Protein AF-A0A4U0X2Y1-F1 (afdb_monomer_lite)

pLDDT: mean 73.63, std 21.77, range [25.2, 95.75]

Organism: NCBI:txid331657

Structure (mmCIF, N/CA/C/O backbone):
data_AF-A0A4U0X2Y1-F1
#
_entry.id   AF-A0A4U0X2Y1-F1
#
loop_
_atom_site.group_PDB
_atom_site.id
_atom_site.type_symbol
_atom_site.label_atom_id
_atom_site.label_alt_id
_atom_site.label_comp_id
_atom_site.label_asym_id
_atom_site.label_entity_id
_atom_site.label_seq_id
_atom_site.pdbx_PDB_ins_code
_atom_site.Cartn_x
_atom_site.Cartn_y
_atom_site.Cartn_z
_atom_site.occupancy
_atom_site.B_iso_or_equiv
_atom_site.auth_seq_id
_atom_site.auth_comp_id
_atom_site.auth_asym_id
_atom_site.auth_atom_id
_atom_site.pdbx_PDB_model_num
ATOM 1 N N . MET A 1 1 ? -45.285 9.809 38.001 1.00 65.12 1 MET A N 1
ATOM 2 C CA . MET A 1 1 ? -43.962 9.699 37.342 1.00 65.12 1 MET A CA 1
ATOM 3 C C . MET A 1 1 ? -42.879 10.464 38.097 1.00 65.12 1 MET A C 1
ATOM 5 O O . MET A 1 1 ? -41.982 9.821 38.620 1.00 65.12 1 MET A O 1
ATOM 9 N N . THR A 1 2 ? -42.995 11.785 38.272 1.00 71.12 2 THR A N 1
ATOM 10 C CA . THR A 1 2 ? -41.960 12.635 38.903 1.00 71.12 2 THR A CA 1
ATOM 11 C C . THR A 1 2 ? -41.459 12.136 40.266 1.00 71.12 2 THR A C 1
ATOM 13 O O . THR A 1 2 ? -40.257 12.069 40.486 1.00 71.12 2 THR A O 1
ATOM 16 N N . ARG A 1 3 ? -42.357 11.706 41.167 1.00 73.62 3 ARG A N 1
ATOM 17 C CA . ARG A 1 3 ? -41.964 11.170 42.486 1.00 73.62 3 ARG A CA 1
ATOM 18 C C . ARG A 1 3 ? -41.197 9.842 42.403 1.00 73.62 3 ARG A C 1
ATOM 20 O O . ARG A 1 3 ? -40.328 9.613 43.228 1.00 73.62 3 ARG A O 1
ATOM 27 N N . LYS A 1 4 ? -41.512 8.984 41.420 1.00 73.12 4 LYS A N 1
ATOM 28 C CA . LYS A 1 4 ? -40.830 7.690 41.215 1.00 73.12 4 LYS A CA 1
ATOM 29 C C . LYS A 1 4 ? -39.418 7.893 40.645 1.00 73.12 4 LYS A C 1
ATOM 31 O O . LYS A 1 4 ? -38.489 7.258 41.117 1.00 73.12 4 LYS A O 1
ATOM 36 N N . LEU A 1 5 ? -39.253 8.815 39.689 1.00 76.69 5 LEU A N 1
ATOM 37 C CA . LEU A 1 5 ? -37.954 9.110 39.059 1.00 76.69 5 LEU A CA 1
ATOM 38 C C . LEU A 1 5 ? -36.972 9.843 39.990 1.00 76.69 5 LEU A C 1
ATOM 40 O O . LEU A 1 5 ? -35.767 9.733 39.809 1.00 76.69 5 LEU A O 1
ATOM 44 N N . ASN A 1 6 ? -37.477 10.566 40.993 1.00 74.62 6 ASN A N 1
ATOM 45 C CA . ASN A 1 6 ? -36.653 11.304 41.957 1.00 74.62 6 ASN A CA 1
ATOM 46 C C . ASN A 1 6 ? -36.368 10.519 43.255 1.00 74.62 6 ASN A C 1
ATOM 48 O O . ASN A 1 6 ? -35.779 11.074 44.180 1.00 74.62 6 ASN A O 1
ATOM 52 N N . ALA A 1 7 ? -36.829 9.270 43.377 1.00 75.69 7 ALA A N 1
ATOM 53 C CA . ALA A 1 7 ? -36.662 8.491 44.601 1.00 75.69 7 ALA A CA 1
ATOM 54 C C . ALA A 1 7 ? -35.221 7.949 44.745 1.00 75.69 7 ALA A C 1
ATOM 56 O O . ALA A 1 7 ? -34.636 7.505 43.751 1.00 75.69 7 ALA A O 1
ATOM 57 N N . PRO A 1 8 ? -34.647 7.910 45.965 1.00 59.06 8 PRO A N 1
ATOM 58 C CA . PRO A 1 8 ? -33.391 7.202 46.204 1.00 59.06 8 PRO A CA 1
ATOM 59 C C . PRO A 1 8 ? -33.586 5.712 45.882 1.00 59.06 8 PRO A C 1
ATOM 61 O O . PRO A 1 8 ? -34.498 5.075 46.401 1.00 59.06 8 PRO A O 1
ATOM 64 N N . GLY A 1 9 ? -32.769 5.170 44.973 1.00 66.88 9 GLY A N 1
ATOM 65 C CA . GLY A 1 9 ? -32.912 3.797 44.466 1.00 66.88 9 GLY A CA 1
ATOM 66 C C . GLY A 1 9 ? -33.700 3.652 43.156 1.00 66.88 9 GLY A C 1
ATOM 67 O O . GLY A 1 9 ? -33.909 2.527 42.705 1.00 66.88 9 GLY A O 1
ATOM 68 N N . ALA A 1 10 ? -34.082 4.752 42.493 1.00 68.25 10 ALA A N 1
ATOM 69 C CA . ALA A 1 10 ? -34.769 4.719 41.193 1.00 68.25 10 ALA A CA 1
ATOM 70 C C . ALA A 1 10 ? -34.008 3.949 40.089 1.00 68.25 10 ALA A C 1
ATOM 72 O O . ALA A 1 10 ? -34.628 3.480 39.139 1.00 68.25 10 ALA A O 1
ATOM 73 N N . GLY A 1 11 ? -32.692 3.748 40.228 1.00 65.62 11 GLY A N 1
ATOM 74 C CA . GLY A 1 11 ? -31.898 2.910 39.320 1.00 65.62 11 GLY A CA 1
ATOM 75 C C . GLY A 1 11 ? -32.306 1.429 39.312 1.00 65.62 11 GLY A C 1
ATOM 76 O O . GLY A 1 11 ? -32.225 0.786 38.274 1.00 65.62 11 GLY A O 1
ATOM 77 N N . ASN A 1 12 ? -32.827 0.888 40.421 1.00 71.44 12 ASN A N 1
ATOM 78 C CA . ASN A 1 12 ? -33.281 -0.511 40.479 1.00 71.44 12 ASN A CA 1
ATOM 79 C C . ASN A 1 12 ? -34.608 -0.727 39.739 1.00 71.44 12 ASN A C 1
ATOM 81 O O . ASN A 1 12 ? -34.919 -1.838 39.316 1.00 71.44 12 ASN A O 1
ATOM 85 N N . PHE A 1 13 ? -35.384 0.343 39.564 1.00 78.62 13 PHE A N 1
ATOM 86 C CA . PHE A 1 13 ? -36.662 0.320 38.858 1.00 78.62 13 PHE A CA 1
ATOM 87 C C . PHE A 1 13 ? -36.484 0.185 37.335 1.00 78.62 13 PHE A C 1
ATOM 89 O O . PHE A 1 13 ? -37.399 -0.273 36.658 1.00 78.62 13 PHE A O 1
ATOM 96 N N . VAL A 1 14 ? -35.293 0.498 36.808 1.00 81.69 14 VAL A N 1
ATOM 97 C CA . VAL A 1 14 ? -34.960 0.473 35.371 1.00 81.69 14 VAL A CA 1
ATOM 98 C C . VAL A 1 14 ? -35.143 -0.913 34.737 1.00 81.69 14 VAL A C 1
ATOM 100 O O . VAL A 1 14 ? -35.496 -1.004 33.566 1.00 81.69 14 VAL A O 1
ATOM 103 N N . ARG A 1 15 ? -34.958 -1.997 35.504 1.00 78.00 15 ARG A N 1
ATOM 104 C CA . ARG A 1 15 ? -35.090 -3.382 35.007 1.00 78.00 15 ARG A CA 1
ATOM 105 C C . ARG A 1 15 ? -36.541 -3.842 34.817 1.00 78.00 15 ARG A C 1
ATOM 107 O O . ARG A 1 15 ? -36.784 -4.864 34.183 1.00 78.00 15 ARG A O 1
ATOM 114 N N . GLY A 1 16 ? -37.510 -3.149 35.415 1.00 80.88 16 GLY A N 1
ATOM 115 C CA . GLY A 1 16 ? -38.905 -3.585 35.425 1.00 80.88 16 GLY A CA 1
ATOM 116 C C . GLY A 1 16 ? -39.646 -3.257 34.128 1.00 80.88 16 GLY A C 1
ATOM 117 O O . GLY A 1 16 ? -39.463 -2.182 33.558 1.00 80.88 16 GLY A O 1
ATOM 118 N N . LYS A 1 17 ? -40.582 -4.125 33.715 1.00 82.88 17 LYS A N 1
ATOM 119 C CA . LYS A 1 17 ? -41.515 -3.835 32.603 1.00 82.88 17 LYS A CA 1
ATOM 120 C C . LYS A 1 17 ? -42.287 -2.528 32.818 1.00 82.88 17 LYS A C 1
ATOM 122 O O . LYS A 1 17 ? -42.458 -1.763 31.876 1.00 82.88 17 LYS A O 1
ATOM 127 N N . GLU A 1 18 ? -42.638 -2.221 34.070 1.00 85.06 18 GLU A N 1
ATOM 128 C CA . GLU A 1 18 ? -43.286 -0.959 34.453 1.00 85.06 18 GLU A CA 1
ATOM 129 C C . GLU A 1 18 ? -42.496 0.290 34.024 1.00 85.06 18 GLU A C 1
ATOM 131 O O . GLU A 1 18 ? -43.086 1.343 33.780 1.00 85.06 18 GLU A O 1
ATOM 136 N N . PHE A 1 19 ? -41.163 0.209 33.961 1.00 88.19 19 PHE A N 1
ATOM 137 C CA . PHE A 1 19 ? -40.324 1.327 33.543 1.00 88.19 19 PHE A CA 1
ATOM 138 C C . PHE A 1 19 ? -40.355 1.517 32.023 1.00 88.19 19 PHE A C 1
ATOM 140 O O . PHE A 1 19 ? -40.544 2.642 31.566 1.00 88.19 19 PHE A O 1
ATOM 147 N N . SER A 1 20 ? -40.273 0.437 31.238 1.00 87.06 20 SER A N 1
ATOM 148 C CA . SER A 1 20 ? -40.445 0.501 29.774 1.00 87.06 20 SER A CA 1
ATOM 149 C C . SER A 1 20 ? -41.854 0.988 29.394 1.00 87.06 20 SER A C 1
ATOM 151 O O . SER A 1 20 ? -42.001 1.890 28.568 1.00 87.06 20 SER A O 1
ATOM 153 N N . GLU A 1 21 ? -42.897 0.510 30.082 1.00 89.00 21 GLU A N 1
ATOM 154 C CA . GLU A 1 21 ? -44.269 1.015 29.919 1.00 89.00 21 GLU A CA 1
ATOM 155 C C . GLU A 1 21 ? -44.383 2.506 30.273 1.00 89.00 21 GLU A C 1
ATOM 157 O O . GLU A 1 21 ? -45.081 3.265 29.598 1.00 89.00 21 GLU A O 1
ATOM 162 N N . MET A 1 22 ? -43.677 2.960 31.315 1.00 89.94 22 MET A N 1
ATOM 163 C CA . MET A 1 22 ? -43.614 4.377 31.675 1.00 89.94 22 MET A CA 1
ATOM 164 C C . MET A 1 22 ? -42.975 5.220 30.567 1.00 89.94 22 MET A C 1
ATOM 166 O O . MET A 1 22 ? -43.495 6.298 30.276 1.00 89.94 22 MET A O 1
ATOM 170 N N . LEU A 1 23 ? -41.889 4.744 29.952 1.00 90.88 23 LEU A N 1
ATOM 171 C CA . LEU A 1 23 ? -41.236 5.422 28.831 1.00 90.88 23 LEU A CA 1
ATOM 172 C C . LEU A 1 23 ? -42.152 5.480 27.601 1.00 90.88 23 LEU A C 1
ATOM 174 O O . LEU A 1 23 ? -42.355 6.559 27.055 1.00 90.88 23 LEU A O 1
ATOM 178 N N . SER A 1 24 ? -42.799 4.369 27.234 1.00 89.69 24 SER A N 1
ATOM 179 C CA . SER A 1 24 ? -43.763 4.340 26.121 1.00 89.69 24 SER A CA 1
ATOM 180 C C . SER A 1 24 ? -44.944 5.291 26.350 1.00 89.69 24 SER A C 1
ATOM 182 O O . SER A 1 24 ? -45.388 5.987 25.436 1.00 89.69 24 SER A O 1
ATOM 184 N N . ASN A 1 25 ? -45.430 5.389 27.589 1.00 91.81 25 ASN A N 1
ATOM 185 C CA . ASN A 1 25 ? -46.463 6.360 27.939 1.00 91.81 25 ASN A CA 1
ATOM 186 C C . ASN A 1 25 ? -45.966 7.811 27.825 1.00 91.81 25 ASN A C 1
ATOM 188 O O . ASN A 1 25 ? -46.739 8.677 27.413 1.00 91.81 25 ASN A O 1
ATOM 192 N N . LEU A 1 26 ? -44.701 8.096 28.162 1.00 89.88 26 LEU A N 1
ATOM 193 C CA . LEU A 1 26 ? -44.111 9.425 27.964 1.00 89.88 26 LEU A CA 1
ATOM 194 C C . LEU A 1 26 ? -43.997 9.771 26.475 1.00 89.88 26 LEU A C 1
ATOM 196 O O . LEU A 1 26 ? -44.318 10.902 26.113 1.00 89.88 26 LEU A O 1
ATOM 200 N N . ASP A 1 27 ? -43.630 8.811 25.624 1.00 89.06 27 ASP A N 1
ATOM 201 C CA . ASP A 1 27 ? -43.574 9.016 24.172 1.00 89.06 27 ASP A CA 1
ATOM 202 C C . ASP A 1 27 ? -44.956 9.359 23.607 1.00 89.06 27 ASP A C 1
ATOM 204 O O . ASP A 1 27 ? -45.106 10.372 22.929 1.00 89.06 27 ASP A O 1
ATOM 208 N N . ARG A 1 28 ? -45.995 8.596 23.978 1.00 89.75 28 ARG A N 1
ATOM 209 C CA . ARG A 1 28 ? -47.388 8.879 23.579 1.00 89.75 28 ARG A CA 1
ATOM 210 C C . ARG A 1 28 ? -47.852 10.261 24.042 1.00 89.75 28 ARG A C 1
ATOM 212 O O . ARG A 1 28 ? -48.526 10.971 23.301 1.00 89.75 28 ARG A O 1
ATOM 219 N N . CYS A 1 29 ? -47.485 10.666 25.263 1.00 89.31 29 CYS A N 1
ATOM 220 C CA . CYS A 1 29 ? -47.782 12.012 25.762 1.00 89.31 29 CYS A CA 1
ATOM 221 C C . CYS A 1 29 ? -47.075 13.092 24.930 1.00 89.31 29 CYS A C 1
ATOM 223 O O . CYS A 1 29 ? -47.663 14.135 24.650 1.00 89.31 29 CYS A O 1
ATOM 225 N N . LEU A 1 30 ? -45.816 12.867 24.547 1.00 87.12 30 LEU A N 1
ATOM 226 C CA . LEU A 1 30 ? -45.044 13.800 23.728 1.00 87.12 30 LEU A CA 1
ATOM 227 C C . LEU A 1 30 ? -45.600 13.915 22.308 1.00 87.12 30 LEU A C 1
ATOM 229 O O . LEU A 1 30 ? -45.736 15.034 21.813 1.00 87.12 30 LEU A O 1
ATOM 233 N N . GLU A 1 31 ? -45.957 12.793 21.692 1.00 87.06 31 GLU A N 1
ATOM 234 C CA . GLU A 1 31 ? -46.575 12.728 20.366 1.00 87.06 31 GLU A CA 1
ATOM 235 C C . GLU A 1 31 ? -47.928 13.450 20.351 1.00 87.06 31 GLU A C 1
ATOM 237 O O . GLU A 1 31 ? -48.160 14.320 19.511 1.00 87.06 31 GLU A O 1
ATOM 242 N N . TYR A 1 32 ? -48.778 13.204 21.354 1.00 88.44 32 TYR A N 1
ATOM 243 C CA . TYR A 1 32 ? -50.056 13.904 21.494 1.00 88.44 32 TYR A CA 1
ATOM 244 C C . TYR A 1 32 ? -49.872 15.429 21.566 1.00 88.44 32 TYR A C 1
ATOM 246 O O . TYR A 1 32 ? -50.586 16.173 20.890 1.00 88.44 32 TYR A O 1
ATOM 254 N N . MET A 1 33 ? -48.896 15.908 22.349 1.00 87.38 33 MET A N 1
ATOM 255 C CA . MET A 1 33 ? -48.603 17.344 22.468 1.00 87.38 33 MET A CA 1
ATOM 256 C C . MET A 1 33 ? -47.992 17.939 21.191 1.00 87.38 33 MET A C 1
ATOM 258 O O . MET A 1 33 ? -48.140 19.137 20.956 1.00 87.38 33 MET A O 1
ATOM 262 N N . GLN A 1 34 ? -47.302 17.137 20.371 1.00 84.06 34 GLN A N 1
ATOM 263 C CA . GLN A 1 34 ? -46.801 17.563 19.059 1.00 84.06 34 GLN A CA 1
ATOM 264 C C . GLN A 1 34 ? -47.917 17.665 18.017 1.00 84.06 34 GLN A C 1
ATOM 266 O O . GLN A 1 34 ? -47.912 18.611 17.236 1.00 84.06 34 GLN A O 1
ATOM 271 N N . ALA A 1 35 ? -48.882 16.745 18.030 1.00 86.88 35 ALA A N 1
ATOM 272 C CA . ALA A 1 35 ? -50.016 16.767 17.108 1.00 86.88 35 ALA A CA 1
ATOM 273 C C . ALA A 1 35 ? -51.014 17.904 17.406 1.00 86.88 35 ALA A C 1
ATOM 275 O O . ALA A 1 35 ? -51.684 18.393 16.501 1.00 86.88 35 ALA A O 1
ATOM 276 N N . HIS A 1 36 ? -51.094 18.362 18.661 1.00 88.19 36 HIS A N 1
ATOM 277 C CA . HIS A 1 36 ? -52.078 19.354 19.101 1.00 88.19 36 HIS A CA 1
ATOM 278 C C . HIS A 1 36 ? -51.437 20.667 19.583 1.00 88.19 36 HIS A C 1
ATOM 280 O O . HIS A 1 36 ? -51.646 21.116 20.714 1.00 88.19 36 HIS A O 1
ATOM 286 N N . THR A 1 37 ? -50.667 21.319 18.708 1.00 85.12 37 THR A N 1
ATOM 287 C CA . THR A 1 37 ? -49.986 22.597 19.004 1.00 85.12 37 THR A CA 1
ATOM 288 C C . THR A 1 37 ? -50.935 23.772 19.263 1.00 85.12 37 THR A C 1
ATOM 290 O O . THR A 1 37 ? -50.514 24.781 19.824 1.00 85.12 37 THR A O 1
ATOM 293 N N . SER A 1 38 ? -52.215 23.644 18.902 1.00 85.88 38 SER A N 1
ATOM 294 C CA . SER A 1 38 ? -53.256 24.654 19.124 1.00 85.88 38 SER A CA 1
ATOM 295 C C . SER A 1 38 ? -53.718 24.767 20.584 1.00 85.88 38 SER A C 1
ATOM 297 O O . SER A 1 38 ? -54.341 25.765 20.952 1.00 85.88 38 SER A O 1
ATOM 299 N N . HIS A 1 39 ? -53.421 23.787 21.446 1.00 90.00 39 HIS A N 1
ATOM 300 C CA . HIS A 1 39 ? -53.772 23.870 22.864 1.00 90.00 39 HIS A CA 1
ATOM 301 C C . HIS A 1 39 ? -52.866 24.850 23.622 1.00 90.00 39 HIS A C 1
ATOM 303 O O . HIS A 1 39 ? -51.640 24.777 23.552 1.00 90.00 39 HIS A O 1
ATOM 309 N N . ARG A 1 40 ? -53.478 25.704 24.455 1.00 88.00 40 ARG A N 1
ATOM 310 C CA . ARG A 1 40 ? -52.798 26.774 25.210 1.00 88.00 40 ARG A CA 1
ATOM 311 C C . ARG A 1 40 ? -51.599 26.298 26.042 1.00 88.00 40 ARG A C 1
ATOM 313 O O . ARG A 1 40 ? -50.602 27.006 26.124 1.00 88.00 40 ARG A O 1
ATOM 320 N N . GLU A 1 41 ? -51.694 25.126 26.668 1.00 90.00 41 GLU A N 1
ATOM 321 C CA . GLU A 1 41 ? -50.663 24.603 27.582 1.00 90.00 41 GLU A CA 1
ATOM 322 C C . GLU A 1 41 ? -49.781 23.505 26.959 1.00 90.00 41 GLU A C 1
ATOM 324 O O . GLU A 1 41 ? -48.856 23.013 27.614 1.00 90.00 41 GLU A O 1
ATOM 329 N N . ALA A 1 42 ? -50.007 23.146 25.686 1.00 84.44 42 ALA A N 1
ATOM 330 C CA . ALA A 1 42 ? -49.208 22.151 24.967 1.00 84.44 42 ALA A CA 1
ATOM 331 C C . ALA A 1 42 ? -47.685 22.389 25.045 1.00 84.44 42 ALA A C 1
ATOM 333 O O . ALA A 1 42 ? -46.966 21.438 25.375 1.00 84.44 42 ALA A O 1
ATOM 334 N N . PRO A 1 43 ? -47.142 23.611 24.827 1.00 85.50 43 PRO A N 1
ATOM 335 C CA . PRO A 1 43 ? -45.693 23.820 24.900 1.00 85.50 43 PRO A CA 1
ATOM 336 C C . PRO A 1 43 ? -45.130 23.585 26.312 1.00 85.50 43 PRO A C 1
ATOM 338 O O . PRO A 1 43 ? -44.037 23.031 26.464 1.00 85.50 43 PRO A O 1
ATOM 341 N N . THR A 1 44 ? -45.882 23.942 27.357 1.00 89.38 44 THR A N 1
ATOM 342 C CA . THR A 1 44 ? -45.467 23.756 28.755 1.00 89.38 44 THR A CA 1
ATOM 343 C C . THR A 1 44 ? -45.417 22.278 29.133 1.00 89.38 44 THR A C 1
ATOM 345 O O . THR A 1 44 ? -44.421 21.823 29.704 1.00 89.38 44 THR A O 1
ATOM 348 N N . TYR A 1 45 ? -46.457 21.507 28.804 1.00 88.44 45 TYR A N 1
ATOM 349 C CA . TYR A 1 45 ? -46.479 20.070 29.087 1.00 88.44 45 TYR A CA 1
ATOM 350 C C . TYR A 1 45 ? -45.450 19.304 28.258 1.00 88.44 45 TYR A C 1
ATOM 352 O O . TYR A 1 45 ? -44.759 18.450 28.811 1.00 88.44 45 TYR A O 1
ATOM 360 N N . ARG A 1 46 ? -45.249 19.670 26.985 1.00 85.69 46 ARG A N 1
ATOM 361 C CA . ARG A 1 46 ? -44.203 19.085 26.132 1.00 85.69 46 ARG A CA 1
ATOM 362 C C . ARG A 1 46 ? -42.813 19.220 26.753 1.00 85.69 46 ARG A C 1
ATOM 364 O O . ARG A 1 46 ? -42.086 18.234 26.839 1.00 85.69 46 ARG A O 1
ATOM 371 N N . SER A 1 47 ? -42.456 20.414 27.229 1.00 86.25 47 SER A N 1
ATOM 372 C CA . SER A 1 47 ? -41.172 20.647 27.906 1.00 86.25 47 SER A CA 1
ATOM 373 C C . SER A 1 47 ? -41.027 19.795 29.177 1.00 86.25 47 SER A C 1
ATOM 375 O O . SER A 1 47 ? -40.001 19.150 29.394 1.00 86.25 47 SER A O 1
ATOM 377 N N . ARG A 1 48 ? -42.089 19.702 29.991 1.00 88.81 48 ARG A N 1
ATOM 378 C CA . ARG A 1 48 ? -42.093 18.875 31.211 1.00 88.81 48 ARG A CA 1
ATOM 379 C C . ARG A 1 48 ? -41.957 17.380 30.914 1.00 88.81 48 ARG A C 1
ATOM 381 O O . ARG A 1 48 ? -41.211 16.703 31.618 1.00 88.81 48 ARG A O 1
ATOM 388 N N . TYR A 1 49 ? -42.650 16.862 29.900 1.00 89.69 49 TYR A N 1
ATOM 389 C CA . TYR A 1 49 ? -42.543 15.456 29.504 1.00 89.69 49 TYR A CA 1
ATOM 390 C C . TYR A 1 49 ? -41.161 15.129 28.937 1.00 89.69 49 TYR A C 1
ATOM 392 O O . TYR A 1 49 ? -40.591 14.117 29.336 1.00 89.69 49 TYR A O 1
ATOM 400 N N . ARG A 1 50 ? -40.569 16.020 28.127 1.00 88.31 50 ARG A N 1
ATOM 401 C CA . ARG A 1 50 ? -39.174 15.887 27.673 1.00 88.31 50 ARG A CA 1
ATOM 402 C C . ARG A 1 50 ? -38.205 15.807 28.845 1.00 88.31 50 ARG A C 1
ATOM 404 O O . ARG A 1 50 ? -37.393 14.894 28.899 1.00 88.31 50 ARG A O 1
ATOM 411 N N . LEU A 1 51 ? -38.338 16.695 29.833 1.00 88.44 51 LEU A N 1
ATOM 412 C CA . LEU A 1 51 ? -37.490 16.672 31.028 1.00 88.44 51 LEU A CA 1
ATOM 413 C C . LEU A 1 51 ? -37.615 15.354 31.813 1.00 88.44 51 LEU A C 1
ATOM 415 O O . LEU A 1 51 ? -36.619 14.843 32.326 1.00 88.44 51 LEU A O 1
ATOM 419 N N . LEU A 1 52 ? -38.829 14.806 31.932 1.00 89.62 52 LEU A N 1
ATOM 420 C CA . LEU A 1 52 ? -39.048 13.508 32.577 1.00 89.62 52 LEU A CA 1
ATOM 421 C C . LEU A 1 52 ? -38.419 12.365 31.775 1.00 89.62 52 LEU A C 1
ATOM 423 O O . LEU A 1 52 ? -37.810 11.486 32.383 1.00 89.62 52 LEU A O 1
ATOM 427 N N . LEU A 1 53 ? -38.531 12.405 30.445 1.00 89.56 53 LEU A N 1
ATOM 428 C CA . LEU A 1 53 ? -37.929 11.422 29.552 1.00 89.56 53 LEU A CA 1
ATOM 429 C C . LEU A 1 53 ? -36.401 11.456 29.651 1.00 89.56 53 LEU A C 1
ATOM 431 O O . LEU A 1 53 ? -35.806 10.435 29.980 1.00 89.56 53 LEU A O 1
ATOM 435 N N . THR A 1 54 ? -35.769 12.626 29.508 1.00 90.00 54 THR A N 1
ATOM 436 C CA . THR A 1 54 ? -34.313 12.782 29.661 1.00 90.00 54 THR A CA 1
ATOM 437 C C . THR A 1 54 ? -33.834 12.225 30.999 1.00 90.00 54 THR A C 1
ATOM 439 O O . THR A 1 54 ? -32.891 11.442 31.032 1.00 90.00 54 THR A O 1
ATOM 442 N N . ARG A 1 55 ? -34.518 12.547 32.108 1.00 89.62 55 ARG A N 1
ATOM 443 C CA . ARG A 1 55 ? -34.174 12.006 33.436 1.00 89.62 55 ARG A CA 1
ATOM 444 C C . ARG A 1 55 ? -34.276 10.484 33.494 1.00 89.62 55 ARG A C 1
ATOM 446 O O . ARG A 1 55 ? -33.408 9.848 34.085 1.00 89.62 55 ARG A O 1
ATOM 453 N N . ALA A 1 56 ? -35.317 9.903 32.903 1.00 90.25 56 ALA A N 1
ATOM 454 C CA . ALA A 1 56 ? -35.483 8.456 32.860 1.00 90.25 56 ALA A CA 1
ATOM 455 C C . ALA A 1 56 ? -34.367 7.783 32.037 1.00 90.25 56 ALA A C 1
ATOM 457 O O . ALA A 1 56 ? -33.768 6.817 32.505 1.00 90.25 56 ALA A O 1
ATOM 458 N N . LEU A 1 57 ? -34.001 8.338 30.878 1.00 91.38 57 LEU A N 1
ATOM 459 C CA . LEU A 1 57 ? -32.882 7.835 30.071 1.00 91.38 57 LEU A CA 1
ATOM 460 C C . LEU A 1 57 ? -31.526 8.014 30.785 1.00 91.38 57 LEU A C 1
ATOM 462 O O . LEU A 1 57 ? -30.667 7.138 30.725 1.00 91.38 57 LEU A O 1
ATOM 466 N N . THR A 1 58 ? -31.332 9.089 31.556 1.00 91.12 58 THR A N 1
ATOM 467 C CA . THR A 1 58 ? -30.129 9.240 32.395 1.00 91.12 58 THR A CA 1
ATOM 468 C C . THR A 1 58 ? -30.056 8.180 33.500 1.00 91.12 58 THR A C 1
ATOM 470 O O . THR A 1 58 ? -28.964 7.700 33.807 1.00 91.12 58 THR A O 1
ATOM 473 N N . LEU A 1 59 ? -31.188 7.774 34.091 1.00 91.44 59 LEU A N 1
ATOM 474 C CA . LEU A 1 59 ? -31.216 6.668 35.060 1.00 91.44 59 LEU A CA 1
ATOM 475 C C . LEU A 1 59 ? -30.809 5.340 34.415 1.00 91.44 59 LEU A C 1
ATOM 477 O O . LEU A 1 59 ? -30.050 4.594 35.035 1.00 91.44 59 LEU A O 1
ATOM 481 N N . ILE A 1 60 ? -31.254 5.083 33.178 1.00 92.19 60 ILE A N 1
ATOM 482 C CA . ILE A 1 60 ? -30.783 3.943 32.378 1.00 92.19 60 ILE A CA 1
ATOM 483 C C . ILE A 1 60 ? -29.262 3.980 32.253 1.00 92.19 60 ILE A C 1
ATOM 485 O O . ILE A 1 60 ? -28.593 3.015 32.619 1.00 92.19 60 ILE A O 1
ATOM 489 N N . ARG A 1 61 ? -28.708 5.111 31.806 1.00 92.94 61 ARG A N 1
ATOM 490 C CA . ARG A 1 61 ? -27.262 5.268 31.640 1.00 92.94 61 ARG A CA 1
ATOM 491 C C . ARG A 1 61 ? -26.496 4.980 32.932 1.00 92.94 61 ARG A C 1
ATOM 493 O O . ARG A 1 61 ? -25.542 4.213 32.930 1.00 92.94 61 ARG A O 1
ATOM 500 N N . VAL A 1 62 ? -26.925 5.566 34.051 1.00 92.50 62 VAL A N 1
ATOM 501 C CA . VAL A 1 62 ? -26.276 5.357 35.357 1.00 92.50 62 VAL A CA 1
ATOM 502 C C . VAL A 1 62 ? -26.330 3.886 35.780 1.00 92.50 62 VAL A C 1
ATOM 504 O O . VAL A 1 62 ? -25.329 3.353 36.259 1.00 92.50 62 VAL A O 1
ATOM 507 N N . HIS A 1 63 ? -27.473 3.220 35.596 1.00 91.50 63 HIS A N 1
ATOM 508 C CA . HIS A 1 63 ? -27.625 1.794 35.896 1.00 91.50 63 HIS A CA 1
ATOM 509 C C . HIS A 1 63 ? -26.703 0.921 35.031 1.00 91.50 63 HIS A C 1
ATOM 511 O O . HIS A 1 63 ? -26.019 0.043 35.566 1.00 91.50 63 HIS A O 1
ATOM 517 N N . PHE A 1 64 ? -26.617 1.213 33.733 1.00 93.25 64 PHE A N 1
ATOM 518 C CA . PHE A 1 64 ? -25.747 0.516 32.788 1.00 93.25 64 PHE A CA 1
ATOM 519 C C . PHE A 1 64 ? -24.264 0.657 33.164 1.00 93.25 64 PHE A C 1
ATOM 521 O O . PHE A 1 64 ? -23.573 -0.345 33.351 1.00 93.25 64 PHE A O 1
ATOM 528 N N . THR A 1 65 ? -23.782 1.888 33.376 1.00 92.81 65 THR A N 1
ATOM 529 C CA . THR A 1 65 ? -22.382 2.152 33.750 1.00 92.81 65 THR A CA 1
ATOM 530 C C . THR A 1 65 ? -22.008 1.517 35.095 1.00 92.81 65 THR A C 1
ATOM 532 O O . THR A 1 65 ? -20.897 1.004 35.246 1.00 92.81 65 THR A O 1
ATOM 535 N N . ASN A 1 66 ? -22.912 1.524 36.082 1.00 92.38 66 ASN A N 1
ATOM 536 C CA . ASN A 1 66 ? -22.660 0.876 37.374 1.00 92.38 66 ASN A CA 1
ATOM 537 C C . ASN A 1 66 ? -22.590 -0.649 37.238 1.00 92.38 66 ASN A C 1
ATOM 539 O O . ASN A 1 66 ? -21.656 -1.251 37.762 1.00 92.38 66 ASN A O 1
ATOM 543 N N . SER A 1 67 ? -23.506 -1.253 36.476 1.00 92.25 67 SER A N 1
ATOM 544 C CA . SER A 1 67 ? -23.506 -2.701 36.227 1.00 92.25 67 SER A CA 1
ATOM 545 C C . SER A 1 67 ? -22.218 -3.144 35.519 1.00 92.25 67 SER A C 1
ATOM 547 O O . SER A 1 67 ? -21.592 -4.119 35.926 1.00 92.25 67 SER A O 1
ATOM 549 N N . LEU A 1 68 ? -21.752 -2.380 34.523 1.00 93.56 68 LEU A N 1
ATOM 550 C CA . LEU A 1 68 ? -20.458 -2.616 33.871 1.00 93.56 68 LEU A CA 1
ATOM 551 C C . LEU A 1 68 ? -19.282 -2.554 34.850 1.00 93.56 68 LEU A C 1
ATOM 553 O O . LEU A 1 68 ? -18.392 -3.406 34.820 1.00 93.56 68 LEU A O 1
ATOM 557 N N . ARG A 1 69 ? -19.274 -1.552 35.733 1.00 92.94 69 ARG A N 1
ATOM 558 C CA . ARG A 1 69 ? -18.219 -1.388 36.739 1.00 92.94 69 ARG A CA 1
ATOM 559 C C . ARG A 1 69 ? -18.20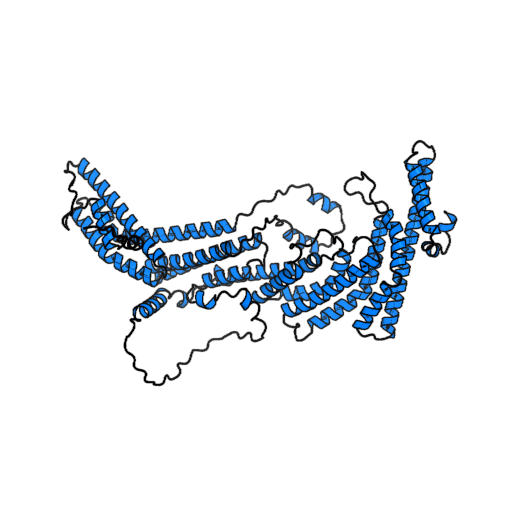3 -2.546 37.737 1.00 92.94 69 ARG A C 1
ATOM 561 O O . ARG A 1 69 ? -17.122 -2.992 38.111 1.00 92.94 69 ARG A O 1
ATOM 568 N N . GLU A 1 70 ? -19.370 -3.036 38.146 1.00 93.38 70 GLU A N 1
ATOM 569 C CA . GLU A 1 70 ? -19.506 -4.205 39.022 1.00 93.38 70 GLU A CA 1
ATOM 570 C C . GLU A 1 70 ? -18.979 -5.480 38.352 1.00 93.38 70 GLU A C 1
ATOM 572 O O . GLU A 1 70 ? -18.194 -6.205 38.966 1.00 93.38 70 GLU A O 1
ATOM 577 N N . ILE A 1 71 ? -19.330 -5.716 37.080 1.00 93.50 71 ILE A N 1
ATOM 578 C CA . ILE A 1 71 ? -18.809 -6.848 36.296 1.00 93.50 71 ILE A CA 1
ATOM 579 C C . ILE A 1 71 ? -17.279 -6.771 36.208 1.00 93.50 71 ILE A C 1
ATOM 581 O O . ILE A 1 71 ? -16.586 -7.742 36.519 1.00 93.50 71 ILE A O 1
ATOM 585 N N . ALA A 1 72 ? -16.733 -5.608 35.844 1.00 92.12 72 ALA A N 1
ATOM 586 C CA . ALA A 1 72 ? -15.290 -5.410 35.738 1.00 92.12 72 ALA A CA 1
ATOM 587 C C . ALA A 1 72 ? -14.558 -5.580 37.077 1.00 92.12 72 ALA A C 1
ATOM 589 O O . ALA A 1 72 ? -13.458 -6.134 37.105 1.00 92.12 72 ALA A O 1
ATOM 590 N N . ALA A 1 73 ? -15.158 -5.141 38.187 1.00 92.62 73 ALA A N 1
ATOM 591 C CA . ALA A 1 73 ? -14.615 -5.348 39.525 1.00 92.62 73 ALA A CA 1
ATOM 592 C C . ALA A 1 73 ? -14.621 -6.834 39.937 1.00 92.62 73 ALA A C 1
ATOM 594 O O . ALA A 1 73 ? -13.612 -7.307 40.463 1.00 92.62 73 ALA A O 1
ATOM 595 N N . ASP A 1 74 ? -15.697 -7.591 39.664 1.00 90.81 74 ASP A N 1
ATOM 596 C CA . ASP A 1 74 ? -15.755 -9.045 39.926 1.00 90.81 74 ASP A CA 1
ATOM 597 C C . ASP A 1 74 ? -14.691 -9.794 39.113 1.00 90.81 74 ASP A C 1
ATOM 599 O O . ASP A 1 74 ? -13.956 -10.622 39.653 1.00 90.81 74 ASP A O 1
ATOM 603 N N . VAL A 1 75 ? -14.551 -9.464 37.825 1.00 90.38 75 VAL A N 1
ATOM 604 C CA . VAL A 1 75 ? -13.528 -10.059 36.951 1.00 90.38 75 VAL A CA 1
ATOM 605 C C . VAL A 1 75 ? -12.122 -9.729 37.453 1.00 90.38 75 VAL A C 1
ATOM 607 O O . VAL A 1 75 ? -11.319 -10.641 37.648 1.00 90.38 75 VAL A O 1
ATOM 610 N N . SER A 1 76 ? -11.838 -8.455 37.736 1.00 88.69 76 SER A N 1
ATOM 611 C CA . SER A 1 76 ? -10.513 -8.014 38.199 1.00 88.69 76 SER A CA 1
ATOM 612 C C . SER A 1 76 ? -10.114 -8.688 39.513 1.00 88.69 76 SER A C 1
ATOM 614 O O . SER A 1 76 ? -8.984 -9.153 39.655 1.00 88.69 76 SER A O 1
ATOM 616 N N . LYS A 1 77 ? -11.058 -8.807 40.457 1.00 89.44 77 LYS A N 1
ATOM 617 C CA . LYS A 1 77 ? -10.841 -9.495 41.734 1.00 89.44 77 LYS A CA 1
ATOM 618 C C . LYS A 1 77 ? -10.515 -10.977 41.531 1.00 89.44 77 LYS A C 1
ATOM 620 O O . LYS A 1 77 ? -9.535 -11.472 42.075 1.00 89.44 77 LYS A O 1
ATOM 625 N N . ARG A 1 78 ? -11.286 -11.683 40.697 1.00 86.19 78 ARG A N 1
ATOM 626 C CA . ARG A 1 78 ? -11.050 -13.112 40.412 1.00 86.19 78 ARG A CA 1
ATOM 627 C C . ARG A 1 78 ? -9.714 -13.369 39.725 1.00 86.19 78 ARG A C 1
ATOM 629 O O . ARG A 1 78 ? -9.111 -14.411 39.973 1.00 86.19 78 ARG A O 1
ATOM 636 N N . ILE A 1 79 ? -9.278 -12.453 38.861 1.00 84.12 79 ILE A N 1
ATOM 637 C CA . ILE A 1 79 ? -7.973 -12.529 38.199 1.00 84.12 79 ILE A CA 1
ATOM 638 C C . ILE A 1 79 ? -6.848 -12.374 39.228 1.00 84.12 79 ILE A C 1
ATOM 640 O O . ILE A 1 79 ? -5.932 -13.197 39.243 1.00 84.12 79 ILE A O 1
ATOM 644 N N . ALA A 1 80 ? -6.949 -11.379 40.114 1.00 83.00 80 ALA A N 1
ATOM 645 C CA . ALA A 1 80 ? -5.960 -11.139 41.164 1.00 83.00 80 ALA A CA 1
ATOM 646 C C . ALA A 1 80 ? -5.850 -12.316 42.151 1.00 83.00 80 ALA A C 1
ATOM 648 O O . ALA A 1 80 ? -4.743 -12.730 42.493 1.00 83.00 80 ALA A O 1
ATOM 649 N N . ASP A 1 81 ? -6.985 -12.892 42.554 1.00 81.06 81 ASP A N 1
ATOM 650 C CA . ASP A 1 81 ? -7.039 -13.933 43.587 1.00 81.06 81 ASP A CA 1
ATOM 651 C C . ASP A 1 81 ? -6.507 -15.300 43.115 1.00 81.06 81 ASP A C 1
ATOM 653 O O . ASP A 1 81 ? -6.067 -16.106 43.935 1.00 81.06 81 ASP A O 1
ATOM 657 N N . ARG A 1 82 ? -6.589 -15.614 41.813 1.00 75.00 82 ARG A N 1
ATOM 658 C CA . ARG A 1 82 ? -6.425 -16.996 41.315 1.00 75.00 82 ARG A CA 1
ATOM 659 C C . ARG A 1 82 ? -5.193 -17.259 40.451 1.00 75.00 82 ARG A C 1
ATOM 661 O O . ARG A 1 82 ? -5.030 -18.407 40.050 1.00 75.00 82 ARG A O 1
ATOM 668 N N . GLN A 1 83 ? -4.360 -16.253 40.154 1.00 70.31 83 GLN A N 1
ATOM 669 C CA . GLN A 1 83 ? -3.168 -16.396 39.288 1.00 70.31 83 GLN A CA 1
ATOM 670 C C . GLN A 1 83 ? -3.458 -17.269 38.047 1.00 70.31 83 GLN A C 1
ATOM 672 O O . GLN A 1 83 ? -2.779 -18.256 37.766 1.00 70.31 83 GLN A O 1
ATOM 677 N N . LEU A 1 84 ? -4.557 -16.952 37.355 1.00 76.12 84 LEU A N 1
ATOM 678 C CA . LEU A 1 84 ? -5.070 -17.764 36.252 1.00 76.12 84 LEU A CA 1
ATOM 679 C C . LEU A 1 84 ? -4.117 -17.720 35.053 1.00 76.12 84 LEU A C 1
ATOM 681 O O . LEU A 1 84 ? -3.526 -16.681 34.758 1.00 76.12 84 LEU A O 1
ATOM 685 N N . ASN A 1 85 ? -4.026 -18.833 34.320 1.00 80.38 85 ASN A N 1
ATOM 686 C CA . ASN A 1 85 ? -3.350 -18.842 33.024 1.00 80.38 85 ASN A CA 1
ATOM 687 C C . ASN A 1 85 ? -4.113 -17.974 31.997 1.00 80.38 85 ASN A C 1
ATOM 689 O O . ASN A 1 85 ? -5.314 -17.727 32.140 1.00 80.38 85 ASN A O 1
ATOM 693 N N . ASP A 1 86 ? -3.419 -17.520 30.948 1.00 77.06 86 ASP A N 1
ATOM 694 C CA . ASP A 1 86 ? -3.965 -16.545 29.990 1.00 77.06 86 ASP A CA 1
ATOM 695 C C . ASP A 1 86 ? -5.245 -17.058 29.278 1.00 77.06 86 ASP A C 1
ATOM 697 O O . ASP A 1 86 ? -6.184 -16.294 29.045 1.00 77.06 86 ASP A O 1
ATOM 701 N N . THR A 1 87 ? -5.336 -18.363 28.989 1.00 81.12 87 THR A N 1
ATOM 702 C CA . THR A 1 87 ? -6.516 -18.984 28.354 1.00 81.12 87 THR A CA 1
ATOM 703 C C . THR A 1 87 ? -7.731 -18.999 29.284 1.00 81.12 87 THR A C 1
ATOM 705 O O . THR A 1 87 ? -8.827 -18.620 28.878 1.00 81.12 87 THR A O 1
ATOM 708 N N . THR A 1 88 ? -7.550 -19.384 30.552 1.00 84.69 88 THR A N 1
ATOM 709 C CA . THR A 1 88 ? -8.643 -19.399 31.541 1.00 84.69 88 THR A CA 1
ATOM 710 C C . THR A 1 88 ? -9.072 -17.981 31.896 1.00 84.69 88 THR A C 1
ATOM 712 O O . THR A 1 88 ? -10.258 -17.734 32.103 1.00 84.69 88 THR A O 1
ATOM 715 N N . MET A 1 89 ? -8.125 -17.039 31.936 1.00 84.31 89 MET A N 1
ATOM 716 C CA . MET A 1 89 ? -8.414 -15.620 32.125 1.00 84.31 89 MET A CA 1
ATOM 717 C C . MET A 1 89 ? -9.312 -15.085 31.005 1.00 84.31 89 MET A C 1
ATOM 719 O O . MET A 1 89 ? -10.341 -14.480 31.298 1.00 84.31 89 MET A O 1
ATOM 723 N N . SER A 1 90 ? -8.968 -15.371 29.747 1.00 84.62 90 SER A N 1
ATOM 724 C CA . SER A 1 90 ? -9.751 -14.949 28.578 1.00 84.62 90 SER A CA 1
ATOM 725 C C . SER A 1 90 ? -11.150 -15.574 28.588 1.00 84.62 90 SER A C 1
ATOM 727 O O . SER A 1 90 ? -12.147 -14.861 28.498 1.00 84.62 90 SER A O 1
ATOM 729 N N . ALA A 1 91 ? -11.253 -16.888 28.815 1.00 87.94 91 ALA A N 1
ATOM 730 C CA . ALA A 1 91 ? -12.540 -17.582 28.892 1.00 87.94 91 ALA A CA 1
ATOM 731 C C . ALA A 1 91 ? -13.443 -17.038 30.016 1.00 87.94 91 ALA A C 1
ATOM 733 O O . ALA A 1 91 ? -14.637 -16.818 29.806 1.00 87.94 91 ALA A O 1
ATOM 734 N N . LEU A 1 92 ? -12.876 -16.770 31.200 1.00 89.56 92 LEU A N 1
ATOM 735 C CA . LEU A 1 92 ? -13.600 -16.159 32.317 1.00 89.56 92 LEU A CA 1
ATOM 736 C C . LEU A 1 92 ? -14.108 -14.760 31.952 1.00 89.56 92 LEU A C 1
ATOM 738 O O . LEU A 1 92 ? -15.255 -14.429 32.247 1.00 89.56 92 LEU A O 1
ATOM 742 N N . LEU A 1 93 ? -13.250 -13.948 31.335 1.00 90.19 93 LEU A N 1
ATOM 743 C CA . LEU A 1 93 ? -13.531 -12.567 30.963 1.00 90.19 93 LEU A CA 1
ATOM 744 C C . LEU A 1 93 ? -14.651 -12.478 29.915 1.00 90.19 93 LEU A C 1
ATOM 746 O O . LEU A 1 93 ? -15.546 -11.645 30.061 1.00 90.19 93 LEU A O 1
ATOM 750 N N . TYR A 1 94 ? -14.668 -13.362 28.917 1.00 93.38 94 TYR A N 1
ATOM 751 C CA . TYR A 1 94 ? -15.789 -13.458 27.982 1.00 93.38 94 TYR A CA 1
ATOM 752 C C . TYR A 1 94 ? -17.058 -13.978 28.661 1.00 93.38 94 TYR A C 1
ATOM 754 O O . TYR A 1 94 ? -18.082 -13.304 28.623 1.00 93.38 94 TYR A O 1
ATOM 762 N N . ALA A 1 95 ? -17.004 -15.113 29.366 1.00 92.38 95 ALA A N 1
ATOM 763 C CA . ALA A 1 95 ? -18.185 -15.690 30.016 1.00 92.38 95 ALA A CA 1
ATOM 764 C C . ALA A 1 95 ? -18.875 -14.707 30.981 1.00 92.38 95 ALA A C 1
ATOM 766 O O . ALA A 1 95 ? -20.102 -14.646 31.050 1.00 92.38 95 ALA A O 1
ATOM 767 N N . LYS A 1 96 ? -18.089 -13.903 31.707 1.00 92.44 96 LYS A N 1
ATOM 768 C CA . LYS A 1 96 ? -18.603 -12.896 32.640 1.00 92.44 96 LYS A CA 1
ATOM 769 C C . LYS A 1 96 ? -19.235 -11.691 31.961 1.00 92.44 96 LYS A C 1
ATOM 771 O O . LYS A 1 96 ? -20.243 -11.200 32.457 1.00 92.44 96 LYS A O 1
ATOM 776 N N . PHE A 1 97 ? -18.679 -11.226 30.849 1.00 94.56 97 PHE A N 1
ATOM 777 C CA . PHE A 1 97 ? -19.285 -10.124 30.103 1.00 94.56 97 PHE A CA 1
ATOM 778 C C . PHE A 1 97 ? -20.514 -10.562 29.309 1.00 94.56 97 PHE A C 1
ATOM 780 O O . PHE A 1 97 ? -21.412 -9.751 29.130 1.00 94.56 97 PHE A O 1
ATOM 787 N N . ARG A 1 98 ? -20.607 -11.833 28.903 1.00 94.81 98 ARG A N 1
ATOM 788 C CA . ARG A 1 98 ? -21.841 -12.402 28.337 1.00 94.81 98 ARG A CA 1
ATOM 789 C C . ARG A 1 98 ? -22.936 -12.549 29.396 1.00 94.81 98 ARG A C 1
ATOM 791 O O . ARG A 1 98 ? -24.121 -12.341 29.134 1.00 94.81 98 ARG A O 1
ATOM 798 N N . SER A 1 99 ? -22.553 -12.862 30.639 1.00 90.06 99 SER A N 1
ATOM 799 C CA . SER A 1 99 ? -23.511 -12.976 31.741 1.00 90.06 99 SER A CA 1
ATOM 800 C C . SER A 1 99 ? -24.146 -11.620 32.071 1.00 90.06 99 SER A C 1
ATOM 802 O O . SER A 1 99 ? -23.482 -10.713 32.564 1.00 90.06 99 SER A O 1
ATOM 804 N N . GLY A 1 100 ? -25.445 -11.484 31.799 1.00 84.06 100 GLY A N 1
ATOM 805 C CA . GLY A 1 100 ? -26.196 -10.242 32.018 1.00 84.06 100 GLY A CA 1
ATOM 806 C C . GLY A 1 100 ? -26.170 -9.249 30.847 1.00 84.06 100 GLY A C 1
ATOM 807 O O . GLY A 1 100 ? -26.865 -8.236 30.927 1.00 84.06 100 GLY A O 1
ATOM 808 N N . ALA A 1 101 ? -25.457 -9.549 29.751 1.00 92.50 101 ALA A N 1
ATOM 809 C CA . ALA A 1 101 ? -25.429 -8.708 28.549 1.00 92.50 101 ALA A CA 1
ATOM 810 C C . ALA A 1 101 ? -26.834 -8.503 27.970 1.00 92.50 101 ALA A C 1
ATOM 812 O O . ALA A 1 101 ? -27.246 -7.372 27.737 1.00 92.50 101 ALA A O 1
ATOM 813 N N . ALA A 1 102 ? -27.618 -9.581 27.846 1.00 92.00 102 ALA A N 1
ATOM 814 C CA . ALA A 1 102 ? -28.975 -9.523 27.304 1.00 92.00 102 ALA A CA 1
ATOM 815 C C . ALA A 1 102 ? -29.893 -8.560 28.081 1.00 92.00 102 ALA A C 1
ATOM 817 O O . ALA A 1 102 ? -30.632 -7.790 27.470 1.00 92.00 102 ALA A O 1
ATOM 818 N N . GLU A 1 103 ? -29.832 -8.558 29.418 1.00 90.25 103 GLU A N 1
ATOM 819 C CA . GLU A 1 103 ? -30.635 -7.643 30.243 1.00 90.25 103 GLU A CA 1
ATOM 820 C C . GLU A 1 103 ? -30.217 -6.183 30.033 1.00 90.25 103 GLU A C 1
ATOM 822 O O . GLU A 1 103 ? -31.066 -5.305 29.864 1.00 90.25 103 GLU A O 1
ATOM 827 N N . LEU A 1 104 ? -28.909 -5.918 30.011 1.00 91.31 104 LEU A N 1
ATOM 828 C CA . LEU A 1 104 ? -28.366 -4.573 29.817 1.00 91.31 104 LEU A CA 1
ATOM 829 C C . LEU A 1 104 ? -28.582 -4.064 28.389 1.00 91.31 104 LEU A C 1
ATOM 831 O O . LEU A 1 104 ? -28.884 -2.883 28.216 1.00 91.31 104 LEU A O 1
ATOM 835 N N . LYS A 1 105 ? -28.540 -4.951 27.389 1.00 93.50 105 LYS A N 1
ATOM 836 C CA . LYS A 1 105 ? -28.905 -4.658 26.000 1.00 93.50 105 LYS A CA 1
ATOM 837 C C . LYS A 1 105 ? -30.357 -4.207 25.901 1.00 93.50 105 LYS A C 1
ATOM 839 O O . LYS A 1 105 ? -30.622 -3.172 25.302 1.00 93.50 105 LYS A O 1
ATOM 844 N N . GLN A 1 106 ? -31.300 -4.906 26.540 1.00 91.19 106 GLN A N 1
ATOM 845 C CA . GLN A 1 106 ? -32.714 -4.488 26.545 1.00 91.19 106 GLN A CA 1
ATOM 846 C C . GLN A 1 106 ? -32.917 -3.100 27.158 1.00 91.19 106 GLN A C 1
ATOM 848 O O . GLN A 1 106 ? -33.694 -2.293 26.650 1.00 91.19 106 GLN A O 1
ATOM 853 N N . VAL A 1 107 ? -32.189 -2.804 28.232 1.00 89.31 107 VAL A N 1
ATOM 854 C CA . VAL A 1 107 ? -32.210 -1.492 28.878 1.00 89.31 107 VAL A CA 1
ATOM 855 C C . VAL A 1 107 ? -31.600 -0.413 27.964 1.00 89.31 107 VAL A C 1
ATOM 857 O O . VAL A 1 107 ? -32.179 0.664 27.823 1.00 89.31 107 VAL A O 1
ATOM 860 N N . GLY A 1 108 ? -30.489 -0.707 27.282 1.00 90.94 108 GLY A N 1
ATOM 861 C CA . GLY A 1 108 ? -29.862 0.184 26.297 1.00 90.94 108 GLY A CA 1
ATOM 862 C C . GLY A 1 108 ? -30.733 0.448 25.063 1.00 90.94 108 GLY A C 1
ATOM 863 O O . GLY A 1 108 ? -30.781 1.581 24.580 1.00 90.94 108 GLY A O 1
ATOM 864 N N . LEU A 1 109 ? -31.507 -0.547 24.611 1.00 92.00 109 LEU A N 1
ATOM 865 C CA . LEU A 1 109 ? -32.453 -0.402 23.498 1.00 92.00 109 LEU A CA 1
ATOM 866 C C . LEU A 1 109 ? -33.499 0.689 23.757 1.00 92.00 109 LEU A C 1
ATOM 868 O O . LEU A 1 109 ? -33.963 1.322 22.813 1.00 92.00 109 LEU A O 1
ATOM 872 N N . GLU A 1 110 ? -33.870 0.957 25.012 1.00 90.69 110 GLU A N 1
ATOM 873 C CA . GLU A 1 110 ? -34.780 2.063 25.329 1.00 90.69 110 GLU A CA 1
ATOM 874 C C . GLU A 1 110 ? -34.157 3.444 25.048 1.00 90.69 110 GLU A C 1
ATOM 876 O O . GLU A 1 110 ? -34.878 4.369 24.670 1.00 90.69 110 GLU A O 1
ATOM 881 N N . ILE A 1 111 ? -32.835 3.601 25.164 1.00 91.06 111 ILE A N 1
ATOM 882 C CA . ILE A 1 111 ? -32.151 4.818 24.699 1.00 91.06 111 ILE A CA 1
ATOM 883 C C . ILE A 1 111 ? -32.080 4.811 23.170 1.00 91.06 111 ILE A C 1
ATOM 885 O O . ILE A 1 111 ? -32.475 5.790 22.539 1.00 91.06 111 ILE A O 1
ATOM 889 N N . GLN A 1 112 ? -31.666 3.692 22.570 1.00 89.19 112 GLN A N 1
ATOM 890 C CA . GLN A 1 112 ? -31.472 3.580 21.122 1.00 89.19 112 GLN A CA 1
ATOM 891 C C . GLN A 1 112 ? -32.749 3.865 20.318 1.00 89.19 112 GLN A C 1
ATOM 893 O O . GLN A 1 112 ? -32.700 4.627 19.358 1.00 89.19 112 GLN A O 1
ATOM 898 N N . LYS A 1 113 ? -33.912 3.346 20.745 1.00 88.31 113 LYS A N 1
ATOM 899 C CA . LYS A 1 113 ? -35.225 3.620 20.119 1.00 88.31 113 LYS A CA 1
ATOM 900 C C . LYS A 1 113 ? -35.534 5.116 19.990 1.00 88.31 113 LYS A C 1
ATOM 902 O O . LYS A 1 113 ? -36.335 5.505 19.147 1.00 88.31 113 LYS A O 1
ATOM 907 N N . ARG A 1 114 ? -34.952 5.941 20.865 1.00 87.00 114 ARG A N 1
ATOM 908 C CA . ARG A 1 114 ? -35.209 7.383 20.972 1.00 87.00 114 ARG A CA 1
ATOM 909 C C . ARG A 1 114 ? -34.030 8.219 20.465 1.00 87.00 114 ARG A C 1
ATOM 911 O O . ARG A 1 114 ? -34.190 9.413 20.238 1.00 87.00 114 ARG A O 1
ATOM 918 N N . ALA A 1 115 ? -32.876 7.603 20.225 1.00 84.12 115 ALA A N 1
ATOM 919 C CA . ALA A 1 115 ? -31.703 8.202 19.597 1.00 84.12 115 ALA A CA 1
ATOM 920 C C . ALA A 1 115 ? -31.786 8.132 18.057 1.00 84.12 115 ALA A C 1
ATOM 922 O O . ALA A 1 115 ? -30.821 7.787 17.388 1.00 84.12 115 ALA A O 1
ATOM 923 N N . VAL A 1 116 ? -32.957 8.440 17.487 1.00 77.50 116 VAL A N 1
ATOM 924 C CA . VAL A 1 116 ? -33.201 8.425 16.035 1.00 77.50 116 VAL A CA 1
ATOM 925 C C . VAL A 1 116 ? -33.524 9.838 15.561 1.00 77.50 116 VAL A C 1
ATOM 927 O O . VAL A 1 116 ? -34.216 10.593 16.249 1.00 77.50 116 VAL A O 1
ATOM 930 N N . LEU A 1 117 ? -33.013 10.209 14.387 1.00 73.56 117 LEU A N 1
ATOM 931 C CA . LEU A 1 117 ? -33.301 11.505 13.782 1.00 73.56 117 LEU A CA 1
ATOM 932 C C . LEU A 1 117 ? -34.774 11.605 13.347 1.00 73.56 117 LEU A C 1
ATOM 934 O O . LEU A 1 117 ? -35.295 10.665 12.744 1.00 73.56 117 LEU A O 1
ATOM 938 N N . PRO A 1 118 ? -35.460 12.734 13.608 1.00 69.44 118 PRO A N 1
ATOM 939 C CA . PRO A 1 118 ? -36.799 12.971 13.078 1.00 69.44 118 PRO A CA 1
ATOM 940 C C . PRO A 1 118 ? -36.815 12.978 11.542 1.00 69.44 118 PRO A C 1
ATOM 942 O O . PRO A 1 118 ? -35.881 13.468 10.906 1.00 69.44 118 PRO A O 1
ATOM 945 N N . ALA A 1 119 ? -37.906 12.497 10.938 1.00 61.31 119 ALA A N 1
ATOM 946 C CA . ALA A 1 119 ? -38.093 12.564 9.489 1.00 61.31 119 ALA A CA 1
ATOM 947 C C . ALA A 1 119 ? -38.077 14.031 9.011 1.00 61.31 119 ALA A C 1
ATOM 949 O O . ALA A 1 119 ? -38.875 14.844 9.476 1.00 61.31 119 ALA A O 1
ATOM 950 N N . GLY A 1 120 ? -37.159 14.364 8.095 1.00 58.84 120 GLY A N 1
ATOM 951 C CA . GLY A 1 120 ? -36.967 15.727 7.584 1.00 58.84 120 GLY A CA 1
ATOM 952 C C . GLY A 1 120 ? -36.011 16.608 8.399 1.00 58.84 120 GLY A C 1
ATOM 953 O O . GLY A 1 120 ? -36.024 17.823 8.221 1.00 58.84 120 GLY A O 1
ATOM 954 N N . ALA A 1 121 ? -35.205 16.030 9.298 1.00 62.75 121 ALA A N 1
ATOM 955 C CA . ALA A 1 121 ? -34.141 16.760 9.985 1.00 62.75 121 ALA A CA 1
ATOM 956 C C . ALA A 1 121 ? -33.106 17.323 8.992 1.00 62.75 121 ALA A C 1
ATOM 958 O O . ALA A 1 121 ? -32.801 16.690 7.979 1.00 62.75 121 ALA A O 1
ATOM 959 N N . GLU A 1 122 ? -32.570 18.513 9.284 1.00 61.88 122 GLU A N 1
ATOM 960 C CA . GLU A 1 122 ? -31.532 19.121 8.447 1.00 61.88 122 GLU A CA 1
ATOM 961 C C . GLU A 1 122 ? -30.283 18.219 8.362 1.00 61.88 122 GLU A C 1
ATOM 963 O O . GLU A 1 122 ? -29.949 17.542 9.344 1.00 61.88 122 GLU A O 1
ATOM 968 N N . PRO A 1 123 ? -29.569 18.204 7.218 1.00 48.94 123 PRO A N 1
ATOM 969 C CA . PRO A 1 123 ? -28.315 17.468 7.083 1.00 48.94 123 PRO A CA 1
ATOM 970 C C . PRO A 1 123 ? -27.318 17.892 8.172 1.00 48.94 123 PRO A C 1
ATOM 972 O O . PRO A 1 123 ? -26.960 19.064 8.265 1.00 48.94 123 PRO A O 1
ATOM 975 N N . GLY A 1 124 ? -26.878 16.943 9.005 1.00 56.94 124 GLY A N 1
ATOM 976 C CA . GLY A 1 124 ? -25.963 17.200 10.126 1.00 56.94 124 GLY A CA 1
ATOM 977 C C . GLY A 1 124 ? -26.634 17.455 11.482 1.00 56.94 124 GLY A C 1
ATOM 978 O O . GLY A 1 124 ? -25.937 17.740 12.454 1.00 56.94 124 GLY A O 1
ATOM 979 N N . ALA A 1 125 ? -27.961 17.341 11.586 1.00 61.47 125 ALA A N 1
ATOM 980 C CA . ALA A 1 125 ? -28.626 17.296 12.884 1.00 61.47 125 ALA A CA 1
ATOM 981 C C . ALA A 1 125 ? -28.235 16.018 13.651 1.00 61.47 125 ALA A C 1
ATOM 983 O O . ALA A 1 125 ? -28.149 14.938 13.071 1.00 61.47 125 ALA A O 1
ATOM 984 N N . GLU A 1 126 ? -28.040 16.131 14.965 1.00 63.44 126 GLU A N 1
ATOM 985 C CA . GLU A 1 126 ? -27.890 14.983 15.864 1.00 63.44 126 GLU A CA 1
ATOM 986 C C . GLU A 1 126 ? -29.230 14.650 16.527 1.00 63.44 126 GLU A C 1
ATOM 988 O O . GLU A 1 126 ? -30.023 15.539 16.856 1.00 63.44 126 GLU A O 1
ATOM 993 N N . ALA A 1 127 ? -29.499 13.360 16.742 1.00 77.38 127 ALA A N 1
ATOM 994 C CA . ALA A 1 127 ? -30.698 12.952 17.464 1.00 77.38 127 ALA A CA 1
ATOM 995 C C . ALA A 1 127 ? -30.632 13.425 18.928 1.00 77.38 127 ALA A C 1
ATOM 997 O O . ALA A 1 127 ? -29.580 13.359 19.563 1.00 77.38 127 ALA A O 1
ATOM 998 N N . GLU A 1 128 ? -31.779 13.836 19.489 1.00 78.06 128 GLU A N 1
ATOM 999 C CA . GLU A 1 128 ? -31.904 14.454 20.829 1.00 78.06 128 GLU A CA 1
ATOM 1000 C C . GLU A 1 128 ? -31.243 13.616 21.948 1.00 78.06 128 GLU A C 1
ATOM 1002 O O . GLU A 1 128 ? -30.792 14.167 22.953 1.00 78.06 128 GLU A O 1
ATOM 1007 N N . TYR A 1 129 ? -31.142 12.293 21.760 1.00 87.50 129 TYR A N 1
ATOM 1008 C CA . TYR A 1 129 ? -30.573 11.348 22.725 1.00 87.50 129 TYR A CA 1
ATOM 1009 C C . TYR A 1 129 ? -29.341 10.571 22.221 1.00 87.50 129 TYR A C 1
ATOM 1011 O O . TYR A 1 129 ? -28.906 9.637 22.895 1.00 87.50 129 TYR A O 1
ATOM 1019 N N . GLN A 1 130 ? -28.741 10.956 21.085 1.00 88.62 130 GLN A N 1
ATOM 1020 C CA . GLN A 1 130 ? -27.550 10.280 20.542 1.00 88.62 130 GLN A CA 1
ATOM 1021 C C . GLN A 1 130 ? -26.346 10.365 21.488 1.00 88.62 130 GLN A C 1
ATOM 1023 O O . GLN A 1 130 ? -25.622 9.387 21.658 1.00 88.62 130 GLN A O 1
ATOM 1028 N N . SER A 1 131 ? -26.162 11.500 22.166 1.00 89.88 131 SER A N 1
ATOM 1029 C CA . SER A 1 131 ? -25.082 11.689 23.143 1.00 89.88 131 SER A CA 1
ATOM 1030 C C . SER A 1 131 ? -25.144 10.680 24.293 1.00 89.88 131 SER A C 1
ATOM 1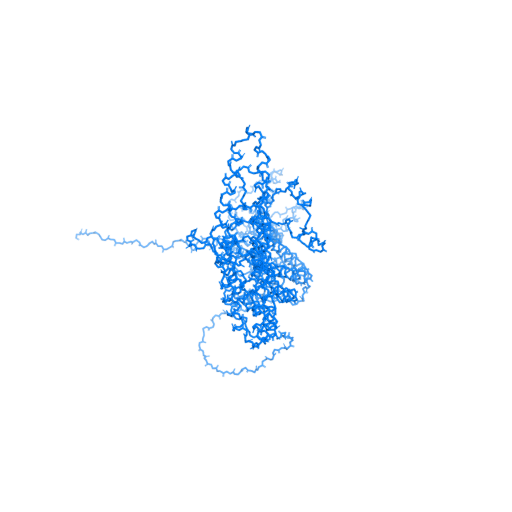032 O O . SER A 1 131 ? -24.118 10.125 24.675 1.00 89.88 131 SER A O 1
ATOM 1034 N N . LEU A 1 132 ? -26.345 10.359 24.789 1.00 90.62 132 LEU A N 1
ATOM 1035 C CA . LEU A 1 132 ? -26.529 9.328 25.815 1.00 90.62 132 LEU A CA 1
ATOM 1036 C C . LEU A 1 132 ? -26.148 7.938 25.301 1.00 90.62 132 LEU A C 1
ATOM 1038 O O . LEU A 1 132 ? -25.595 7.151 26.064 1.00 90.62 132 LEU A O 1
ATOM 1042 N N . MET A 1 133 ? -26.426 7.638 24.029 1.00 92.38 133 MET A N 1
ATOM 1043 C CA . MET A 1 133 ? -26.011 6.377 23.414 1.00 92.38 133 MET A CA 1
ATOM 1044 C C . MET A 1 133 ? -24.484 6.307 23.274 1.00 92.38 133 MET A C 1
ATOM 1046 O O . MET A 1 133 ? -23.879 5.316 23.678 1.00 92.38 133 MET A O 1
ATOM 1050 N N . ASN A 1 134 ? -23.850 7.390 22.813 1.00 91.56 134 ASN A N 1
ATOM 1051 C CA . ASN A 1 134 ? -22.392 7.500 22.729 1.00 91.56 134 ASN A CA 1
ATOM 1052 C C . ASN A 1 134 ? -21.726 7.326 24.106 1.00 91.56 134 ASN A C 1
ATOM 1054 O O . ASN A 1 134 ? -20.695 6.666 24.219 1.00 91.56 134 ASN A O 1
ATOM 1058 N N . GLU A 1 135 ? -22.339 7.840 25.176 1.00 92.25 135 GLU A N 1
ATOM 1059 C CA . GLU A 1 135 ? -21.870 7.615 26.546 1.00 92.25 135 GLU A CA 1
ATOM 1060 C C . GLU A 1 135 ? -21.960 6.139 26.980 1.00 92.25 135 GLU A C 1
ATOM 1062 O O . GLU A 1 135 ? -21.111 5.689 27.759 1.00 92.25 135 GLU A O 1
ATOM 1067 N N . LEU A 1 136 ? -22.947 5.366 26.495 1.00 94.25 136 LEU A N 1
ATOM 1068 C CA . LEU A 1 136 ? -23.006 3.917 26.738 1.00 94.25 136 LEU A CA 1
ATOM 1069 C C . LEU A 1 136 ? -21.859 3.192 26.031 1.00 94.25 136 LEU A C 1
ATOM 1071 O O . LEU A 1 136 ? -21.168 2.404 26.682 1.00 94.25 136 LEU A O 1
ATOM 1075 N N . TYR A 1 137 ? -21.634 3.493 24.746 1.00 94.25 137 TYR A N 1
ATOM 1076 C CA . TYR A 1 137 ? -20.527 2.930 23.968 1.00 94.25 137 TYR A CA 1
ATOM 1077 C C . TYR A 1 137 ? -19.190 3.225 24.643 1.00 94.25 137 TYR A C 1
ATOM 1079 O O . TYR A 1 137 ? -18.466 2.307 25.010 1.00 94.25 137 TYR A O 1
ATOM 1087 N N . GLN A 1 138 ? -18.911 4.494 24.947 1.00 94.25 138 GLN A N 1
ATOM 1088 C CA . GLN A 1 138 ? -17.674 4.898 25.618 1.00 94.25 138 GLN A CA 1
ATOM 1089 C C . GLN A 1 138 ? -17.513 4.252 26.999 1.00 94.25 138 GLN A C 1
ATOM 1091 O O . GLN A 1 138 ? -16.417 3.819 27.354 1.00 94.25 138 GLN A O 1
ATOM 1096 N N . SER A 1 139 ? -18.590 4.148 27.789 1.00 94.31 139 SER A N 1
ATOM 1097 C CA . SER A 1 139 ? -18.545 3.487 29.103 1.00 94.31 139 SER A CA 1
ATOM 1098 C C . SER A 1 139 ? -18.181 2.006 28.988 1.00 94.31 139 SER A C 1
ATOM 1100 O O . SER A 1 139 ? -17.404 1.503 29.810 1.00 94.31 139 SER A O 1
ATOM 1102 N N . TYR A 1 140 ? -18.737 1.316 27.988 1.00 95.69 140 TYR A N 1
ATOM 1103 C CA . TYR A 1 140 ? -18.407 -0.071 27.677 1.00 95.69 140 TYR A CA 1
ATOM 1104 C C . TYR A 1 140 ? -16.953 -0.186 27.216 1.00 95.69 140 TYR A C 1
ATOM 1106 O O . TYR A 1 140 ? -16.164 -0.847 27.894 1.00 95.69 140 TYR A O 1
ATOM 1114 N N . SER A 1 141 ? -16.571 0.535 26.160 1.00 95.25 141 SER A N 1
ATOM 1115 C CA . SER A 1 141 ? -15.235 0.500 25.556 1.00 95.25 141 SER A CA 1
ATOM 1116 C C . SER A 1 141 ? -14.137 0.838 26.565 1.00 95.25 141 SER A C 1
ATOM 1118 O O . SER A 1 141 ? -13.151 0.117 26.671 1.00 95.25 141 SER A O 1
ATOM 1120 N N . ALA A 1 142 ? -14.323 1.858 27.410 1.00 94.94 142 ALA A N 1
ATOM 1121 C CA . ALA A 1 142 ? -13.354 2.214 28.450 1.00 94.94 142 ALA A CA 1
ATOM 1122 C C . ALA A 1 142 ? -13.253 1.162 29.570 1.00 94.94 142 ALA A C 1
ATOM 1124 O O . ALA A 1 142 ? -12.202 0.979 30.193 1.00 94.94 142 ALA A O 1
ATOM 1125 N N . THR A 1 143 ? -14.350 0.471 29.884 1.00 94.69 143 THR A N 1
ATOM 1126 C CA . THR A 1 143 ? -14.353 -0.575 30.915 1.00 94.69 143 THR A CA 1
ATOM 1127 C C . THR A 1 143 ? -13.740 -1.866 30.388 1.00 94.69 143 THR A C 1
ATOM 1129 O O . THR A 1 143 ? -12.879 -2.437 31.055 1.00 94.69 143 THR A O 1
ATOM 1132 N N . ARG A 1 144 ? -14.133 -2.285 29.184 1.00 94.19 144 ARG A N 1
ATOM 1133 C CA . ARG A 1 144 ? -13.617 -3.470 28.498 1.00 94.19 144 ARG A CA 1
ATOM 1134 C C . ARG A 1 144 ? -12.151 -3.292 28.102 1.00 94.19 144 ARG A C 1
ATOM 1136 O O . ARG A 1 144 ? -11.327 -4.138 28.443 1.00 94.19 144 ARG A O 1
ATOM 1143 N N . GLY A 1 145 ? -11.813 -2.144 27.515 1.00 92.38 145 GLY A N 1
ATOM 1144 C CA . GLY A 1 145 ? -10.461 -1.735 27.122 1.00 92.38 145 GLY A CA 1
ATOM 1145 C C . GLY A 1 145 ? -9.440 -1.878 28.250 1.00 92.38 145 GLY A C 1
ATOM 1146 O O . GLY A 1 145 ? -8.393 -2.491 28.067 1.00 92.38 145 GLY A O 1
ATOM 1147 N N . ARG A 1 146 ? -9.776 -1.419 29.466 1.00 92.06 146 ARG A N 1
ATOM 1148 C CA . ARG A 1 146 ? -8.902 -1.547 30.651 1.00 92.06 146 ARG A CA 1
ATOM 1149 C C . ARG A 1 146 ? -8.567 -2.987 31.040 1.00 92.06 146 ARG A C 1
ATOM 1151 O O . ARG A 1 146 ? -7.557 -3.199 31.704 1.00 92.06 146 ARG A O 1
ATOM 1158 N N . LEU A 1 147 ? -9.405 -3.955 30.673 1.00 91.12 147 LEU A N 1
ATOM 1159 C CA . LEU A 1 147 ? -9.171 -5.367 30.968 1.00 91.12 147 LEU A CA 1
ATOM 1160 C C . LEU A 1 147 ? -8.438 -6.072 29.822 1.00 91.12 147 LEU A C 1
ATOM 1162 O O . LEU A 1 147 ? -7.571 -6.901 30.087 1.00 91.12 147 LEU A O 1
ATOM 1166 N N . ILE A 1 148 ? -8.767 -5.744 28.569 1.00 92.12 148 ILE A N 1
ATOM 1167 C CA . ILE A 1 148 ? -8.222 -6.438 27.396 1.00 92.12 148 ILE A CA 1
ATOM 1168 C C . ILE A 1 148 ? -6.862 -5.899 26.946 1.00 92.12 148 ILE A C 1
ATOM 1170 O O . ILE A 1 148 ? -5.976 -6.695 26.636 1.00 92.12 148 ILE A O 1
ATOM 1174 N N . LEU A 1 149 ? -6.646 -4.578 26.985 1.00 92.06 149 LEU A N 1
ATOM 1175 C CA . LEU A 1 149 ? -5.402 -3.957 26.515 1.00 92.06 149 LEU A CA 1
ATOM 1176 C C . LEU A 1 149 ? -4.156 -4.524 27.212 1.00 92.06 149 LEU A C 1
ATOM 1178 O O . LEU A 1 149 ? -3.237 -4.926 26.504 1.00 92.06 149 LEU A O 1
ATOM 1182 N N . PRO A 1 150 ? -4.106 -4.685 28.553 1.00 90.94 150 PRO A N 1
ATOM 1183 C CA . PRO A 1 150 ? -2.934 -5.274 29.203 1.00 90.94 150 PRO A CA 1
ATOM 1184 C C . PRO A 1 150 ? -2.633 -6.709 28.741 1.00 90.94 150 PRO A C 1
ATOM 1186 O O . PRO A 1 150 ? -1.468 -7.098 28.653 1.00 90.94 150 PRO A O 1
ATOM 1189 N N . ILE A 1 151 ? -3.671 -7.498 28.433 1.00 90.19 151 ILE A N 1
ATOM 1190 C CA . ILE A 1 151 ? -3.531 -8.876 27.941 1.00 90.19 151 ILE A CA 1
ATOM 1191 C C . ILE A 1 151 ? -2.946 -8.854 26.528 1.00 90.19 151 ILE A C 1
ATOM 1193 O O . ILE A 1 151 ? -1.972 -9.557 26.250 1.00 90.19 151 ILE A O 1
ATOM 1197 N N . VAL A 1 152 ? -3.503 -8.010 25.658 1.00 93.44 152 VAL A N 1
ATOM 1198 C CA . VAL A 1 152 ? -3.049 -7.823 24.278 1.00 93.44 152 VAL A CA 1
ATOM 1199 C C . VAL A 1 152 ? -1.607 -7.320 24.247 1.00 93.44 152 VAL A C 1
ATOM 1201 O O . VAL A 1 152 ? -0.769 -7.967 23.626 1.00 93.44 152 VAL A O 1
ATOM 1204 N N . THR A 1 153 ? -1.266 -6.260 24.985 1.00 94.12 153 THR A N 1
ATOM 1205 C CA . THR A 1 153 ? 0.104 -5.723 25.063 1.00 94.12 153 THR A CA 1
ATOM 1206 C C . THR A 1 153 ? 1.098 -6.771 25.568 1.00 94.12 153 THR A C 1
ATOM 1208 O O . THR A 1 153 ? 2.166 -6.945 24.980 1.00 94.12 153 THR A O 1
ATOM 1211 N N . LYS A 1 154 ? 0.747 -7.538 26.611 1.00 92.19 154 LYS A N 1
ATOM 1212 C CA . LYS A 1 154 ? 1.593 -8.632 27.118 1.00 92.19 154 LYS A CA 1
ATOM 1213 C C . LYS A 1 154 ? 1.824 -9.706 26.050 1.00 92.19 154 LYS A C 1
ATOM 1215 O O . LYS A 1 154 ? 2.950 -10.180 25.896 1.00 92.19 154 LYS A O 1
ATOM 1220 N N . LYS A 1 155 ? 0.782 -10.099 25.308 1.00 92.00 155 LYS A N 1
ATOM 1221 C CA . LYS A 1 155 ? 0.900 -11.081 24.218 1.00 92.00 155 LYS A CA 1
ATOM 1222 C C . LYS A 1 155 ? 1.695 -10.542 23.032 1.00 92.00 155 LYS A C 1
ATOM 1224 O O . LYS A 1 155 ? 2.543 -11.274 22.530 1.00 92.00 155 LYS A O 1
ATOM 1229 N N . MET A 1 156 ? 1.505 -9.281 22.645 1.00 94.06 156 MET A N 1
ATOM 1230 C CA . MET A 1 156 ? 2.315 -8.626 21.612 1.00 94.06 156 MET A CA 1
ATOM 1231 C C . MET A 1 156 ? 3.797 -8.636 21.988 1.00 94.06 156 MET A C 1
ATOM 1233 O O . MET A 1 156 ? 4.624 -9.063 21.186 1.00 94.06 156 MET A O 1
ATOM 1237 N N . GLY A 1 157 ? 4.128 -8.284 23.235 1.00 93.19 157 GLY A N 1
ATOM 1238 C CA . GLY A 1 157 ? 5.492 -8.376 23.756 1.00 93.19 157 GLY A CA 1
ATOM 1239 C C . GLY A 1 157 ? 6.058 -9.802 23.725 1.00 93.19 157 GLY A C 1
ATOM 1240 O O . GLY A 1 157 ? 7.203 -10.004 23.330 1.00 93.19 157 GLY A O 1
ATOM 1241 N N . ALA A 1 158 ? 5.257 -10.814 24.074 1.00 92.62 158 ALA A N 1
ATOM 1242 C CA . ALA A 1 158 ? 5.686 -12.214 24.019 1.00 92.62 158 ALA A CA 1
ATOM 1243 C C . ALA A 1 158 ? 5.968 -12.692 22.582 1.00 92.62 158 ALA A C 1
ATOM 1245 O O . ALA A 1 158 ? 6.993 -13.327 22.345 1.00 92.62 158 ALA A O 1
ATOM 1246 N N . ILE A 1 159 ? 5.105 -12.348 21.618 1.00 93.00 159 ILE A N 1
ATOM 1247 C CA . ILE A 1 159 ? 5.323 -12.640 20.190 1.00 93.00 159 ILE A CA 1
ATOM 1248 C C . ILE A 1 159 ? 6.552 -11.876 19.684 1.00 93.00 159 ILE A C 1
ATOM 1250 O O . ILE A 1 159 ? 7.362 -12.416 18.935 1.00 93.00 159 ILE A O 1
ATOM 1254 N N . ALA A 1 160 ? 6.739 -10.633 20.127 1.00 90.75 160 ALA A N 1
ATOM 1255 C CA . ALA A 1 160 ? 7.883 -9.818 19.747 1.00 90.75 160 ALA A CA 1
ATOM 1256 C C . ALA A 1 160 ? 9.226 -10.390 20.231 1.00 90.75 160 ALA A C 1
ATOM 1258 O O . ALA A 1 160 ? 10.234 -10.165 19.571 1.00 90.75 160 ALA A O 1
ATOM 1259 N N . MET A 1 161 ? 9.242 -11.118 21.349 1.00 90.81 161 MET A N 1
ATOM 1260 C CA . MET A 1 161 ? 10.452 -11.715 21.929 1.00 90.81 161 MET A CA 1
ATOM 1261 C C . MET A 1 161 ? 10.657 -13.186 21.545 1.00 90.81 161 MET A C 1
ATOM 1263 O O . MET A 1 161 ? 11.700 -13.757 21.864 1.00 90.81 161 MET A O 1
ATOM 1267 N N . ALA A 1 162 ? 9.684 -13.826 20.890 1.00 89.12 162 ALA A N 1
ATOM 1268 C CA . ALA A 1 162 ? 9.792 -15.233 20.528 1.00 89.12 162 ALA A CA 1
ATOM 1269 C C . ALA A 1 162 ? 10.924 -15.452 19.500 1.00 89.12 162 ALA A C 1
ATOM 1271 O O . ALA A 1 162 ? 11.043 -14.666 18.556 1.00 89.12 162 ALA A O 1
ATOM 1272 N N . PRO A 1 163 ? 11.741 -16.518 19.626 1.00 79.88 163 PRO A N 1
ATOM 1273 C CA . PRO A 1 163 ? 12.879 -16.750 18.732 1.00 79.88 163 PRO A CA 1
ATOM 1274 C C . PRO A 1 163 ? 12.499 -16.736 17.246 1.00 79.88 163 PRO A C 1
ATOM 1276 O O . PRO A 1 163 ? 13.210 -16.141 16.446 1.00 79.88 163 PRO A O 1
ATOM 1279 N N . SER A 1 164 ? 11.333 -17.292 16.910 1.00 78.44 164 SER A N 1
ATOM 1280 C CA . SER A 1 164 ? 10.786 -17.387 15.550 1.00 78.44 164 SER A CA 1
ATOM 1281 C C . SER A 1 164 ? 10.359 -16.058 14.915 1.00 78.44 164 SER A C 1
ATOM 1283 O O . SER A 1 164 ? 10.166 -16.011 13.709 1.00 78.44 164 SER A O 1
ATOM 1285 N N . SER A 1 165 ? 10.152 -14.997 15.698 1.00 78.31 165 SER A N 1
ATOM 1286 C CA . SER A 1 165 ? 9.589 -13.712 15.232 1.00 78.31 165 SER A CA 1
ATOM 1287 C C . SER A 1 165 ? 10.350 -12.488 15.741 1.00 78.31 165 SER A C 1
ATOM 1289 O O . SER A 1 165 ? 10.018 -11.356 15.405 1.00 78.31 165 SER A O 1
ATOM 1291 N N . SER A 1 166 ? 11.377 -12.687 16.564 1.00 78.81 166 SER A N 1
ATOM 1292 C CA . SER A 1 166 ? 12.145 -11.593 17.163 1.00 78.81 166 SER A CA 1
ATOM 1293 C C . SER A 1 166 ? 12.909 -10.761 16.132 1.00 78.81 166 SER A C 1
ATOM 1295 O O . SER A 1 166 ? 12.968 -9.537 16.261 1.00 78.81 166 SER A O 1
ATOM 1297 N N . LYS A 1 167 ? 13.453 -11.419 15.101 1.00 79.50 167 LYS A N 1
ATOM 1298 C CA . LYS A 1 167 ? 14.256 -10.801 14.034 1.00 79.50 167 LYS A CA 1
ATOM 1299 C C . LYS A 1 167 ? 13.555 -10.745 12.678 1.00 79.50 167 LYS A C 1
ATOM 1301 O O . LYS A 1 167 ? 13.968 -9.965 11.826 1.00 79.50 167 LYS A O 1
ATOM 1306 N N . ASP A 1 168 ? 12.529 -11.564 12.473 1.00 89.25 168 ASP A N 1
ATOM 1307 C CA . ASP A 1 168 ? 11.800 -11.626 11.210 1.00 89.25 168 ASP A CA 1
ATOM 1308 C C . ASP A 1 168 ? 10.505 -10.805 11.287 1.00 89.25 168 ASP A C 1
ATOM 1310 O O . ASP A 1 168 ? 9.565 -11.149 12.013 1.00 89.25 168 ASP A O 1
ATOM 1314 N N . LEU A 1 169 ? 10.473 -9.713 10.515 1.00 92.06 169 LEU A N 1
ATOM 1315 C CA . LEU A 1 169 ? 9.321 -8.829 10.364 1.00 92.06 169 LEU A CA 1
ATOM 1316 C C . LEU A 1 169 ? 8.078 -9.598 9.908 1.00 92.06 169 LEU A C 1
ATOM 1318 O O . LEU A 1 169 ? 6.994 -9.375 10.450 1.00 92.06 169 LEU A O 1
ATOM 1322 N N . VAL A 1 170 ? 8.222 -10.509 8.945 1.00 93.19 170 VAL A N 1
ATOM 1323 C CA . VAL A 1 170 ? 7.075 -11.184 8.340 1.00 93.19 170 VAL A CA 1
ATOM 1324 C C . VAL A 1 170 ? 6.519 -12.234 9.290 1.00 93.19 170 VAL A C 1
ATOM 1326 O O . VAL A 1 170 ? 5.308 -12.265 9.521 1.00 93.19 170 VAL A O 1
ATOM 1329 N N . ALA A 1 171 ? 7.365 -13.074 9.897 1.00 92.31 171 ALA A N 1
ATOM 1330 C CA . ALA A 1 171 ? 6.903 -14.019 10.913 1.00 92.31 171 ALA A CA 1
ATOM 1331 C C . ALA A 1 171 ? 6.241 -13.312 12.104 1.00 92.31 171 ALA A C 1
ATOM 1333 O O . ALA A 1 171 ? 5.217 -13.795 12.609 1.00 92.31 171 ALA A O 1
ATOM 1334 N N . PHE A 1 172 ? 6.778 -12.159 12.527 1.00 94.75 172 PHE A N 1
ATOM 1335 C CA . PHE A 1 172 ? 6.135 -11.320 13.534 1.00 94.75 172 PHE A CA 1
ATOM 1336 C C . PHE A 1 172 ? 4.750 -10.867 13.073 1.00 94.75 172 PHE A C 1
ATOM 1338 O O . PHE A 1 172 ? 3.779 -11.178 13.758 1.00 94.75 172 PHE A O 1
ATOM 1345 N N . ALA A 1 173 ? 4.648 -10.204 11.916 1.00 94.75 173 ALA A N 1
ATOM 1346 C CA . ALA A 1 173 ? 3.391 -9.689 11.374 1.00 94.75 173 ALA A CA 1
ATOM 1347 C C . ALA A 1 173 ? 2.342 -10.795 11.198 1.00 94.75 173 ALA A C 1
ATOM 1349 O O . ALA A 1 173 ? 1.204 -10.664 11.640 1.00 94.75 173 ALA A O 1
ATOM 1350 N N . ARG A 1 174 ? 2.733 -11.942 10.634 1.00 94.00 174 ARG A N 1
ATOM 1351 C CA . ARG A 1 174 ? 1.862 -13.110 10.459 1.00 94.00 174 ARG A CA 1
ATOM 1352 C C . ARG A 1 174 ? 1.246 -13.558 11.784 1.00 94.00 174 ARG A C 1
ATOM 1354 O O . ARG A 1 174 ? 0.046 -13.822 11.841 1.00 94.00 174 ARG A O 1
ATOM 1361 N N . SER A 1 175 ? 2.059 -13.637 12.835 1.00 93.94 175 SER A N 1
ATOM 1362 C CA . SER A 1 175 ? 1.631 -14.114 14.151 1.00 93.94 175 SER A CA 1
ATOM 1363 C C . SER A 1 175 ? 0.811 -13.068 14.909 1.00 93.94 175 SER A C 1
ATOM 1365 O O . SER A 1 175 ? -0.225 -13.394 15.487 1.00 93.94 175 SER A O 1
ATOM 1367 N N . SER A 1 176 ? 1.254 -11.810 14.898 1.00 94.94 176 SER A N 1
ATOM 1368 C CA . SER A 1 176 ? 0.613 -10.715 15.627 1.00 94.94 176 SER A CA 1
ATOM 1369 C C . SER A 1 176 ? -0.722 -10.308 15.002 1.00 94.94 176 SER A C 1
ATOM 1371 O O . SER A 1 176 ? -1.708 -10.194 15.729 1.00 94.94 176 SER A O 1
ATOM 1373 N N . ILE A 1 177 ? -0.797 -10.192 13.671 1.00 95.12 177 ILE A N 1
ATOM 1374 C CA . ILE A 1 177 ? -2.038 -9.878 12.948 1.00 95.12 177 ILE A CA 1
ATOM 1375 C C . ILE A 1 177 ? -3.040 -11.023 13.100 1.00 95.12 177 ILE A C 1
ATOM 1377 O O . ILE A 1 177 ? -4.204 -10.775 13.395 1.00 95.12 177 ILE A O 1
ATOM 1381 N N . SER A 1 178 ? -2.606 -12.286 12.978 1.00 93.69 178 SER A N 1
ATOM 1382 C CA . SER A 1 178 ? -3.513 -13.428 13.165 1.00 93.69 178 SER A CA 1
ATOM 1383 C C . SER A 1 178 ? -4.087 -13.485 14.582 1.00 93.69 178 SER A C 1
ATOM 1385 O O . SER A 1 178 ? -5.258 -13.827 14.745 1.00 93.69 178 SER A O 1
ATOM 1387 N N . TYR A 1 179 ? -3.281 -13.171 15.600 1.00 94.69 179 TYR A N 1
ATOM 1388 C CA . TYR A 1 179 ? -3.759 -13.075 16.978 1.00 94.69 179 TYR A CA 1
ATOM 1389 C C . TYR A 1 179 ? -4.749 -11.918 17.144 1.00 94.69 179 TYR A C 1
ATOM 1391 O O . TYR A 1 179 ? -5.828 -12.118 17.698 1.00 94.69 179 TYR A O 1
ATOM 1399 N N . MET A 1 180 ? -4.410 -10.728 16.635 1.00 95.75 180 MET A N 1
ATOM 1400 C CA . MET A 1 180 ? -5.267 -9.547 16.752 1.00 95.75 180 MET A CA 1
ATOM 1401 C C . MET A 1 180 ? -6.602 -9.740 16.037 1.00 95.75 180 MET A C 1
ATOM 1403 O O . MET A 1 180 ? -7.642 -9.390 16.584 1.00 95.75 180 MET A O 1
ATOM 1407 N N . ARG A 1 181 ? -6.583 -10.376 14.863 1.00 94.38 181 ARG A N 1
ATOM 1408 C CA . ARG A 1 181 ? -7.790 -10.752 14.128 1.00 94.38 181 ARG A CA 1
ATOM 1409 C C . ARG A 1 181 ? -8.725 -11.579 15.002 1.00 94.38 181 ARG A C 1
ATOM 1411 O O . ARG A 1 181 ? -9.888 -11.225 15.123 1.00 94.38 181 ARG A O 1
ATOM 1418 N N . GLY A 1 182 ? -8.216 -12.622 15.663 1.00 93.19 182 GLY A N 1
ATOM 1419 C CA . GLY A 1 182 ? -9.020 -13.435 16.583 1.00 93.19 182 GLY A CA 1
ATOM 1420 C C . GLY A 1 182 ? -9.672 -12.606 17.695 1.00 93.19 182 GLY A C 1
ATOM 1421 O O . GLY A 1 182 ? -10.870 -12.725 17.921 1.00 93.19 182 GLY A O 1
ATOM 1422 N N . ILE A 1 183 ? -8.909 -11.703 18.318 1.00 94.50 183 ILE A N 1
ATOM 1423 C CA . ILE A 1 183 ? -9.436 -10.798 19.350 1.00 94.50 183 ILE A CA 1
ATOM 1424 C C . ILE A 1 183 ? -10.518 -9.863 18.794 1.00 94.50 183 ILE A C 1
ATOM 1426 O O . ILE A 1 183 ? -11.532 -9.660 19.453 1.00 94.50 183 ILE A O 1
ATOM 1430 N N . CYS A 1 184 ? -10.335 -9.313 17.592 1.00 95.44 184 CYS A N 1
ATOM 1431 C CA . CYS A 1 184 ? -11.319 -8.412 16.993 1.00 95.44 184 CYS A CA 1
ATOM 1432 C C . CYS A 1 184 ? -12.630 -9.134 16.664 1.00 95.44 184 CYS A C 1
ATOM 1434 O O . CYS A 1 184 ? -13.690 -8.577 16.922 1.00 95.44 184 CYS A O 1
ATOM 1436 N N . TYR A 1 185 ? -12.571 -10.374 16.163 1.00 94.00 185 TYR A N 1
ATOM 1437 C CA . TYR A 1 185 ? -13.768 -11.197 15.948 1.00 94.00 185 TYR A CA 1
ATOM 1438 C C . TYR A 1 185 ? -14.483 -11.509 17.270 1.00 94.00 185 TYR A C 1
ATOM 1440 O O . TYR A 1 185 ? -15.684 -11.279 17.387 1.00 94.00 185 TYR A O 1
ATOM 1448 N N . ASP A 1 186 ? -13.747 -11.945 18.297 1.00 93.88 186 ASP A N 1
ATOM 1449 C CA . ASP A 1 186 ? -14.340 -12.243 19.604 1.00 93.88 186 ASP A CA 1
ATOM 1450 C C . ASP A 1 186 ? -14.997 -11.002 20.252 1.00 93.88 186 ASP A C 1
ATOM 1452 O O . ASP A 1 186 ? -16.044 -11.107 20.901 1.00 93.88 186 ASP A O 1
ATOM 1456 N N . GLU A 1 187 ? -14.384 -9.821 20.106 1.00 95.25 187 GLU A N 1
ATOM 1457 C CA . GLU A 1 187 ? -14.918 -8.558 20.629 1.00 95.25 187 GLU A CA 1
ATOM 1458 C C . GLU A 1 187 ? -16.071 -8.006 19.785 1.00 95.25 187 GLU A C 1
ATOM 1460 O O . GLU A 1 187 ? -17.005 -7.449 20.358 1.00 95.25 187 GLU A O 1
ATOM 1465 N N . HIS A 1 188 ? -16.054 -8.197 18.464 1.00 94.88 188 HIS A N 1
ATOM 1466 C CA . HIS A 1 188 ? -17.180 -7.886 17.582 1.00 94.88 188 HIS A CA 1
ATOM 1467 C C . HIS A 1 188 ? -18.424 -8.697 17.978 1.00 94.88 188 HIS A C 1
ATOM 1469 O O . HIS A 1 188 ? -19.502 -8.136 18.192 1.00 94.88 188 HIS A O 1
ATOM 1475 N N . ASP A 1 189 ? -18.266 -10.006 18.183 1.00 93.31 189 ASP A N 1
ATOM 1476 C CA . ASP A 1 189 ? -19.360 -10.879 18.617 1.00 93.31 189 ASP A CA 1
ATOM 1477 C C . ASP A 1 189 ? -19.898 -10.464 19.989 1.00 93.31 189 ASP A C 1
ATOM 1479 O O . ASP A 1 189 ? -21.110 -10.360 20.200 1.00 93.31 189 ASP A O 1
ATOM 1483 N N . LEU A 1 190 ? -18.996 -10.175 20.934 1.00 94.94 190 LEU A N 1
ATOM 1484 C CA . LEU A 1 190 ? -19.390 -9.700 22.255 1.00 94.94 190 LEU A CA 1
ATOM 1485 C C . LEU A 1 190 ? -20.091 -8.337 22.182 1.00 94.94 190 LEU A C 1
ATOM 1487 O O . LEU A 1 190 ? -21.064 -8.120 22.903 1.00 94.94 190 LEU A O 1
ATOM 1491 N N . TRP A 1 191 ? -19.646 -7.427 21.316 1.00 95.25 191 TRP A N 1
ATOM 1492 C CA . TRP A 1 191 ? -20.310 -6.143 21.101 1.00 95.25 191 TRP A CA 1
ATOM 1493 C C . TRP A 1 191 ? -21.760 -6.334 20.657 1.00 95.25 191 TRP A C 1
ATOM 1495 O O . TRP A 1 191 ? -22.664 -5.703 21.215 1.00 95.25 191 TRP A O 1
ATOM 1505 N N . GLY A 1 192 ? -21.998 -7.268 19.733 1.00 93.31 192 GLY A N 1
ATOM 1506 C CA . GLY A 1 192 ? -23.333 -7.654 19.279 1.00 93.31 192 GLY A CA 1
ATOM 1507 C C . GLY A 1 192 ? -24.238 -8.199 20.392 1.00 93.31 192 GLY A C 1
ATOM 1508 O O . GLY A 1 192 ? -25.461 -8.066 20.320 1.00 93.31 192 GLY A O 1
ATOM 1509 N N . GLU A 1 193 ? -23.689 -8.753 21.476 1.00 93.69 193 GLU A N 1
ATOM 1510 C CA . GLU A 1 193 ? -24.479 -9.165 22.647 1.00 93.69 193 GLU A CA 1
ATOM 1511 C C . GLU A 1 193 ? -24.923 -7.989 23.531 1.00 93.69 193 GLU A C 1
ATOM 1513 O O . GLU A 1 193 ? -25.947 -8.084 24.213 1.00 93.69 193 GLU A O 1
ATOM 1518 N N . TRP A 1 194 ? -24.188 -6.875 23.504 1.00 94.50 194 TRP A N 1
ATOM 1519 C CA . TRP A 1 194 ? -24.438 -5.686 24.326 1.00 94.50 194 TRP A CA 1
ATOM 1520 C C . TRP A 1 194 ? -25.225 -4.598 23.595 1.00 94.50 194 TRP A C 1
ATOM 1522 O O . TRP A 1 194 ? -26.048 -3.912 24.206 1.00 94.50 194 TRP A O 1
ATOM 1532 N N . PHE A 1 195 ? -25.019 -4.467 22.288 1.00 93.31 195 PHE A N 1
ATOM 1533 C CA . PHE A 1 195 ? -25.600 -3.416 21.460 1.00 93.31 195 PHE A CA 1
ATOM 1534 C C . PHE A 1 195 ? -26.295 -4.008 20.230 1.00 93.31 195 PHE A C 1
ATOM 1536 O O . PHE A 1 195 ? -26.061 -5.152 19.849 1.00 93.31 195 PHE A O 1
ATOM 1543 N N . ALA A 1 196 ? -27.237 -3.265 19.646 1.00 87.75 196 ALA A N 1
ATOM 1544 C CA . ALA A 1 196 ? -27.897 -3.655 18.393 1.00 87.75 196 ALA A CA 1
ATOM 1545 C C . ALA A 1 196 ? -27.368 -2.887 17.173 1.00 87.75 196 ALA A C 1
ATOM 1547 O O . ALA A 1 196 ? -27.773 -3.179 16.058 1.00 87.75 196 ALA A O 1
ATOM 1548 N N . SER A 1 197 ? -26.501 -1.899 17.387 1.00 86.56 197 SER A N 1
ATOM 1549 C CA . SER A 1 197 ? -25.824 -1.150 16.330 1.00 86.56 197 SER A CA 1
ATOM 1550 C C . SER A 1 197 ? -24.321 -1.138 16.562 1.00 86.56 197 SER A C 1
ATOM 1552 O O . SER A 1 197 ? -23.858 -1.201 17.702 1.00 86.56 197 SER A O 1
ATOM 1554 N N . GLU A 1 198 ? -23.585 -0.945 15.478 1.00 85.38 198 GLU A N 1
ATOM 1555 C CA . GLU A 1 198 ? -22.121 -0.869 15.444 1.00 85.38 198 GLU A CA 1
ATOM 1556 C C . GLU A 1 198 ? -21.576 0.526 15.802 1.00 85.38 198 GLU A C 1
ATOM 1558 O O . GLU A 1 198 ? -20.390 0.803 15.646 1.00 85.38 198 GLU A O 1
ATOM 1563 N N . GLY A 1 199 ? -22.426 1.437 16.292 1.00 85.31 199 GLY A N 1
ATOM 1564 C CA . GLY A 1 199 ? -21.999 2.785 16.671 1.00 85.31 199 GLY A CA 1
ATOM 1565 C C . GLY A 1 199 ? -20.879 2.739 17.713 1.00 85.31 199 GLY A C 1
ATOM 1566 O O . GLY A 1 199 ? -21.093 2.222 18.801 1.00 85.31 199 GLY A O 1
ATOM 1567 N N . GLY A 1 200 ? -19.698 3.268 17.386 1.00 87.50 200 GLY A N 1
ATOM 1568 C CA . GLY A 1 200 ? -18.517 3.256 18.261 1.00 87.50 200 GLY A CA 1
ATOM 1569 C C . GLY A 1 200 ? -17.772 1.914 18.363 1.00 87.50 200 GLY A C 1
ATOM 1570 O O . GLY A 1 200 ? -16.844 1.815 19.166 1.00 87.50 200 GLY A O 1
ATOM 1571 N N . LEU A 1 201 ? -18.154 0.890 17.585 1.00 92.94 201 LEU A N 1
ATOM 1572 C CA . LEU A 1 201 ? -17.471 -0.410 17.555 1.00 92.94 201 LEU A CA 1
ATOM 1573 C C . LEU A 1 201 ? -16.076 -0.300 16.932 1.00 92.94 201 LEU A C 1
ATOM 1575 O O . LEU A 1 201 ? -15.104 -0.728 17.548 1.00 92.94 201 LEU A O 1
ATOM 1579 N N . TYR A 1 202 ? -15.962 0.295 15.743 1.00 92.31 202 TYR A N 1
ATOM 1580 C CA . TYR A 1 202 ? -14.673 0.417 15.054 1.00 92.31 202 TYR A CA 1
ATOM 1581 C C . TYR A 1 202 ? -13.686 1.292 15.836 1.00 92.31 202 TYR A C 1
ATOM 1583 O O . TYR A 1 202 ? -12.560 0.855 16.038 1.00 92.31 202 TYR A O 1
ATOM 1591 N N . ASP A 1 203 ? -14.133 2.401 16.441 1.00 91.69 203 ASP A N 1
ATOM 1592 C CA . ASP A 1 203 ? -13.305 3.201 17.364 1.00 91.69 203 ASP A CA 1
ATOM 1593 C C . ASP A 1 203 ? -12.720 2.351 18.511 1.00 91.69 203 ASP A C 1
ATOM 1595 O O . ASP A 1 203 ? -11.590 2.548 18.964 1.00 91.69 203 ASP A O 1
ATOM 1599 N N . PHE A 1 204 ? -13.502 1.393 19.022 1.00 94.19 204 PHE A N 1
ATOM 1600 C CA . PHE A 1 204 ? -13.060 0.483 20.074 1.00 94.19 204 PHE A CA 1
ATOM 1601 C C . PHE A 1 204 ? -12.082 -0.577 19.555 1.00 94.19 204 PHE A C 1
ATOM 1603 O O . PHE A 1 204 ? -11.071 -0.836 20.212 1.00 94.19 204 PHE A O 1
ATOM 1610 N N . LEU A 1 205 ? -12.360 -1.178 18.397 1.00 95.19 205 LEU A N 1
ATOM 1611 C CA . LEU A 1 205 ? -11.488 -2.183 17.787 1.00 95.19 205 LEU A CA 1
ATOM 1612 C C . LEU A 1 205 ? -10.145 -1.583 17.348 1.00 95.19 205 LEU A C 1
ATOM 1614 O O . LEU A 1 205 ? -9.106 -2.195 17.594 1.00 95.19 205 LEU A O 1
ATOM 1618 N N . GLU A 1 206 ? -10.145 -0.369 16.796 1.00 92.69 206 GLU A N 1
ATOM 1619 C CA . GLU A 1 206 ? -8.935 0.401 16.489 1.00 92.69 206 GLU A CA 1
ATOM 1620 C C . GLU A 1 206 ? -8.096 0.625 17.751 1.00 92.69 206 GLU A C 1
ATOM 1622 O O . GLU A 1 206 ? -6.904 0.316 17.770 1.00 92.69 206 GLU A O 1
ATOM 1627 N N . ALA A 1 207 ? -8.725 1.050 18.853 1.00 92.69 207 ALA A N 1
ATOM 1628 C CA . ALA A 1 207 ? -8.029 1.228 20.124 1.00 92.69 207 ALA A CA 1
ATOM 1629 C C . ALA A 1 207 ? -7.423 -0.083 20.665 1.00 92.69 207 ALA A C 1
ATOM 1631 O O . ALA A 1 207 ? -6.357 -0.056 21.281 1.00 92.69 207 ALA A O 1
ATOM 1632 N N . ILE A 1 208 ? -8.067 -1.237 20.442 1.00 93.44 208 ILE A N 1
ATOM 1633 C CA . ILE A 1 208 ? -7.510 -2.557 20.797 1.00 93.44 208 ILE A CA 1
ATOM 1634 C C . ILE A 1 208 ? -6.341 -2.944 19.880 1.00 93.44 208 ILE A C 1
ATOM 1636 O O . ILE A 1 208 ? -5.432 -3.648 20.329 1.00 93.44 208 ILE A O 1
ATOM 1640 N N . CYS A 1 209 ? -6.344 -2.481 18.629 1.00 94.62 209 CYS A N 1
ATOM 1641 C CA . CYS A 1 209 ? -5.275 -2.719 17.665 1.00 94.62 209 CYS A CA 1
ATOM 1642 C C . CYS A 1 209 ? -4.035 -1.841 17.897 1.00 94.62 209 CYS A C 1
ATOM 1644 O O . CYS A 1 209 ? -2.966 -2.206 17.416 1.00 94.62 209 CYS A O 1
ATOM 1646 N N . GLU A 1 210 ? -4.110 -0.764 18.686 1.00 92.25 210 GLU A N 1
ATOM 1647 C CA .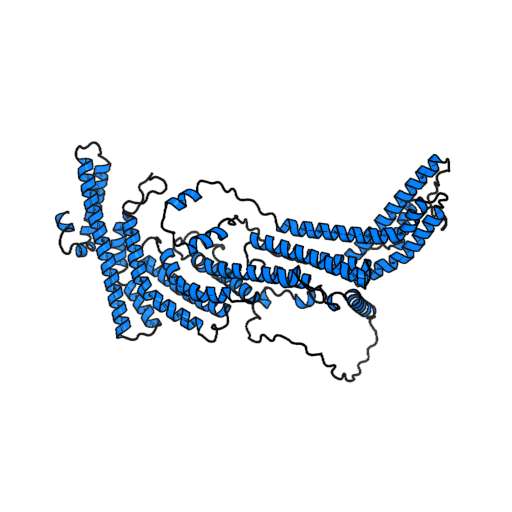 GLU A 1 210 ? -2.973 0.140 18.948 1.00 92.25 210 GLU A CA 1
ATOM 1648 C C . GLU A 1 210 ? -1.663 -0.588 19.333 1.00 92.25 210 GLU A C 1
ATOM 1650 O O . GLU A 1 210 ? -0.629 -0.349 18.699 1.00 92.25 210 GLU A O 1
ATOM 1655 N N . PRO A 1 211 ? -1.664 -1.579 20.256 1.00 93.75 211 PRO A N 1
ATOM 1656 C CA . PRO A 1 211 ? -0.455 -2.328 20.584 1.00 93.75 211 PRO A CA 1
ATOM 1657 C C . PRO A 1 211 ? 0.112 -3.136 19.409 1.00 93.75 211 PRO A C 1
ATOM 1659 O O . PRO A 1 211 ? 1.298 -3.438 19.404 1.00 93.75 211 PRO A O 1
ATOM 1662 N N . LEU A 1 212 ? -0.688 -3.539 18.417 1.00 94.88 212 LEU A N 1
ATOM 1663 C CA . LEU A 1 212 ? -0.152 -4.179 17.211 1.00 94.88 212 LEU A CA 1
ATOM 1664 C C . LEU A 1 212 ? 0.686 -3.174 16.412 1.00 94.88 212 LEU A C 1
ATOM 1666 O O . LEU A 1 212 ? 1.816 -3.501 16.035 1.00 94.88 212 LEU A O 1
ATOM 1670 N N . TYR A 1 213 ? 0.174 -1.959 16.191 1.00 93.12 213 TYR A N 1
ATOM 1671 C CA . TYR A 1 213 ? 0.896 -0.931 15.436 1.00 93.12 213 TYR A CA 1
ATOM 1672 C C . TYR A 1 213 ? 2.157 -0.468 16.165 1.00 93.12 213 TYR A C 1
ATOM 1674 O O . TYR A 1 213 ? 3.199 -0.336 15.524 1.00 93.12 213 TYR A O 1
ATOM 1682 N N . ASP A 1 214 ? 2.110 -0.324 17.493 1.00 92.62 214 ASP A N 1
ATOM 1683 C CA . ASP A 1 214 ? 3.267 0.066 18.312 1.00 92.62 214 ASP A CA 1
ATOM 1684 C C . ASP A 1 214 ? 4.480 -0.856 18.123 1.00 92.62 214 ASP A C 1
ATOM 1686 O O . ASP A 1 214 ? 5.625 -0.404 18.163 1.00 92.62 214 ASP A O 1
ATOM 1690 N N . TYR A 1 215 ? 4.255 -2.152 17.885 1.00 93.06 215 TYR A N 1
ATOM 1691 C CA . TYR A 1 215 ? 5.330 -3.119 17.642 1.00 93.06 215 TYR A CA 1
ATOM 1692 C C . TYR A 1 215 ? 5.635 -3.339 16.157 1.00 93.06 215 TYR A C 1
ATOM 1694 O O . TYR A 1 215 ? 6.775 -3.669 15.812 1.00 93.06 215 TYR A O 1
ATOM 1702 N N . LEU A 1 216 ? 4.641 -3.219 15.274 1.00 93.38 216 LEU A N 1
ATOM 1703 C CA . LEU A 1 216 ? 4.807 -3.477 13.843 1.00 93.38 216 LEU A CA 1
ATOM 1704 C C . LEU A 1 216 ? 5.437 -2.284 13.114 1.00 93.38 216 LEU A C 1
ATOM 1706 O O . LEU A 1 216 ? 6.345 -2.474 12.301 1.00 93.38 216 LEU A O 1
ATOM 1710 N N . ARG A 1 217 ? 5.017 -1.056 13.436 1.00 93.19 217 ARG A N 1
ATOM 1711 C CA . ARG A 1 217 ? 5.486 0.168 12.775 1.00 93.19 217 ARG A CA 1
ATOM 1712 C C . ARG A 1 217 ? 6.994 0.383 12.933 1.00 93.19 217 ARG A C 1
ATOM 1714 O O . ARG A 1 217 ? 7.651 0.577 11.910 1.00 93.19 217 ARG A O 1
ATOM 1721 N N . PRO A 1 218 ? 7.605 0.287 14.133 1.00 92.38 218 PRO A N 1
ATOM 1722 C CA . PRO A 1 218 ? 9.051 0.447 14.258 1.00 92.38 218 PRO A CA 1
ATOM 1723 C C . PRO A 1 218 ? 9.818 -0.594 13.444 1.00 92.38 218 PRO A C 1
ATOM 1725 O O . PRO A 1 218 ? 10.787 -0.243 12.780 1.00 92.38 218 PRO A O 1
ATOM 1728 N N . ARG A 1 219 ? 9.380 -1.856 13.435 1.00 93.56 219 ARG A N 1
ATOM 1729 C CA . ARG A 1 219 ? 10.041 -2.902 12.640 1.00 93.56 219 ARG A CA 1
ATOM 1730 C C . ARG A 1 219 ? 9.953 -2.621 11.146 1.00 93.56 219 ARG A C 1
ATOM 1732 O O . ARG A 1 219 ? 10.954 -2.745 10.454 1.00 93.56 219 ARG A O 1
ATOM 1739 N N . THR A 1 220 ? 8.791 -2.173 10.683 1.00 93.50 220 THR A N 1
ATOM 1740 C CA . THR A 1 220 ? 8.566 -1.801 9.283 1.00 93.50 220 THR A CA 1
ATOM 1741 C C . THR A 1 220 ? 9.463 -0.630 8.878 1.00 93.50 220 THR A C 1
ATOM 1743 O O . THR A 1 220 ? 10.172 -0.718 7.885 1.00 93.50 220 THR A O 1
ATOM 1746 N N . ILE A 1 221 ? 9.533 0.435 9.686 1.00 91.38 221 ILE A N 1
ATOM 1747 C CA . ILE A 1 221 ? 10.372 1.615 9.406 1.00 91.38 221 ILE A CA 1
ATOM 1748 C C . ILE A 1 221 ? 11.868 1.268 9.351 1.00 91.38 221 ILE A C 1
ATOM 1750 O O . ILE A 1 221 ? 12.600 1.851 8.551 1.00 91.38 221 ILE A O 1
ATOM 1754 N N . HIS A 1 222 ? 12.338 0.350 10.198 1.00 92.12 222 HIS A N 1
ATOM 1755 C CA . HIS A 1 222 ? 13.753 -0.031 10.249 1.00 92.12 222 HIS A CA 1
ATOM 1756 C C . HIS A 1 222 ? 14.126 -1.127 9.245 1.00 92.12 222 HIS A C 1
ATOM 1758 O O . HIS A 1 222 ? 15.316 -1.358 9.038 1.00 92.12 222 HIS A O 1
ATOM 1764 N N . GLU A 1 223 ? 13.154 -1.774 8.601 1.00 93.12 223 GLU A N 1
ATOM 1765 C CA . GLU A 1 223 ? 13.422 -2.792 7.590 1.00 93.12 223 GLU A CA 1
ATOM 1766 C C . GLU A 1 223 ? 14.125 -2.166 6.381 1.00 93.12 223 GLU A C 1
ATOM 1768 O O . GLU A 1 223 ? 13.721 -1.117 5.867 1.00 93.12 223 GLU A O 1
ATOM 1773 N N . THR A 1 224 ? 15.215 -2.789 5.947 1.00 92.88 224 THR A N 1
ATOM 1774 C CA . THR A 1 224 ? 16.043 -2.338 4.819 1.00 92.88 224 THR A CA 1
ATOM 1775 C C . THR A 1 224 ? 15.961 -3.294 3.638 1.00 92.88 224 THR A C 1
ATOM 1777 O O . THR A 1 224 ? 16.339 -2.929 2.525 1.00 92.88 224 THR A O 1
ATOM 1780 N N . GLN A 1 225 ? 15.449 -4.507 3.847 1.00 91.44 225 GLN A N 1
ATOM 1781 C CA . GLN A 1 225 ? 15.311 -5.501 2.799 1.00 91.44 225 GLN A CA 1
ATOM 1782 C C . GLN A 1 225 ? 13.983 -5.304 2.063 1.00 91.44 225 GLN A C 1
ATOM 1784 O O . GLN A 1 225 ? 12.915 -5.651 2.564 1.00 91.44 225 GLN A O 1
ATOM 1789 N N . ILE A 1 226 ? 14.066 -4.802 0.824 1.00 90.69 226 ILE A N 1
ATOM 1790 C CA . ILE A 1 226 ? 12.912 -4.637 -0.081 1.00 90.69 226 ILE A CA 1
ATOM 1791 C C . ILE A 1 226 ? 12.097 -5.931 -0.178 1.00 90.69 226 ILE A C 1
ATOM 1793 O O . ILE A 1 226 ? 10.877 -5.887 -0.091 1.00 90.69 226 ILE A O 1
ATOM 1797 N N . LEU A 1 227 ? 12.760 -7.088 -0.279 1.00 89.69 227 LEU A N 1
ATOM 1798 C CA . LEU A 1 227 ? 12.085 -8.383 -0.414 1.00 89.69 227 LEU A CA 1
ATOM 1799 C C . LEU A 1 227 ? 11.184 -8.719 0.784 1.00 89.69 227 LEU A C 1
ATO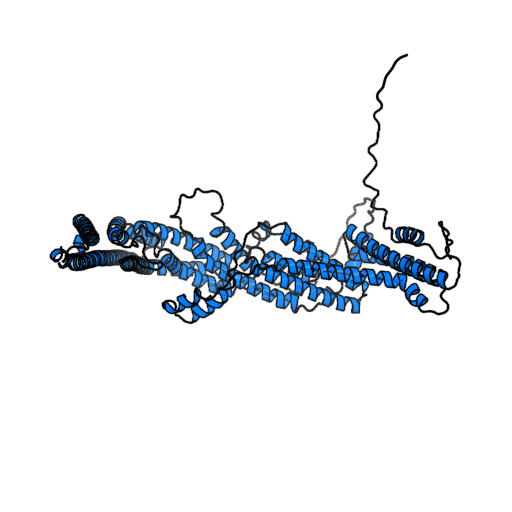M 1801 O O . LEU A 1 227 ? 10.086 -9.228 0.581 1.00 89.69 227 LEU A O 1
ATOM 1805 N N . LYS A 1 228 ? 11.599 -8.380 2.012 1.00 92.50 228 LYS A N 1
ATOM 1806 C CA . LYS A 1 228 ? 10.778 -8.587 3.216 1.00 92.50 228 LYS A CA 1
ATOM 1807 C C . LYS A 1 228 ? 9.563 -7.667 3.253 1.00 92.50 228 LYS A C 1
ATOM 1809 O O . LYS A 1 228 ? 8.500 -8.074 3.710 1.00 92.50 228 LYS A O 1
ATOM 1814 N N . LEU A 1 229 ? 9.698 -6.437 2.758 1.00 92.44 229 LEU A N 1
ATOM 1815 C CA . LEU A 1 229 ? 8.565 -5.516 2.634 1.00 92.44 229 LEU A CA 1
ATOM 1816 C C . LEU A 1 229 ? 7.596 -5.975 1.546 1.00 92.44 229 LEU A C 1
ATOM 1818 O O . LEU A 1 229 ? 6.391 -5.931 1.764 1.00 92.44 229 LEU A O 1
ATOM 1822 N N . CYS A 1 230 ? 8.107 -6.481 0.420 1.00 89.25 230 CYS A N 1
ATOM 1823 C CA . CYS A 1 230 ? 7.272 -7.089 -0.611 1.00 89.25 230 CYS A CA 1
ATOM 1824 C C . CYS A 1 230 ? 6.484 -8.282 -0.054 1.00 89.25 230 CYS A C 1
ATOM 1826 O O . CYS A 1 230 ? 5.277 -8.382 -0.272 1.00 89.25 230 CYS A O 1
ATOM 1828 N N . GLU A 1 231 ? 7.150 -9.159 0.706 1.00 91.56 231 GLU A N 1
ATOM 1829 C CA . GLU A 1 231 ? 6.505 -10.275 1.401 1.00 91.56 231 GLU A CA 1
ATOM 1830 C C . GLU A 1 231 ? 5.424 -9.797 2.369 1.00 91.56 231 GLU A C 1
ATOM 1832 O O . GLU A 1 231 ? 4.329 -10.355 2.385 1.00 91.56 231 GLU A O 1
ATOM 1837 N N . LEU A 1 232 ? 5.712 -8.765 3.163 1.00 93.06 232 LEU A N 1
ATOM 1838 C CA . LEU A 1 232 ? 4.759 -8.205 4.114 1.00 93.06 232 LEU A CA 1
ATOM 1839 C C . LEU A 1 232 ? 3.524 -7.630 3.407 1.00 93.06 232 LEU A C 1
ATOM 1841 O O . LEU A 1 232 ? 2.408 -7.962 3.804 1.00 93.06 232 LEU A O 1
ATOM 1845 N N . CYS A 1 233 ? 3.707 -6.822 2.357 1.00 91.19 233 CYS A N 1
ATOM 1846 C CA . CYS A 1 233 ? 2.601 -6.288 1.558 1.00 91.19 233 CYS A CA 1
ATOM 1847 C C . CYS A 1 233 ? 1.766 -7.421 0.955 1.00 91.19 233 CYS A C 1
ATOM 1849 O O . CYS A 1 233 ? 0.556 -7.455 1.160 1.00 91.19 233 CYS A O 1
ATOM 1851 N N . THR A 1 234 ? 2.422 -8.396 0.317 1.00 88.12 234 THR A N 1
ATOM 1852 C CA . THR A 1 234 ? 1.760 -9.565 -0.285 1.00 88.12 234 THR A CA 1
ATOM 1853 C C . THR A 1 234 ? 0.975 -10.350 0.762 1.00 88.12 234 THR A C 1
ATOM 1855 O O . THR A 1 234 ? -0.177 -10.713 0.537 1.00 88.12 234 THR A O 1
ATOM 1858 N N . LEU A 1 235 ? 1.572 -10.592 1.934 1.00 90.19 235 LEU A N 1
ATOM 1859 C CA . LEU A 1 235 ? 0.924 -11.287 3.040 1.00 90.19 235 LEU A CA 1
ATOM 1860 C C . LEU A 1 235 ? -0.319 -10.539 3.513 1.00 90.19 235 LEU A C 1
ATOM 1862 O O . LEU A 1 235 ? -1.319 -11.191 3.803 1.00 90.19 235 LEU A O 1
ATOM 1866 N N . ILE A 1 236 ? -0.260 -9.209 3.623 1.00 89.31 236 ILE A N 1
ATOM 1867 C CA . ILE A 1 236 ? -1.403 -8.429 4.096 1.00 89.31 236 ILE A CA 1
ATOM 1868 C C . ILE A 1 236 ? -2.510 -8.389 3.036 1.00 89.31 236 ILE A C 1
ATOM 1870 O O . ILE A 1 236 ? -3.659 -8.681 3.365 1.00 89.31 236 ILE A O 1
ATOM 1874 N N . GLN A 1 237 ? -2.158 -8.110 1.778 1.00 87.62 237 GLN A N 1
ATOM 1875 C CA . GLN A 1 237 ? -3.090 -8.057 0.649 1.00 87.62 237 GLN A CA 1
ATOM 1876 C C . GLN A 1 237 ? -3.797 -9.404 0.447 1.00 87.62 237 GLN A C 1
ATOM 1878 O O . GLN A 1 237 ? -5.003 -9.496 0.648 1.00 87.62 237 GLN A O 1
ATOM 1883 N N . THR A 1 238 ? -3.040 -10.477 0.211 1.00 84.12 238 THR A N 1
ATOM 1884 C CA . THR A 1 238 ? -3.595 -11.805 -0.123 1.00 84.12 238 THR A CA 1
ATOM 1885 C C . THR A 1 238 ? -4.419 -12.415 1.013 1.00 84.12 238 THR A C 1
ATOM 1887 O O . THR A 1 238 ? -5.356 -13.172 0.791 1.00 84.12 238 THR A O 1
ATOM 1890 N N . ARG A 1 239 ? -4.042 -12.167 2.276 1.00 83.88 239 ARG A N 1
ATOM 1891 C CA . ARG A 1 239 ? -4.675 -12.842 3.423 1.00 83.88 239 ARG A CA 1
ATOM 1892 C C . ARG A 1 239 ? -5.823 -12.054 4.047 1.00 83.88 239 ARG A C 1
ATOM 1894 O O . ARG A 1 239 ? -6.652 -12.668 4.724 1.00 83.88 239 ARG A O 1
ATOM 1901 N N . TYR A 1 240 ? -5.807 -10.728 3.937 1.00 82.19 240 TYR A N 1
ATOM 1902 C CA . TYR A 1 240 ? -6.727 -9.873 4.687 1.00 82.19 240 TYR A CA 1
ATOM 1903 C C . TYR A 1 240 ? -7.445 -8.822 3.838 1.00 82.19 240 TYR A C 1
ATOM 1905 O O . TYR A 1 240 ? -8.434 -8.297 4.336 1.00 82.19 240 TYR A O 1
ATOM 1913 N N . MET A 1 241 ? -6.974 -8.512 2.623 1.00 78.00 241 MET A N 1
ATOM 1914 C CA . MET A 1 241 ? -7.661 -7.600 1.692 1.00 78.00 241 MET A CA 1
ATOM 1915 C C . MET A 1 241 ? -8.395 -8.367 0.580 1.00 78.00 241 MET A C 1
ATOM 1917 O O . MET A 1 241 ? -9.460 -7.947 0.148 1.00 78.00 241 MET A O 1
ATOM 1921 N N . GLU A 1 242 ? -7.837 -9.490 0.117 1.00 64.88 242 GLU A N 1
ATOM 1922 C CA . GLU A 1 242 ? -8.434 -10.328 -0.928 1.00 64.88 242 GLU A CA 1
ATOM 1923 C C . GLU A 1 242 ? -9.517 -11.246 -0.323 1.00 64.88 242 GLU A C 1
ATOM 1925 O O . GLU A 1 242 ? -9.237 -12.287 0.277 1.00 64.88 242 GLU A O 1
ATOM 1930 N N . GLY A 1 243 ? -10.767 -10.796 -0.442 1.00 52.56 243 GLY A N 1
ATOM 1931 C CA . GLY A 1 243 ? -11.999 -11.411 0.066 1.00 52.56 243 GLY A CA 1
ATOM 1932 C C . GLY A 1 243 ? -12.864 -10.301 0.658 1.00 52.56 243 GLY A C 1
ATOM 1933 O O . GLY A 1 243 ? -12.564 -9.841 1.752 1.00 52.56 243 GLY A O 1
ATOM 1934 N N . GLU A 1 244 ? -13.831 -9.731 -0.068 1.00 44.34 244 GLU A N 1
ATOM 1935 C CA . GLU A 1 244 ? -15.142 -10.328 -0.385 1.00 44.34 244 GLU A CA 1
ATOM 1936 C C . GLU A 1 244 ? -15.699 -9.899 -1.774 1.00 44.34 244 GLU A C 1
ATOM 1938 O O . GLU A 1 244 ? -16.796 -9.355 -1.854 1.00 44.34 244 GLU A O 1
ATOM 1943 N N . GLU A 1 245 ? -14.981 -10.119 -2.885 1.00 43.19 245 GLU A N 1
ATOM 1944 C CA . GLU A 1 245 ? -15.535 -9.843 -4.237 1.00 43.19 245 GLU A CA 1
ATOM 1945 C C . GLU A 1 245 ? -16.078 -11.077 -4.987 1.00 43.19 245 GLU A C 1
ATOM 1947 O O . GLU A 1 245 ? -16.705 -10.915 -6.030 1.00 43.19 245 GLU A O 1
ATOM 1952 N N . ASP A 1 246 ? -15.938 -12.294 -4.445 1.00 38.81 246 ASP A N 1
ATOM 1953 C CA . ASP A 1 246 ? -16.487 -13.514 -5.063 1.00 38.81 246 ASP A CA 1
ATOM 1954 C C . ASP A 1 246 ? -17.769 -13.997 -4.346 1.00 38.81 246 ASP A C 1
ATOM 1956 O O . ASP A 1 246 ? -17.735 -14.567 -3.252 1.00 38.81 246 ASP A O 1
ATOM 1960 N N . ASP A 1 247 ? -18.911 -13.766 -5.001 1.00 40.53 247 ASP A N 1
ATOM 1961 C CA . ASP A 1 247 ? -20.114 -14.616 -4.999 1.00 40.53 247 ASP A CA 1
ATOM 1962 C C . ASP A 1 247 ? -20.643 -15.142 -3.644 1.00 40.53 247 ASP A C 1
ATOM 1964 O O . ASP A 1 247 ? -20.893 -16.338 -3.466 1.00 40.53 247 ASP A O 1
ATOM 1968 N N . SER A 1 248 ? -20.922 -14.255 -2.686 1.00 37.47 248 SER A N 1
ATOM 1969 C CA . SER A 1 248 ? -21.802 -14.573 -1.548 1.00 37.47 248 SER A CA 1
ATOM 1970 C C . SER A 1 248 ? -22.919 -13.536 -1.445 1.00 37.47 248 SER A C 1
ATOM 1972 O O . SER A 1 248 ? -22.673 -12.339 -1.521 1.00 37.47 248 SER A O 1
ATOM 1974 N N . GLU A 1 249 ? -24.158 -14.007 -1.322 1.00 39.00 249 GLU A N 1
ATOM 1975 C CA . GLU A 1 249 ? -25.393 -13.217 -1.251 1.00 39.00 249 GLU A CA 1
ATOM 1976 C C . GLU A 1 249 ? -25.307 -11.950 -0.361 1.00 39.00 249 GLU A C 1
ATOM 1978 O O . GLU A 1 249 ? -24.572 -11.947 0.626 1.00 39.00 249 GLU A O 1
ATOM 1983 N N . PRO A 1 250 ? -26.113 -10.897 -0.620 1.00 42.19 250 PRO A N 1
ATOM 1984 C CA . PRO A 1 250 ? -26.101 -9.622 0.119 1.00 42.19 250 PRO A CA 1
ATOM 1985 C C . PRO A 1 250 ? -26.645 -9.707 1.568 1.00 42.19 250 PRO A C 1
ATOM 1987 O O . PRO A 1 250 ? -27.320 -8.790 2.040 1.00 42.19 250 PRO A O 1
ATOM 1990 N N . THR A 1 251 ? -26.400 -10.803 2.288 1.00 43.56 251 THR A N 1
ATOM 1991 C CA . THR A 1 251 ? -27.180 -11.184 3.476 1.00 43.56 251 THR A CA 1
ATOM 1992 C C . THR A 1 251 ? -26.446 -11.022 4.816 1.00 43.56 251 THR A C 1
ATOM 1994 O O . THR A 1 251 ? -27.080 -11.185 5.854 1.00 43.56 251 THR A O 1
ATOM 1997 N N . GLU A 1 252 ? -25.173 -10.616 4.873 1.00 45.53 252 GLU A N 1
ATOM 1998 C CA . GLU A 1 252 ? -24.476 -10.433 6.16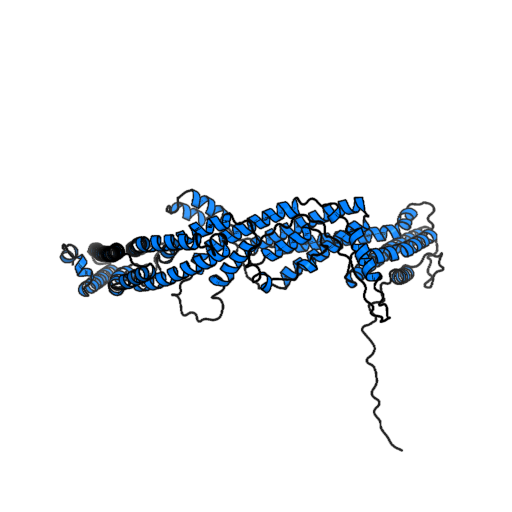4 1.00 45.53 252 GLU A CA 1
ATOM 1999 C C . GLU A 1 252 ? -23.967 -9.002 6.394 1.00 45.53 252 GLU A C 1
ATOM 2001 O O . GLU A 1 252 ? -22.775 -8.759 6.524 1.00 45.53 252 GLU A O 1
ATOM 2006 N N . SER A 1 253 ? -24.877 -8.035 6.561 1.00 50.91 253 SER A N 1
ATOM 2007 C CA . SER A 1 253 ? -24.553 -6.665 7.024 1.00 50.91 253 SER A CA 1
ATOM 2008 C C . SER A 1 253 ? -23.989 -6.582 8.461 1.00 50.91 253 SER A C 1
ATOM 2010 O O . SER A 1 253 ? -24.064 -5.524 9.071 1.00 50.91 253 SER A O 1
ATOM 2012 N N . ASN A 1 254 ? -23.510 -7.689 9.036 1.00 59.03 254 ASN A N 1
ATOM 2013 C CA . ASN A 1 254 ? -23.064 -7.812 10.430 1.00 59.03 254 ASN A CA 1
ATOM 2014 C C . ASN A 1 254 ? -21.775 -8.650 10.533 1.00 59.03 254 ASN A C 1
ATOM 2016 O O . ASN A 1 254 ? -21.553 -9.342 11.530 1.00 59.03 254 ASN A O 1
ATOM 2020 N N . ARG A 1 255 ? -20.959 -8.672 9.475 1.00 78.25 255 ARG A N 1
ATOM 2021 C CA . ARG A 1 255 ? -19.646 -9.316 9.487 1.00 78.25 255 ARG A CA 1
ATOM 2022 C C . ARG A 1 255 ? -18.569 -8.257 9.711 1.00 78.25 255 ARG A C 1
ATOM 2024 O O . ARG A 1 255 ? -18.600 -7.198 9.096 1.00 78.25 255 ARG A O 1
ATOM 2031 N N . LEU A 1 256 ? -17.623 -8.555 10.602 1.00 86.12 256 LEU A N 1
ATOM 2032 C CA . LEU A 1 256 ? -16.493 -7.678 10.899 1.00 86.12 256 LEU A CA 1
ATOM 2033 C C . LEU A 1 256 ? -15.651 -7.431 9.642 1.00 86.12 256 LEU A C 1
ATOM 2035 O O . LEU A 1 256 ? -14.994 -8.356 9.154 1.00 86.12 256 LEU A O 1
ATOM 2039 N N . ASP A 1 257 ? -15.564 -6.173 9.215 1.00 88.44 257 ASP A N 1
ATOM 2040 C CA . ASP A 1 257 ? -14.596 -5.750 8.211 1.00 88.44 257 ASP A CA 1
ATOM 2041 C C . ASP A 1 257 ? -13.222 -5.522 8.861 1.00 88.44 257 ASP A C 1
ATOM 2043 O O . ASP A 1 257 ? -12.831 -4.422 9.260 1.00 88.44 257 ASP A O 1
ATOM 2047 N N . PHE A 1 258 ? -12.460 -6.608 8.995 1.00 90.62 258 PHE A N 1
ATOM 2048 C CA . PHE A 1 258 ? -11.098 -6.541 9.525 1.00 90.62 258 PHE A CA 1
ATOM 2049 C C . PHE A 1 258 ? -10.126 -5.832 8.564 1.00 90.62 258 PHE A C 1
ATOM 2051 O O . PHE A 1 258 ? -9.032 -5.447 8.989 1.00 90.62 258 PHE A O 1
ATOM 2058 N N . SER A 1 259 ? -10.497 -5.651 7.289 1.00 89.25 259 SER A N 1
ATOM 2059 C CA . SER A 1 259 ? -9.627 -5.021 6.296 1.00 89.25 259 SER A CA 1
ATOM 2060 C C . SER A 1 259 ? -9.355 -3.558 6.660 1.00 89.25 259 SER A C 1
ATOM 2062 O O . SER A 1 259 ? -8.194 -3.148 6.726 1.00 89.25 259 SER A O 1
ATOM 2064 N N . THR A 1 260 ? -10.401 -2.830 7.061 1.00 89.69 260 THR A N 1
ATOM 2065 C CA . THR A 1 260 ? -10.322 -1.441 7.533 1.00 89.69 260 THR A CA 1
ATOM 2066 C C . THR A 1 260 ? -9.368 -1.291 8.724 1.00 89.69 260 THR A C 1
ATOM 2068 O O . THR A 1 260 ? -8.586 -0.343 8.782 1.00 89.69 260 THR A O 1
ATOM 2071 N N . LEU A 1 261 ? -9.351 -2.265 9.642 1.00 90.31 261 LEU A N 1
ATOM 2072 C CA . LEU A 1 261 ? -8.456 -2.241 10.802 1.00 90.31 261 LEU A CA 1
ATOM 2073 C C . LEU A 1 261 ? -6.997 -2.494 10.407 1.00 90.31 261 LEU A C 1
ATOM 2075 O O . LEU A 1 261 ? -6.099 -1.859 10.942 1.00 90.31 261 LEU A O 1
ATOM 2079 N N . ILE A 1 262 ? -6.692 -3.409 9.488 1.00 92.50 262 ILE A N 1
ATOM 2080 C CA . ILE A 1 262 ? -5.285 -3.707 9.160 1.00 92.50 262 ILE A CA 1
ATOM 2081 C C . ILE A 1 262 ? -4.692 -2.777 8.090 1.00 92.50 262 ILE A C 1
ATOM 2083 O O . ILE A 1 262 ? -3.468 -2.708 7.959 1.00 92.50 262 ILE A O 1
ATOM 2087 N N . HIS A 1 263 ? -5.529 -2.023 7.374 1.00 90.19 263 HIS A N 1
ATOM 2088 C CA . HIS A 1 263 ? -5.119 -1.113 6.304 1.00 90.19 263 HIS A CA 1
ATOM 2089 C C . HIS A 1 263 ? -3.950 -0.173 6.672 1.00 90.19 263 HIS A C 1
ATOM 2091 O O . HIS A 1 263 ? -2.978 -0.134 5.914 1.00 90.19 263 HIS A O 1
ATOM 2097 N N . PRO A 1 264 ? -3.914 0.478 7.857 1.00 90.25 264 PRO A N 1
ATOM 2098 C CA . PRO A 1 264 ? -2.797 1.356 8.227 1.00 90.25 264 PRO A CA 1
ATOM 2099 C C . PRO A 1 264 ? -1.434 0.646 8.278 1.00 90.25 264 PRO A C 1
ATOM 2101 O O . PRO A 1 264 ? -0.394 1.252 8.026 1.00 90.25 264 PRO A O 1
ATOM 2104 N N . ALA A 1 265 ? -1.411 -0.654 8.595 1.00 89.88 265 ALA A N 1
ATOM 2105 C CA . ALA A 1 265 ? -0.175 -1.436 8.592 1.00 89.88 265 ALA A CA 1
ATOM 2106 C C . ALA A 1 265 ? 0.324 -1.728 7.168 1.00 89.88 265 ALA A C 1
ATOM 2108 O O . ALA A 1 265 ? 1.535 -1.791 6.946 1.00 89.88 265 ALA A O 1
ATOM 2109 N N . LEU A 1 266 ? -0.597 -1.901 6.212 1.00 90.88 266 LEU A N 1
ATOM 2110 C CA . LEU A 1 266 ? -0.262 -2.035 4.796 1.00 90.88 266 LEU A CA 1
ATOM 2111 C C . LEU A 1 266 ? 0.312 -0.721 4.257 1.00 90.88 266 LEU A C 1
ATOM 2113 O O . LEU A 1 266 ? 1.366 -0.745 3.627 1.00 90.88 266 LEU A O 1
ATOM 2117 N N . GLU A 1 267 ? -0.316 0.414 4.565 1.00 89.31 267 GLU A N 1
ATOM 2118 C CA . GLU A 1 267 ? 0.164 1.739 4.150 1.00 89.31 267 GLU A CA 1
ATOM 2119 C C . GLU A 1 267 ? 1.575 2.039 4.680 1.00 89.31 267 GLU A C 1
ATOM 2121 O O . GLU A 1 267 ? 2.433 2.522 3.933 1.00 89.31 267 GLU A O 1
ATOM 2126 N N . ASP A 1 268 ? 1.856 1.708 5.947 1.00 87.31 268 ASP A N 1
ATOM 2127 C CA . ASP A 1 268 ? 3.190 1.857 6.543 1.00 87.31 268 ASP A CA 1
ATOM 2128 C C . ASP A 1 268 ? 4.240 1.011 5.784 1.00 87.31 268 ASP A C 1
ATOM 2130 O O . ASP A 1 268 ? 5.350 1.483 5.502 1.00 87.31 268 ASP A O 1
ATOM 2134 N N . ALA A 1 269 ? 3.895 -0.227 5.407 1.00 92.50 269 ALA A N 1
ATOM 2135 C CA . ALA A 1 269 ? 4.771 -1.120 4.645 1.00 92.50 269 ALA A CA 1
ATOM 2136 C C . ALA A 1 269 ? 4.995 -0.636 3.204 1.00 92.50 269 ALA A C 1
ATOM 2138 O O . ALA A 1 269 ? 6.137 -0.594 2.738 1.00 92.50 269 ALA A O 1
ATOM 2139 N N . GLN A 1 270 ? 3.933 -0.202 2.523 1.00 90.06 270 GLN A N 1
ATOM 2140 C CA . GLN A 1 270 ? 3.986 0.352 1.170 1.00 90.06 270 GLN A CA 1
ATOM 2141 C C . GLN A 1 270 ? 4.800 1.645 1.122 1.00 90.06 270 GLN A C 1
ATOM 2143 O O . GLN A 1 270 ? 5.672 1.797 0.268 1.00 90.06 270 GLN A O 1
ATOM 2148 N N . THR A 1 271 ? 4.589 2.550 2.078 1.00 88.94 271 THR A N 1
ATOM 2149 C CA . THR A 1 271 ? 5.350 3.802 2.184 1.00 88.94 271 THR A CA 1
ATOM 2150 C C . THR A 1 271 ? 6.839 3.517 2.358 1.00 88.94 271 THR A C 1
ATOM 2152 O O . THR A 1 271 ? 7.685 4.127 1.695 1.00 88.94 271 THR A O 1
ATOM 2155 N N . ARG A 1 272 ? 7.186 2.544 3.210 1.00 92.06 272 ARG A N 1
ATOM 2156 C CA . ARG A 1 272 ? 8.578 2.122 3.381 1.00 92.06 272 ARG A CA 1
ATOM 2157 C C . ARG A 1 272 ? 9.148 1.481 2.113 1.00 92.06 272 ARG A C 1
ATOM 2159 O O . ARG A 1 272 ? 10.293 1.769 1.761 1.00 92.06 272 ARG A O 1
ATOM 2166 N N . LEU A 1 273 ? 8.373 0.639 1.434 1.00 89.19 273 LEU A N 1
ATOM 2167 C CA . LEU A 1 273 ? 8.765 0.001 0.179 1.00 89.19 273 LEU A CA 1
ATOM 2168 C C . LEU A 1 273 ? 9.080 1.048 -0.896 1.00 89.19 273 LEU A C 1
ATOM 2170 O O . LEU A 1 273 ? 10.146 0.993 -1.505 1.00 89.19 273 LEU A O 1
ATOM 2174 N N . VAL A 1 274 ? 8.206 2.044 -1.062 1.00 88.75 274 VAL A N 1
ATOM 2175 C CA . VAL A 1 274 ? 8.405 3.176 -1.980 1.00 88.75 274 VAL A CA 1
ATOM 2176 C C . VAL A 1 274 ? 9.668 3.957 -1.621 1.00 88.75 274 VAL A C 1
ATOM 2178 O O . VAL A 1 274 ? 10.477 4.258 -2.497 1.00 88.75 274 VAL A O 1
ATOM 2181 N N . PHE A 1 275 ? 9.893 4.239 -0.335 1.00 88.62 275 PHE A N 1
ATOM 2182 C CA . PHE A 1 275 ? 11.102 4.927 0.117 1.00 88.62 275 PHE A CA 1
ATOM 2183 C C . PHE A 1 275 ? 12.384 4.173 -0.270 1.00 88.62 275 PHE A C 1
ATOM 2185 O O . PHE A 1 275 ? 13.331 4.777 -0.779 1.00 88.62 275 PHE A O 1
ATOM 2192 N N . LEU A 1 276 ? 12.425 2.853 -0.067 1.00 89.44 276 LEU A N 1
ATOM 2193 C CA . LEU A 1 276 ? 13.583 2.045 -0.452 1.00 89.44 276 LEU A CA 1
ATOM 2194 C C . LEU A 1 276 ? 13.716 1.899 -1.971 1.00 89.44 276 LEU A C 1
ATOM 2196 O O . LEU A 1 276 ? 14.834 1.919 -2.479 1.00 89.44 276 LEU A O 1
ATOM 2200 N N . ALA A 1 277 ? 12.605 1.804 -2.702 1.00 89.25 277 ALA A N 1
ATOM 2201 C CA . ALA A 1 277 ? 12.613 1.792 -4.161 1.00 89.25 277 ALA A CA 1
ATOM 2202 C C . ALA A 1 277 ? 13.224 3.082 -4.727 1.00 89.25 277 ALA A C 1
ATOM 2204 O O . ALA A 1 277 ? 14.079 3.029 -5.609 1.00 89.25 277 ALA A O 1
ATOM 2205 N N . LEU A 1 278 ? 12.864 4.238 -4.161 1.00 88.50 278 LEU A N 1
ATOM 2206 C CA . LEU A 1 278 ? 13.463 5.528 -4.507 1.00 88.50 278 LEU A CA 1
ATOM 2207 C C . LEU A 1 278 ? 14.954 5.598 -4.152 1.00 88.50 278 LEU A C 1
ATOM 2209 O O . LEU A 1 278 ? 15.729 6.181 -4.909 1.00 88.50 278 LEU A O 1
ATOM 2213 N N . ALA A 1 279 ? 15.372 4.999 -3.033 1.00 90.06 279 ALA A N 1
ATOM 2214 C CA . ALA A 1 279 ? 16.785 4.918 -2.671 1.00 90.06 279 ALA A CA 1
ATOM 2215 C C . ALA A 1 279 ? 17.580 4.065 -3.675 1.00 90.06 279 ALA A C 1
ATOM 2217 O O . ALA A 1 279 ? 18.622 4.508 -4.148 1.00 90.06 279 ALA A O 1
ATOM 2218 N N . VAL A 1 280 ? 17.055 2.899 -4.073 1.00 91.19 280 VAL A N 1
ATOM 2219 C CA . VAL A 1 280 ? 17.656 2.053 -5.121 1.00 91.19 280 VAL A CA 1
ATOM 2220 C C . VAL A 1 280 ? 17.712 2.790 -6.458 1.00 91.19 280 VAL A C 1
ATOM 2222 O O . VAL A 1 280 ? 18.745 2.772 -7.118 1.00 91.19 280 VAL A O 1
ATOM 2225 N N . LEU A 1 281 ? 16.639 3.480 -6.852 1.00 90.25 281 LEU A N 1
ATOM 2226 C CA . LEU A 1 281 ? 16.624 4.298 -8.066 1.00 90.25 281 LEU A CA 1
ATOM 2227 C C . LEU A 1 281 ? 17.738 5.356 -8.044 1.00 90.25 281 LEU A C 1
ATOM 2229 O O . LEU A 1 281 ? 18.482 5.497 -9.013 1.00 90.25 281 LEU A O 1
ATOM 2233 N N . ARG A 1 282 ? 17.884 6.079 -6.931 1.00 92.06 282 ARG A N 1
ATOM 2234 C CA . ARG A 1 282 ? 18.906 7.119 -6.792 1.00 92.06 282 ARG A CA 1
ATOM 2235 C C . ARG A 1 282 ? 20.322 6.535 -6.799 1.00 92.06 282 ARG A C 1
ATOM 2237 O O . ARG A 1 282 ? 21.185 7.043 -7.511 1.00 92.06 282 ARG A O 1
ATOM 2244 N N . ASP A 1 283 ? 20.572 5.504 -5.998 1.00 91.06 283 ASP A N 1
ATOM 2245 C CA . ASP A 1 283 ? 21.929 5.031 -5.707 1.00 91.06 283 ASP A CA 1
ATOM 2246 C C . ASP A 1 283 ? 22.440 4.043 -6.773 1.00 91.06 283 ASP A C 1
ATOM 2248 O O . ASP A 1 283 ? 23.594 4.140 -7.197 1.00 91.06 283 ASP A O 1
ATOM 2252 N N . ASP A 1 284 ? 21.574 3.150 -7.267 1.00 89.69 284 ASP A N 1
ATOM 2253 C CA . ASP A 1 284 ? 21.951 2.064 -8.182 1.00 89.69 284 ASP A CA 1
ATOM 2254 C C . ASP A 1 284 ? 21.629 2.346 -9.662 1.00 89.69 284 ASP A C 1
ATOM 2256 O O . ASP A 1 284 ? 22.093 1.599 -10.527 1.00 89.69 284 ASP A O 1
ATOM 2260 N N . ILE A 1 285 ? 20.847 3.389 -9.984 1.00 90.69 285 ILE A N 1
ATOM 2261 C CA . ILE A 1 285 ? 20.493 3.747 -11.373 1.00 90.69 285 ILE A CA 1
ATOM 2262 C C . ILE A 1 285 ? 20.974 5.162 -11.719 1.00 90.69 285 ILE A C 1
ATOM 2264 O O . ILE A 1 285 ? 21.793 5.309 -12.626 1.00 90.69 285 ILE A O 1
ATOM 2268 N N . GLU A 1 286 ? 20.516 6.191 -10.997 1.00 90.12 286 GLU A N 1
ATOM 2269 C CA . GLU A 1 286 ? 20.831 7.602 -11.290 1.00 90.12 286 GLU A CA 1
ATOM 2270 C C . GLU A 1 286 ? 22.317 7.926 -11.057 1.00 90.12 286 GLU A C 1
ATOM 2272 O O . GLU A 1 286 ? 22.987 8.476 -11.930 1.00 90.12 286 GLU A O 1
ATOM 2277 N N . HIS A 1 287 ? 22.865 7.536 -9.903 1.00 90.81 287 HIS A N 1
ATOM 2278 C CA . HIS A 1 287 ? 24.263 7.803 -9.536 1.00 90.81 287 HIS A CA 1
ATOM 2279 C C . HIS A 1 287 ? 25.218 6.658 -9.886 1.00 90.81 287 HIS A C 1
ATOM 2281 O O . HIS A 1 287 ? 26.386 6.661 -9.471 1.00 90.81 287 HIS A O 1
ATOM 2287 N N . TYR A 1 288 ? 24.748 5.680 -10.659 1.00 90.88 288 TYR A N 1
ATOM 2288 C CA . TYR A 1 288 ? 25.546 4.525 -11.024 1.00 90.88 288 TYR A CA 1
ATOM 2289 C C . TYR A 1 288 ? 26.771 4.924 -11.856 1.00 90.88 288 TYR A C 1
ATOM 2291 O O . TYR A 1 288 ? 26.674 5.601 -12.882 1.00 90.88 288 TYR A O 1
ATOM 2299 N N . LYS A 1 289 ? 27.947 4.456 -11.430 1.00 86.50 289 LYS A N 1
ATOM 2300 C CA . LYS A 1 289 ? 29.213 4.661 -12.141 1.00 86.50 289 LYS A CA 1
ATOM 2301 C C . LYS A 1 289 ? 29.638 3.354 -12.818 1.00 86.50 289 LYS A C 1
ATOM 2303 O O . LYS A 1 289 ? 29.978 2.413 -12.098 1.00 86.50 289 LYS A O 1
ATOM 2308 N N . PRO A 1 290 ? 29.669 3.297 -14.164 1.00 84.94 290 PRO A N 1
ATOM 2309 C CA . PRO A 1 290 ? 30.056 2.088 -14.881 1.00 84.94 290 PRO A CA 1
ATOM 2310 C C . PRO A 1 290 ? 31.486 1.672 -14.533 1.00 84.94 290 PRO A C 1
ATOM 2312 O O . PRO A 1 290 ? 32.409 2.495 -14.576 1.00 84.94 290 PRO A O 1
ATOM 2315 N N . ARG A 1 291 ? 31.699 0.390 -14.218 1.00 82.38 291 ARG A N 1
ATOM 2316 C CA . ARG A 1 291 ? 33.052 -0.164 -14.090 1.00 82.38 291 ARG A CA 1
ATOM 2317 C C . ARG A 1 291 ? 33.597 -0.486 -15.483 1.00 82.38 291 ARG A C 1
ATOM 2319 O O . ARG A 1 291 ? 32.823 -0.658 -16.424 1.00 82.38 291 ARG A O 1
ATOM 2326 N N . PRO A 1 292 ? 34.926 -0.598 -15.655 1.00 76.38 292 PRO A N 1
ATOM 2327 C CA . PRO A 1 292 ? 35.498 -0.986 -16.941 1.00 76.38 292 PRO A CA 1
ATOM 2328 C C . PRO A 1 292 ? 34.933 -2.306 -17.483 1.00 76.38 292 PRO A C 1
ATOM 2330 O O . PRO A 1 292 ? 34.633 -2.381 -18.668 1.00 76.38 292 PRO A O 1
ATOM 2333 N N . GLU A 1 293 ? 34.691 -3.275 -16.598 1.00 75.31 293 GLU A N 1
ATOM 2334 C CA . GLU A 1 293 ? 34.104 -4.582 -16.922 1.00 75.31 293 GLU A CA 1
ATOM 2335 C C . GLU A 1 293 ? 32.667 -4.476 -17.466 1.00 75.31 293 GLU A C 1
ATOM 2337 O O . GLU A 1 293 ? 32.286 -5.235 -18.357 1.00 75.31 293 GLU A O 1
ATOM 2342 N N . ASP A 1 294 ? 31.887 -3.497 -16.993 1.00 76.31 294 ASP A N 1
ATOM 2343 C CA . ASP A 1 294 ? 30.495 -3.277 -17.415 1.00 76.31 294 ASP A CA 1
ATOM 2344 C C . ASP A 1 294 ? 30.399 -2.687 -18.835 1.00 76.31 294 ASP A C 1
ATOM 2346 O O . ASP A 1 294 ? 29.346 -2.747 -19.472 1.00 76.31 294 ASP A O 1
ATOM 2350 N N . LEU A 1 295 ? 31.504 -2.127 -19.343 1.00 77.00 295 LEU A N 1
ATOM 2351 C CA . LEU A 1 295 ? 31.610 -1.501 -20.665 1.00 77.00 295 LEU A CA 1
ATOM 2352 C C . LEU A 1 295 ? 32.239 -2.430 -21.718 1.00 77.00 295 LEU A C 1
ATOM 2354 O O . LEU A 1 295 ? 32.190 -2.127 -22.912 1.00 77.00 295 LEU A O 1
ATOM 2358 N N . ASP A 1 296 ? 32.774 -3.587 -21.315 1.00 72.62 296 ASP A N 1
ATOM 2359 C CA . ASP A 1 296 ? 33.465 -4.547 -22.191 1.00 72.62 296 ASP A CA 1
ATOM 2360 C C . ASP A 1 296 ? 32.500 -5.447 -22.999 1.00 72.62 296 ASP A C 1
ATOM 2362 O O . ASP A 1 296 ? 32.763 -6.624 -23.278 1.00 72.62 296 ASP A O 1
ATOM 2366 N N . TYR A 1 297 ? 31.375 -4.878 -23.445 1.00 69.31 297 TYR A N 1
ATOM 2367 C CA . TYR A 1 297 ? 30.350 -5.578 -24.227 1.00 69.31 297 TYR A CA 1
ATOM 2368 C C . TYR A 1 297 ? 30.874 -6.110 -25.556 1.00 69.31 297 TYR A C 1
ATOM 2370 O O . TYR A 1 297 ? 30.577 -7.243 -25.928 1.00 69.31 297 TYR A O 1
ATOM 2378 N N . PHE A 1 298 ? 31.700 -5.330 -26.252 1.00 63.28 298 PHE A N 1
ATOM 2379 C CA . PHE A 1 298 ? 32.269 -5.712 -27.546 1.00 63.28 298 PHE A CA 1
ATOM 2380 C C . PHE A 1 298 ? 33.136 -6.980 -27.444 1.00 63.28 298 PHE A C 1
ATOM 2382 O O . PHE A 1 298 ? 33.106 -7.838 -28.326 1.00 63.28 298 PHE A O 1
ATOM 2389 N N . THR A 1 299 ? 33.881 -7.149 -26.346 1.00 62.44 299 THR A N 1
ATOM 2390 C CA . THR A 1 299 ? 34.728 -8.331 -26.127 1.00 62.44 299 THR A CA 1
ATOM 2391 C C . THR A 1 299 ? 33.896 -9.530 -25.679 1.00 62.44 299 THR A C 1
ATOM 2393 O O . THR A 1 299 ? 34.124 -10.647 -26.153 1.00 62.44 299 THR A O 1
ATOM 2396 N N . ARG A 1 300 ? 32.903 -9.309 -24.809 1.00 65.50 300 ARG A N 1
ATOM 2397 C CA . ARG A 1 300 ? 31.985 -10.354 -24.334 1.00 65.50 300 ARG A CA 1
ATOM 2398 C C . ARG A 1 300 ? 31.160 -10.940 -25.479 1.00 65.50 300 ARG A C 1
ATOM 2400 O O . ARG A 1 300 ? 31.187 -12.149 -25.699 1.00 65.50 300 ARG A O 1
ATOM 2407 N N . ASN A 1 301 ? 30.511 -10.087 -26.261 1.00 64.75 301 ASN A N 1
ATOM 2408 C CA . ASN A 1 301 ? 29.655 -10.485 -27.374 1.00 64.75 301 ASN A CA 1
ATOM 2409 C C . ASN A 1 301 ? 30.434 -11.192 -28.488 1.00 64.75 301 ASN A C 1
ATOM 2411 O O . ASN A 1 301 ? 29.974 -12.190 -29.043 1.00 64.75 301 ASN A O 1
ATOM 2415 N N . ARG A 1 302 ? 31.662 -10.740 -28.768 1.00 62.78 302 ARG A N 1
ATOM 2416 C CA . ARG A 1 302 ? 32.544 -11.395 -29.738 1.00 62.78 302 ARG A CA 1
ATOM 2417 C C . ARG A 1 302 ? 32.973 -12.791 -29.281 1.00 62.78 302 ARG A C 1
ATOM 2419 O O . ARG A 1 302 ? 33.012 -13.697 -30.107 1.00 62.78 302 ARG A O 1
ATOM 2426 N N . ARG A 1 303 ? 33.251 -12.998 -27.986 1.00 62.62 303 ARG A N 1
ATOM 2427 C CA . ARG A 1 303 ? 33.538 -14.338 -27.428 1.00 62.62 303 ARG A CA 1
ATOM 2428 C C . ARG A 1 303 ? 32.329 -15.267 -27.534 1.00 62.62 303 ARG A C 1
ATOM 2430 O O . ARG A 1 303 ? 32.490 -16.401 -27.971 1.00 62.62 303 ARG A O 1
ATOM 2437 N N . VAL A 1 304 ? 31.133 -14.776 -27.207 1.00 64.12 304 VAL A N 1
ATOM 2438 C CA . VAL A 1 304 ? 29.877 -15.542 -27.327 1.00 64.12 304 VAL A CA 1
ATOM 2439 C C . VAL A 1 304 ? 29.593 -15.910 -28.788 1.00 64.12 304 VAL A C 1
ATOM 2441 O O . VAL A 1 304 ? 29.299 -17.063 -29.094 1.00 64.12 304 VAL A O 1
ATOM 2444 N N . SER A 1 305 ? 29.783 -14.968 -29.713 1.00 58.78 305 SER A N 1
ATOM 2445 C CA . SER A 1 305 ? 29.608 -15.194 -31.156 1.00 58.78 305 SER A CA 1
ATOM 2446 C C . SER A 1 305 ? 30.620 -16.197 -31.723 1.00 58.78 305 SER A C 1
ATOM 2448 O O . SER A 1 305 ? 30.273 -17.048 -32.539 1.00 58.78 305 SER A O 1
ATOM 2450 N N . LEU A 1 306 ? 31.878 -16.138 -31.271 1.00 59.31 306 LEU A N 1
ATOM 2451 C CA . LEU A 1 306 ? 32.919 -17.103 -31.642 1.00 59.31 306 LEU A CA 1
ATOM 2452 C C . LEU A 1 306 ? 32.631 -18.506 -31.084 1.00 59.31 306 LEU A C 1
ATOM 2454 O O . LEU A 1 306 ? 32.877 -19.486 -31.783 1.00 59.31 306 LEU A O 1
ATOM 2458 N N . ALA A 1 307 ? 32.071 -18.614 -29.876 1.00 59.25 307 ALA A N 1
ATOM 2459 C CA . ALA A 1 307 ? 31.648 -19.890 -29.298 1.00 59.25 307 ALA A CA 1
ATOM 2460 C C . ALA A 1 307 ? 30.456 -20.512 -30.058 1.00 59.25 307 ALA A C 1
ATOM 2462 O O . ALA A 1 307 ? 30.457 -21.718 -30.316 1.00 59.25 307 ALA A O 1
ATOM 2463 N N . ARG A 1 308 ? 29.490 -19.688 -30.497 1.00 58.66 308 ARG A N 1
ATOM 2464 C CA . ARG A 1 308 ? 28.366 -20.109 -31.361 1.00 58.66 308 ARG A CA 1
ATOM 2465 C C . ARG A 1 308 ? 28.818 -20.561 -32.749 1.00 58.66 308 ARG A C 1
ATOM 2467 O O . ARG A 1 308 ? 28.320 -21.552 -33.262 1.00 58.66 308 ARG A O 1
ATOM 2474 N N . ASN A 1 309 ? 29.792 -19.875 -33.347 1.00 51.22 309 ASN A N 1
ATOM 2475 C CA . ASN A 1 309 ? 30.300 -20.232 -34.676 1.00 51.22 309 ASN A CA 1
ATOM 2476 C C . ASN A 1 309 ? 31.325 -21.385 -34.651 1.00 51.22 309 ASN A C 1
ATOM 2478 O O . ASN A 1 309 ? 31.565 -22.016 -35.681 1.00 51.22 309 ASN A O 1
ATOM 2482 N N . GLY A 1 310 ? 31.937 -21.665 -33.494 1.00 45.12 310 GLY A N 1
ATOM 2483 C CA . GLY A 1 310 ? 32.883 -22.768 -33.288 1.00 45.12 310 GLY A CA 1
ATOM 2484 C C . GLY A 1 310 ? 32.228 -24.138 -33.080 1.00 45.12 310 GLY A C 1
ATOM 2485 O O . GLY A 1 310 ? 32.901 -25.160 -33.204 1.00 45.12 310 GLY A O 1
ATOM 2486 N N . THR A 1 311 ? 30.921 -24.193 -32.821 1.00 41.72 311 THR A N 1
ATOM 2487 C CA . THR A 1 311 ? 30.155 -25.439 -32.680 1.00 41.72 311 THR A CA 1
ATOM 2488 C C . THR A 1 311 ? 29.651 -25.922 -34.043 1.00 41.72 311 THR A C 1
ATOM 2490 O O . THR A 1 311 ? 28.462 -25.950 -34.341 1.00 41.72 311 THR A O 1
ATOM 2493 N N . ARG A 1 312 ? 30.581 -26.364 -34.898 1.00 35.06 312 ARG A N 1
ATOM 2494 C CA . ARG A 1 312 ? 30.235 -27.366 -35.919 1.00 35.06 312 ARG A CA 1
ATOM 2495 C C . ARG A 1 312 ? 29.955 -28.687 -35.189 1.00 35.06 312 ARG A C 1
ATOM 2497 O O . ARG A 1 312 ? 30.749 -29.041 -34.316 1.00 35.06 312 ARG A O 1
ATOM 2504 N N . PRO A 1 313 ? 28.897 -29.445 -35.523 1.00 37.75 313 PRO A N 1
ATOM 2505 C CA . PRO A 1 313 ? 28.696 -30.760 -34.936 1.00 37.75 313 PRO A CA 1
ATOM 2506 C C . PRO A 1 313 ? 29.821 -31.668 -35.439 1.00 37.75 313 PRO A C 1
ATOM 2508 O O . PRO A 1 313 ? 29.842 -32.076 -36.600 1.00 37.75 313 PRO A O 1
ATOM 2511 N N . ALA A 1 314 ? 30.797 -31.956 -34.581 1.00 32.53 314 ALA A N 1
ATOM 2512 C CA . ALA A 1 314 ? 31.755 -33.011 -34.846 1.00 32.53 314 ALA A CA 1
ATOM 2513 C C . ALA A 1 314 ? 31.005 -34.350 -34.775 1.00 32.53 314 ALA A C 1
ATOM 2515 O O . ALA A 1 314 ? 30.830 -34.935 -33.708 1.00 32.53 314 ALA A O 1
ATOM 2516 N N . LEU A 1 315 ? 30.547 -34.835 -35.931 1.00 40.94 315 LEU A N 1
ATOM 2517 C CA . LEU A 1 315 ? 30.318 -36.256 -36.152 1.00 40.94 315 LEU A CA 1
ATOM 2518 C C . LEU A 1 315 ? 31.656 -36.977 -35.967 1.00 40.94 315 LEU A C 1
ATOM 2520 O O . LEU A 1 315 ? 32.460 -37.022 -36.891 1.00 40.94 315 LEU A O 1
ATOM 2524 N N . SER A 1 316 ? 31.906 -37.528 -34.783 1.00 33.47 316 SER A N 1
ATOM 2525 C CA . SER A 1 316 ? 32.663 -38.773 -34.627 1.00 33.47 316 SER A CA 1
ATOM 2526 C C . SER A 1 316 ? 32.597 -39.227 -33.175 1.00 33.47 316 SER A C 1
ATOM 2528 O O . SER A 1 316 ? 33.142 -38.589 -32.275 1.00 33.47 316 SER A O 1
ATOM 2530 N N . GLY A 1 317 ? 31.902 -40.337 -32.940 1.00 41.75 317 GLY A N 1
ATOM 2531 C CA . GLY A 1 317 ? 31.900 -40.996 -31.647 1.00 41.75 317 GLY A CA 1
ATOM 2532 C C . GLY A 1 317 ? 33.270 -41.590 -31.347 1.00 41.75 317 GLY A C 1
ATOM 2533 O O . GLY A 1 317 ? 33.734 -42.469 -32.066 1.00 41.75 317 GLY A O 1
ATOM 2534 N N . ARG A 1 318 ? 33.881 -41.167 -30.239 1.00 29.73 318 ARG A N 1
ATOM 2535 C CA . ARG A 1 318 ? 34.807 -42.002 -29.469 1.00 29.73 318 ARG A CA 1
ATOM 2536 C C . ARG A 1 318 ? 34.939 -41.453 -28.051 1.00 29.73 318 ARG A C 1
ATOM 2538 O O . ARG A 1 318 ? 35.566 -40.426 -27.829 1.00 29.73 318 ARG A O 1
ATOM 2545 N N . LYS A 1 319 ? 34.314 -42.144 -27.096 1.00 35.84 319 LYS A N 1
ATOM 2546 C CA . LYS A 1 319 ? 34.578 -41.977 -25.662 1.00 35.84 319 LYS A CA 1
ATOM 2547 C C . LYS A 1 319 ? 35.981 -42.502 -25.368 1.00 35.84 319 LYS A C 1
ATOM 2549 O O . LYS A 1 319 ? 36.201 -43.684 -25.598 1.00 35.84 319 LYS A O 1
ATOM 2554 N N . GLU A 1 320 ? 36.849 -41.673 -24.797 1.00 27.11 320 GLU A N 1
ATOM 2555 C CA . GLU A 1 320 ? 37.810 -42.093 -23.769 1.00 27.11 320 GLU A CA 1
ATOM 2556 C C . GLU A 1 320 ? 38.067 -40.950 -22.762 1.00 27.11 320 GLU A C 1
ATOM 2558 O O . GLU A 1 320 ? 37.861 -39.787 -23.113 1.00 27.11 320 GLU A O 1
ATOM 2563 N N . PRO A 1 321 ? 38.442 -41.266 -21.505 1.00 41.19 321 PRO A N 1
ATOM 2564 C CA . PRO A 1 321 ? 38.315 -40.366 -20.359 1.00 41.19 321 PRO A CA 1
ATOM 2565 C C . PRO A 1 321 ? 39.679 -39.904 -19.824 1.00 41.19 321 PRO A C 1
ATOM 2567 O O . PRO A 1 321 ? 40.490 -40.756 -19.481 1.00 41.19 321 PRO A O 1
ATOM 2570 N N . VAL A 1 322 ? 39.938 -38.601 -19.647 1.00 28.03 322 VAL A N 1
ATOM 2571 C CA . VAL A 1 322 ? 41.101 -38.150 -18.849 1.00 28.03 322 VAL A CA 1
ATOM 2572 C C . VAL A 1 322 ? 40.859 -36.793 -18.165 1.00 28.03 322 VAL A C 1
ATOM 2574 O O . VAL A 1 322 ? 40.656 -35.787 -18.833 1.00 28.03 322 VAL A O 1
ATOM 2577 N N . ASN A 1 323 ? 40.926 -36.831 -16.827 1.00 30.61 323 ASN A N 1
ATOM 2578 C CA . ASN A 1 323 ? 41.321 -35.822 -15.826 1.00 30.61 323 ASN A CA 1
ATOM 2579 C C . ASN A 1 323 ? 41.322 -34.322 -16.180 1.00 30.61 323 ASN A C 1
ATOM 2581 O O . ASN A 1 323 ? 42.223 -33.837 -16.863 1.00 30.61 323 ASN A O 1
ATOM 2585 N N . GLU A 1 324 ? 40.473 -33.566 -15.478 1.00 28.64 324 GLU A N 1
ATOM 2586 C CA . GLU A 1 324 ? 40.676 -32.139 -15.189 1.00 28.64 324 GLU A CA 1
ATOM 2587 C C . GLU A 1 324 ? 41.265 -31.949 -13.772 1.00 28.64 324 GLU A C 1
ATOM 2589 O O . GLU A 1 324 ? 40.754 -32.544 -12.819 1.00 28.64 324 GLU A O 1
ATOM 2594 N N . PRO A 1 325 ? 42.311 -31.121 -13.581 1.00 29.78 325 PRO A N 1
ATOM 2595 C CA . PRO A 1 325 ? 42.659 -30.566 -12.275 1.00 29.78 325 PRO A CA 1
ATOM 2596 C C . PRO A 1 325 ? 41.828 -29.292 -11.989 1.00 29.78 325 PRO A C 1
ATOM 2598 O O . PRO A 1 325 ? 41.468 -28.572 -12.922 1.00 29.78 325 PRO A O 1
ATOM 2601 N N . PRO A 1 326 ? 41.534 -28.963 -10.715 1.00 30.09 326 PRO A N 1
ATOM 2602 C CA . PRO A 1 326 ? 40.587 -27.905 -10.374 1.00 30.09 326 PRO A CA 1
ATOM 2603 C C . PRO A 1 326 ? 41.201 -26.512 -10.568 1.00 30.09 326 PRO A C 1
ATOM 2605 O O . PRO A 1 326 ? 42.203 -26.168 -9.935 1.00 30.09 326 PRO A O 1
ATOM 2608 N N . ILE A 1 327 ? 40.570 -25.682 -11.402 1.00 31.78 327 ILE A N 1
ATOM 2609 C CA . ILE A 1 327 ? 40.864 -24.246 -11.481 1.00 31.78 327 ILE A CA 1
ATOM 2610 C C . ILE A 1 327 ? 40.061 -23.533 -10.390 1.00 31.78 327 ILE A C 1
ATOM 2612 O O . ILE A 1 327 ? 38.835 -23.579 -10.345 1.00 31.78 327 ILE A O 1
ATOM 2616 N N . GLN A 1 328 ? 40.799 -22.894 -9.488 1.00 29.12 328 GLN A N 1
ATOM 2617 C CA . GLN A 1 328 ? 40.308 -22.126 -8.353 1.00 29.12 328 GLN A CA 1
ATOM 2618 C C . GLN A 1 328 ? 39.624 -20.834 -8.824 1.00 29.12 328 GLN A C 1
ATOM 2620 O O . GLN A 1 328 ? 40.214 -20.040 -9.554 1.00 29.12 328 GLN A O 1
ATOM 2625 N N . THR A 1 329 ? 38.403 -20.590 -8.354 1.00 29.75 329 THR A N 1
ATOM 2626 C CA . THR A 1 329 ? 37.729 -19.288 -8.450 1.00 29.75 329 THR A CA 1
ATOM 2627 C C . THR A 1 329 ? 38.363 -18.287 -7.472 1.00 29.75 329 THR A C 1
ATOM 2629 O O . THR A 1 329 ? 38.560 -18.645 -6.303 1.00 29.75 329 THR A O 1
ATOM 2632 N N . PRO A 1 330 ? 38.647 -17.028 -7.863 1.00 29.30 330 PRO A N 1
ATOM 2633 C CA . PRO A 1 330 ? 39.072 -16.004 -6.916 1.00 29.30 330 PRO A CA 1
ATOM 2634 C C . PRO A 1 330 ? 37.908 -15.616 -5.999 1.00 29.30 330 PRO A C 1
ATOM 2636 O O . PRO A 1 330 ? 36.819 -15.286 -6.459 1.00 29.30 330 PRO A O 1
ATOM 2639 N N . LYS A 1 331 ? 38.162 -15.646 -4.690 1.00 29.22 331 LYS A N 1
ATOM 2640 C CA . LYS A 1 331 ? 37.265 -15.153 -3.641 1.00 29.22 331 LYS A CA 1
ATOM 2641 C C . LYS A 1 331 ? 37.240 -13.622 -3.638 1.00 29.22 331 LYS A C 1
ATOM 2643 O O . LYS A 1 331 ? 38.272 -13.015 -3.364 1.00 29.22 331 LYS A O 1
ATOM 2648 N N . THR A 1 332 ? 36.062 -13.028 -3.797 1.00 26.39 332 THR A N 1
ATOM 2649 C CA . THR A 1 332 ? 35.676 -11.725 -3.218 1.00 26.39 332 THR A CA 1
ATOM 2650 C C . THR A 1 332 ? 34.190 -11.783 -2.818 1.00 26.39 332 THR A C 1
ATOM 2652 O O . THR A 1 332 ? 33.463 -12.647 -3.305 1.00 26.39 332 THR A O 1
ATOM 2655 N N . PRO A 1 333 ? 33.770 -11.010 -1.802 1.00 26.02 333 PRO A N 1
ATOM 2656 C CA . PRO A 1 333 ? 32.945 -11.528 -0.715 1.00 26.02 333 PRO A CA 1
ATOM 2657 C C . PRO A 1 333 ? 31.461 -11.617 -1.072 1.00 26.02 333 PRO A C 1
ATOM 2659 O O . PRO A 1 333 ? 30.822 -10.619 -1.394 1.00 26.02 333 PRO A O 1
ATOM 2662 N N . MET A 1 334 ? 30.910 -12.820 -0.917 1.00 25.20 334 MET A N 1
ATOM 2663 C CA . MET A 1 334 ? 29.485 -13.021 -0.682 1.00 25.20 334 MET A CA 1
ATOM 2664 C C . MET A 1 334 ? 29.136 -12.402 0.674 1.00 25.20 334 MET A C 1
ATOM 2666 O O . MET A 1 334 ? 29.704 -12.788 1.697 1.00 25.20 334 MET A O 1
ATOM 2670 N N . VAL A 1 335 ? 28.193 -11.462 0.685 1.00 27.48 335 VAL A N 1
ATOM 2671 C CA . VAL A 1 335 ? 27.361 -11.242 1.869 1.00 27.48 335 VAL A CA 1
ATOM 2672 C C . VAL A 1 335 ? 26.474 -12.477 1.959 1.00 27.48 335 VAL A C 1
ATOM 2674 O O . VAL A 1 335 ? 25.577 -12.672 1.144 1.00 27.48 335 VAL A O 1
ATOM 2677 N N . VAL A 1 336 ? 26.836 -13.371 2.871 1.00 28.36 336 VAL A N 1
ATOM 2678 C CA . VAL A 1 336 ? 26.042 -14.538 3.239 1.00 28.36 336 VAL A CA 1
ATOM 2679 C C . VAL A 1 336 ? 24.968 -14.037 4.198 1.00 28.36 336 VAL A C 1
ATOM 2681 O O . VAL A 1 336 ? 25.277 -13.767 5.354 1.00 28.36 336 VAL A O 1
ATOM 2684 N N . ASP A 1 337 ? 23.734 -13.903 3.720 1.00 27.83 337 ASP A N 1
ATOM 2685 C CA . ASP A 1 337 ? 22.557 -13.957 4.589 1.00 27.83 337 ASP A CA 1
ATOM 2686 C C . ASP A 1 337 ? 22.031 -15.400 4.530 1.00 27.83 337 ASP A C 1
ATOM 2688 O O . ASP A 1 337 ? 21.234 -15.769 3.670 1.00 27.83 337 ASP A O 1
ATOM 2692 N N . GLU A 1 338 ? 22.553 -16.244 5.423 1.00 29.50 338 GLU A N 1
ATOM 2693 C CA . GLU A 1 338 ? 21.922 -17.504 5.818 1.00 29.50 338 GLU A CA 1
ATOM 2694 C C . GLU A 1 338 ? 20.866 -17.197 6.889 1.00 29.50 338 GLU A C 1
ATOM 2696 O O . GLU A 1 338 ? 21.221 -16.859 8.013 1.00 29.50 338 GLU A O 1
ATOM 2701 N N . GLU A 1 339 ? 19.581 -17.346 6.563 1.00 27.34 339 GLU A N 1
ATOM 2702 C CA . GLU A 1 339 ? 18.612 -18.069 7.404 1.00 27.34 339 GLU A CA 1
ATOM 2703 C C . GLU A 1 339 ? 17.305 -18.300 6.625 1.00 27.34 339 GLU A C 1
ATOM 2705 O O . GLU A 1 339 ? 16.776 -17.408 5.962 1.00 27.34 339 GLU A O 1
ATOM 2710 N N . GLY A 1 340 ? 16.840 -19.552 6.649 1.00 32.72 340 GLY A N 1
ATOM 2711 C CA . GLY A 1 340 ? 15.811 -20.102 5.770 1.00 32.72 340 GLY A CA 1
ATOM 2712 C C . GLY A 1 340 ? 14.415 -19.492 5.914 1.00 32.72 340 GLY A C 1
ATOM 2713 O O . GLY A 1 340 ? 13.970 -19.131 7.001 1.00 32.72 340 GLY A O 1
ATOM 2714 N N . GLY A 1 341 ? 13.713 -19.454 4.779 1.00 29.78 341 GLY A N 1
ATOM 2715 C CA . GLY A 1 341 ? 12.322 -19.002 4.651 1.00 29.78 341 GLY A CA 1
ATOM 2716 C C . GLY A 1 341 ? 11.950 -18.439 3.270 1.00 29.78 341 GLY A C 1
ATOM 2717 O O . GLY A 1 341 ? 10.777 -18.205 3.010 1.00 29.78 341 GLY A O 1
ATOM 2718 N N . ILE A 1 342 ? 12.924 -18.248 2.370 1.00 36.84 342 ILE A N 1
ATOM 2719 C CA . ILE A 1 342 ? 12.781 -17.465 1.124 1.00 36.84 342 ILE A CA 1
ATOM 2720 C C . ILE A 1 342 ? 12.332 -18.315 -0.091 1.00 36.84 342 ILE A C 1
ATOM 2722 O O . ILE A 1 342 ? 12.181 -17.801 -1.193 1.00 36.84 342 ILE A O 1
ATOM 2726 N N . ASP A 1 343 ? 12.032 -19.605 0.069 1.00 32.72 343 ASP A N 1
ATOM 2727 C CA . ASP A 1 343 ? 11.691 -20.452 -1.090 1.00 32.72 343 ASP A CA 1
ATOM 2728 C C . ASP A 1 343 ? 10.224 -20.324 -1.549 1.00 32.72 343 ASP A C 1
ATOM 2730 O O . ASP A 1 343 ? 9.909 -20.597 -2.707 1.00 32.72 343 ASP A O 1
ATOM 2734 N N . THR A 1 344 ? 9.304 -19.850 -0.701 1.00 36.22 344 THR A N 1
ATOM 2735 C CA . THR A 1 344 ? 7.866 -19.814 -1.045 1.00 36.22 344 THR A CA 1
ATOM 2736 C C . THR A 1 344 ? 7.417 -18.592 -1.846 1.00 36.22 344 THR A C 1
ATOM 2738 O O . THR A 1 344 ? 6.427 -18.684 -2.564 1.00 36.22 344 THR A O 1
ATOM 2741 N N . LEU A 1 345 ? 8.137 -17.466 -1.794 1.00 37.16 345 LEU A N 1
ATOM 2742 C CA . LEU A 1 345 ? 7.841 -16.305 -2.653 1.00 37.16 345 LEU A CA 1
ATOM 2743 C C . LEU A 1 345 ? 8.523 -16.380 -4.014 1.00 37.16 345 LEU A C 1
ATOM 2745 O O . LEU A 1 345 ? 8.042 -15.794 -4.982 1.00 37.16 345 LEU A O 1
ATOM 2749 N N . ASN A 1 346 ? 9.624 -17.125 -4.093 1.00 36.84 346 ASN A N 1
ATOM 2750 C CA . ASN A 1 346 ? 10.310 -17.366 -5.351 1.00 36.84 346 ASN A CA 1
ATOM 2751 C C . ASN A 1 346 ? 9.552 -18.386 -6.221 1.00 36.84 346 ASN A C 1
ATOM 2753 O O . ASN A 1 346 ? 9.692 -18.362 -7.432 1.00 36.84 346 ASN A O 1
ATOM 2757 N N . ALA A 1 347 ? 8.706 -19.245 -5.641 1.00 33.81 347 ALA A N 1
ATOM 2758 C CA . ALA A 1 347 ? 7.977 -20.270 -6.394 1.00 33.81 347 ALA A CA 1
ATOM 2759 C C . ALA A 1 347 ? 6.701 -19.767 -7.107 1.00 33.81 347 ALA A C 1
ATOM 2761 O O . ALA A 1 347 ? 6.291 -20.370 -8.093 1.00 33.81 347 ALA A O 1
ATOM 2762 N N . GLY A 1 348 ? 6.068 -18.685 -6.629 1.00 32.94 348 GLY A N 1
ATOM 2763 C CA . GLY A 1 348 ? 4.839 -18.133 -7.231 1.00 32.94 348 GLY A CA 1
ATOM 2764 C C . GLY A 1 348 ? 5.071 -17.015 -8.255 1.00 32.94 348 GLY A C 1
ATOM 2765 O O . GLY A 1 348 ? 4.246 -16.813 -9.137 1.00 32.94 348 GLY A O 1
ATOM 2766 N N . TRP A 1 349 ? 6.207 -16.317 -8.151 1.00 36.41 349 TRP A N 1
ATOM 2767 C CA . TRP A 1 349 ? 6.563 -15.144 -8.967 1.00 36.41 349 TRP A CA 1
ATOM 2768 C C . TRP A 1 349 ? 7.996 -15.220 -9.527 1.00 36.41 349 TRP A C 1
ATOM 2770 O O . TRP A 1 349 ? 8.547 -14.225 -10.002 1.00 36.41 349 TRP A O 1
ATOM 2780 N N . GLY A 1 350 ? 8.640 -16.386 -9.436 1.00 31.20 350 GLY A N 1
ATOM 2781 C CA . GLY A 1 350 ? 9.992 -16.619 -9.935 1.00 31.20 350 GLY A CA 1
ATOM 2782 C C . GLY A 1 350 ? 9.997 -16.879 -11.429 1.00 31.20 350 GLY A C 1
ATOM 2783 O O . GLY A 1 350 ? 10.103 -18.019 -11.868 1.00 31.20 350 GLY A O 1
ATOM 2784 N N . PHE A 1 351 ? 9.949 -15.811 -12.220 1.00 38.06 351 PHE A N 1
ATOM 2785 C CA . PHE A 1 351 ? 10.659 -15.842 -13.492 1.00 38.06 351 PHE A CA 1
ATOM 2786 C C . PHE A 1 351 ? 12.130 -16.173 -13.195 1.00 38.06 351 PHE A C 1
ATOM 2788 O O . PHE A 1 351 ? 12.713 -15.543 -12.304 1.00 38.06 351 PHE A O 1
ATOM 2795 N N . ASP A 1 352 ? 12.720 -17.115 -13.945 1.00 38.22 352 ASP A N 1
ATOM 2796 C CA . ASP A 1 352 ? 14.164 -17.420 -14.032 1.00 38.22 352 ASP A CA 1
ATOM 2797 C C . ASP A 1 352 ? 14.943 -16.178 -14.517 1.00 38.22 352 ASP A C 1
ATOM 2799 O O . ASP A 1 352 ? 15.509 -16.094 -15.609 1.00 38.22 352 ASP A O 1
ATOM 2803 N N . THR A 1 353 ? 14.909 -15.140 -13.694 1.00 46.69 353 THR A N 1
ATOM 2804 C CA . THR A 1 353 ? 15.419 -13.806 -13.972 1.00 46.69 353 THR A CA 1
ATOM 2805 C C . THR A 1 353 ? 16.936 -13.851 -14.012 1.00 46.69 353 THR A C 1
ATOM 2807 O O . THR A 1 353 ? 17.530 -13.236 -14.885 1.00 46.69 353 THR A O 1
ATOM 2810 N N . ASP A 1 354 ? 17.596 -14.647 -13.174 1.00 43.88 354 ASP A N 1
ATOM 2811 C CA . ASP A 1 354 ? 19.060 -14.668 -13.140 1.00 43.88 354 ASP A CA 1
ATOM 2812 C C . ASP A 1 354 ? 19.700 -15.165 -14.446 1.00 43.88 354 ASP A C 1
ATOM 2814 O O . ASP A 1 354 ? 20.663 -14.550 -14.906 1.00 43.88 354 ASP A O 1
ATOM 2818 N N . ALA A 1 355 ? 19.126 -16.173 -15.113 1.00 45.28 355 ALA A N 1
ATOM 2819 C CA . ALA A 1 355 ? 19.626 -16.658 -16.404 1.00 45.28 355 ALA A CA 1
ATOM 2820 C C . ALA A 1 355 ? 19.309 -15.695 -17.566 1.00 45.28 355 ALA A C 1
ATOM 2822 O O . ALA A 1 355 ? 20.131 -15.512 -18.463 1.00 45.28 355 ALA A O 1
ATOM 2823 N N . ALA A 1 356 ? 18.145 -15.031 -17.540 1.00 47.91 356 ALA A N 1
ATOM 2824 C CA . ALA A 1 356 ? 17.750 -14.044 -18.553 1.00 47.91 356 ALA A CA 1
ATOM 2825 C C . ALA A 1 356 ? 18.475 -12.690 -18.399 1.00 47.91 356 ALA A C 1
ATOM 2827 O O . ALA A 1 356 ? 18.642 -11.946 -19.366 1.00 47.91 356 ALA A O 1
ATOM 2828 N N . LEU A 1 357 ? 18.920 -12.360 -17.183 1.00 53.72 357 LEU A N 1
ATOM 2829 C CA . LEU A 1 357 ? 19.616 -11.114 -16.862 1.00 53.72 357 LEU A CA 1
ATOM 2830 C C . LEU A 1 357 ? 21.141 -11.227 -17.055 1.00 53.72 357 LEU A C 1
ATOM 2832 O O . LEU A 1 357 ? 21.842 -10.204 -17.007 1.00 53.72 357 LEU A O 1
ATOM 2836 N N . GLU A 1 358 ? 21.692 -12.432 -17.253 1.00 54.47 358 GLU A N 1
ATOM 2837 C CA . GLU A 1 358 ? 23.118 -12.668 -17.505 1.00 54.47 358 GLU A CA 1
ATOM 2838 C C . GLU A 1 358 ? 23.604 -11.937 -18.767 1.00 54.47 358 GLU A C 1
ATOM 2840 O O . GLU A 1 358 ? 23.318 -12.304 -19.901 1.00 54.47 358 GLU A O 1
ATOM 2845 N N . GLY A 1 359 ? 24.401 -10.880 -18.569 1.00 64.75 359 GLY A N 1
ATOM 2846 C CA . GLY A 1 359 ? 24.917 -10.066 -19.673 1.00 64.75 359 GLY A CA 1
ATOM 2847 C C . GLY A 1 359 ? 24.038 -8.892 -20.082 1.00 64.75 359 GLY A C 1
ATOM 2848 O O . GLY A 1 359 ? 24.203 -8.417 -21.201 1.00 64.75 359 GLY A O 1
ATOM 2849 N N . LEU A 1 360 ? 23.157 -8.426 -19.189 1.00 76.62 360 LEU A N 1
ATOM 2850 C CA . LEU A 1 360 ? 22.548 -7.095 -19.248 1.00 76.62 360 LEU A CA 1
ATOM 2851 C C . LEU A 1 360 ? 23.368 -6.055 -18.492 1.00 76.62 360 LEU A C 1
ATOM 2853 O O . LEU A 1 360 ? 24.056 -6.362 -17.515 1.00 76.62 360 LEU A O 1
ATOM 2857 N N . TYR A 1 361 ? 23.276 -4.806 -18.947 1.00 84.94 361 TYR A N 1
ATOM 2858 C CA . TYR A 1 361 ? 23.916 -3.682 -18.284 1.00 84.94 361 TYR A CA 1
ATOM 2859 C C . TYR A 1 361 ? 23.340 -3.500 -16.863 1.00 84.94 361 TYR A C 1
ATOM 2861 O O . TYR A 1 361 ? 22.123 -3.640 -16.691 1.00 84.94 361 TYR A O 1
ATOM 2869 N N . PRO A 1 362 ? 24.164 -3.209 -15.836 1.00 86.62 362 PRO A N 1
ATOM 2870 C CA . PRO A 1 362 ? 23.729 -3.297 -14.440 1.00 86.62 362 PRO A CA 1
ATOM 2871 C C . PRO A 1 362 ? 22.516 -2.436 -14.076 1.00 86.62 362 PRO A C 1
ATOM 2873 O O . PRO A 1 362 ? 21.644 -2.909 -13.348 1.00 86.62 362 PRO A O 1
ATOM 2876 N N . THR A 1 363 ? 22.399 -1.221 -14.622 1.00 89.06 363 THR A N 1
ATOM 2877 C CA . THR A 1 363 ? 21.242 -0.356 -14.337 1.00 89.06 363 THR A CA 1
ATOM 2878 C C . THR A 1 363 ? 19.953 -0.888 -14.952 1.00 89.06 363 THR A C 1
ATOM 2880 O O . THR A 1 363 ? 18.924 -0.878 -14.286 1.00 89.06 363 THR A O 1
ATOM 2883 N N . LEU A 1 364 ? 20.011 -1.466 -16.158 1.00 86.94 364 LEU A N 1
ATOM 2884 C CA . LEU A 1 364 ? 18.867 -2.142 -16.778 1.00 86.94 364 LEU A CA 1
ATOM 2885 C C . LEU A 1 364 ? 18.418 -3.349 -15.948 1.00 86.94 364 LEU A C 1
ATOM 2887 O O . LEU A 1 364 ? 17.230 -3.508 -15.674 1.00 86.94 364 LEU A O 1
ATOM 2891 N N . ARG A 1 365 ? 19.371 -4.178 -15.502 1.00 84.31 365 ARG A N 1
ATOM 2892 C CA . ARG A 1 365 ? 19.081 -5.315 -14.620 1.00 84.31 365 ARG A CA 1
ATOM 2893 C C . ARG A 1 365 ? 18.367 -4.849 -13.351 1.00 84.31 365 ARG A C 1
ATOM 2895 O O . ARG A 1 365 ? 17.369 -5.446 -12.949 1.00 84.31 365 ARG A O 1
ATOM 2902 N N . LYS A 1 366 ? 18.879 -3.789 -12.721 1.00 87.44 366 LYS A N 1
ATOM 2903 C CA . LYS A 1 366 ? 18.322 -3.271 -11.472 1.00 87.44 366 LYS A CA 1
ATOM 2904 C C . LYS A 1 366 ? 16.947 -2.636 -11.665 1.00 87.44 366 LYS A C 1
ATOM 2906 O O . LYS A 1 366 ? 16.085 -2.837 -10.816 1.00 87.44 366 LYS A O 1
ATOM 2911 N N . ALA A 1 367 ? 16.727 -1.956 -12.787 1.00 88.06 367 ALA A N 1
ATOM 2912 C CA . ALA A 1 367 ? 15.442 -1.383 -13.165 1.00 88.06 367 ALA A CA 1
ATOM 2913 C C . ALA A 1 367 ? 14.357 -2.455 -13.323 1.00 88.06 367 ALA A C 1
ATOM 2915 O O . ALA A 1 367 ? 13.313 -2.361 -12.684 1.00 88.06 367 ALA A O 1
ATOM 2916 N N . ILE A 1 368 ? 14.630 -3.509 -14.103 1.00 83.56 368 ILE A N 1
ATOM 2917 C CA . ILE A 1 368 ? 13.694 -4.628 -14.312 1.00 83.56 368 ILE A CA 1
ATOM 2918 C C . ILE A 1 368 ? 13.389 -5.322 -12.983 1.00 83.56 368 ILE A C 1
ATOM 2920 O O . ILE A 1 368 ? 12.226 -5.552 -12.651 1.00 83.56 368 ILE A O 1
ATOM 2924 N N . TRP A 1 369 ? 14.431 -5.609 -12.193 1.00 85.06 369 TRP A N 1
ATOM 2925 C CA . TRP A 1 369 ? 14.263 -6.188 -10.864 1.00 85.06 369 TRP A CA 1
ATOM 2926 C C . TRP A 1 369 ? 13.375 -5.302 -9.987 1.00 85.06 369 TRP A C 1
ATOM 2928 O O . TRP A 1 369 ? 12.426 -5.803 -9.400 1.00 85.06 369 TRP A O 1
ATOM 2938 N N . LEU A 1 370 ? 13.619 -3.992 -9.930 1.00 85.44 370 LEU A N 1
ATOM 2939 C CA . LEU A 1 370 ? 12.848 -3.096 -9.074 1.00 85.44 370 LEU A CA 1
ATOM 2940 C C . LEU A 1 370 ? 11.378 -3.021 -9.504 1.00 85.44 370 LEU A C 1
ATOM 2942 O O . LEU A 1 370 ? 10.509 -3.206 -8.656 1.00 85.44 370 LEU A O 1
ATOM 2946 N N . LEU A 1 371 ? 11.113 -2.834 -10.803 1.00 84.69 371 LEU A N 1
ATOM 2947 C CA . LEU A 1 371 ? 9.762 -2.810 -11.378 1.00 84.69 371 LEU A CA 1
ATOM 2948 C C . LEU A 1 371 ? 8.980 -4.080 -11.030 1.00 84.69 371 LEU A C 1
ATOM 2950 O O . LEU A 1 371 ? 7.874 -3.986 -10.506 1.00 84.69 371 LEU A O 1
ATOM 2954 N N . SER A 1 372 ? 9.587 -5.257 -11.223 1.00 80.00 372 SER A N 1
ATOM 2955 C CA . SER A 1 372 ? 8.939 -6.540 -10.915 1.00 80.00 372 SER A CA 1
ATOM 2956 C C . SER A 1 372 ? 8.572 -6.709 -9.438 1.00 80.00 372 SER A C 1
ATOM 2958 O O . SER A 1 372 ? 7.616 -7.405 -9.118 1.00 80.00 372 SER A O 1
ATOM 2960 N N . ARG A 1 373 ? 9.332 -6.092 -8.523 1.00 81.12 373 ARG A N 1
ATOM 2961 C CA . ARG A 1 373 ? 9.167 -6.292 -7.076 1.00 81.12 373 ARG A CA 1
ATOM 2962 C C . ARG A 1 373 ? 8.123 -5.371 -6.467 1.00 81.12 373 ARG A C 1
ATOM 2964 O O . ARG A 1 373 ? 7.525 -5.744 -5.466 1.00 81.12 373 ARG A O 1
ATOM 2971 N N . ILE A 1 374 ? 7.927 -4.181 -7.031 1.00 82.69 374 ILE A N 1
ATOM 2972 C CA . ILE A 1 374 ? 6.949 -3.203 -6.527 1.00 82.69 374 ILE A CA 1
ATOM 2973 C C . ILE A 1 374 ? 5.585 -3.313 -7.222 1.00 82.69 374 ILE A C 1
ATOM 2975 O O . ILE A 1 374 ? 4.613 -2.722 -6.753 1.00 82.69 374 ILE A O 1
ATOM 2979 N N . TYR A 1 375 ? 5.509 -4.065 -8.321 1.00 80.25 375 TYR A N 1
ATOM 2980 C CA . TYR A 1 375 ? 4.291 -4.277 -9.094 1.00 80.25 375 TYR A CA 1
ATOM 2981 C C . TYR A 1 375 ? 3.151 -4.862 -8.240 1.00 80.25 375 TYR A C 1
ATOM 2983 O O . TYR A 1 375 ? 3.385 -5.781 -7.460 1.00 80.25 375 TYR A O 1
ATOM 2991 N N . ARG A 1 376 ? 1.928 -4.316 -8.362 1.00 76.50 376 ARG A N 1
ATOM 2992 C CA . ARG A 1 376 ? 0.703 -4.657 -7.583 1.00 76.50 376 ARG A CA 1
ATOM 2993 C C . ARG A 1 376 ? 0.785 -4.511 -6.058 1.00 76.50 376 ARG A C 1
ATOM 2995 O O . ARG A 1 376 ? -0.230 -4.612 -5.372 1.00 76.50 376 ARG A O 1
ATOM 3002 N N . LEU A 1 377 ? 1.961 -4.220 -5.513 1.00 80.19 377 LEU A N 1
ATOM 3003 C CA . LEU A 1 377 ? 2.145 -4.016 -4.079 1.00 80.19 377 LEU A CA 1
ATOM 3004 C C . LEU A 1 377 ? 1.902 -2.572 -3.654 1.00 80.19 377 LEU A C 1
ATOM 3006 O O . LEU A 1 377 ? 1.784 -2.316 -2.461 1.00 80.19 377 LEU A O 1
ATOM 3010 N N . VAL A 1 378 ? 1.847 -1.636 -4.599 1.00 79.56 378 VAL A N 1
ATOM 3011 C CA . VAL A 1 378 ? 1.651 -0.201 -4.367 1.00 79.56 378 VAL A CA 1
ATOM 3012 C C . VAL A 1 378 ? 0.495 0.287 -5.242 1.00 79.56 378 VAL A C 1
ATOM 3014 O O . VAL A 1 378 ? 0.226 -0.292 -6.292 1.00 79.56 378 VAL A O 1
ATOM 3017 N N . ASN A 1 379 ? -0.188 1.352 -4.811 1.00 78.25 379 ASN A N 1
ATOM 3018 C CA . ASN A 1 379 ? -1.232 2.014 -5.593 1.00 78.25 379 ASN A CA 1
ATOM 3019 C C . ASN A 1 379 ? -0.767 2.313 -7.032 1.00 78.25 379 ASN A C 1
ATOM 3021 O O . ASN A 1 379 ? 0.355 2.791 -7.224 1.00 78.25 379 ASN A O 1
ATOM 3025 N N . SER A 1 380 ? -1.653 2.090 -8.012 1.00 78.12 380 SER A N 1
ATOM 3026 C CA . SER A 1 380 ? -1.364 2.251 -9.445 1.00 78.12 380 SER A CA 1
ATOM 3027 C C . SER A 1 380 ? -0.731 3.600 -9.776 1.00 78.12 380 SER A C 1
ATOM 3029 O O . SER A 1 380 ? 0.281 3.643 -10.460 1.00 78.12 380 SER A O 1
ATOM 3031 N N . SER A 1 381 ? -1.249 4.702 -9.226 1.00 77.56 381 SER A N 1
ATOM 3032 C CA . SER A 1 381 ? -0.725 6.043 -9.525 1.00 77.56 381 SER A CA 1
ATOM 3033 C C . SER A 1 381 ? 0.727 6.236 -9.068 1.00 77.56 381 SER A C 1
ATOM 3035 O O . SER A 1 381 ? 1.537 6.840 -9.772 1.00 77.56 381 SER A O 1
ATOM 3037 N N . ILE A 1 382 ? 1.073 5.695 -7.895 1.00 80.94 382 ILE A N 1
ATOM 3038 C CA . ILE A 1 382 ? 2.429 5.755 -7.339 1.00 80.94 382 ILE A CA 1
ATOM 3039 C C . ILE A 1 382 ? 3.346 4.815 -8.123 1.00 80.94 382 ILE A C 1
ATOM 3041 O O . ILE A 1 382 ? 4.493 5.164 -8.401 1.00 80.94 382 ILE A O 1
ATOM 3045 N N . PHE A 1 383 ? 2.848 3.632 -8.486 1.00 83.88 383 PHE A N 1
ATOM 3046 C CA . PHE A 1 383 ? 3.578 2.698 -9.330 1.00 83.88 383 PHE A CA 1
ATOM 3047 C C . PHE A 1 383 ? 3.902 3.319 -10.692 1.00 83.88 383 PHE A C 1
ATOM 3049 O O . PHE A 1 383 ? 5.057 3.258 -11.098 1.00 83.88 383 PHE A O 1
ATOM 3056 N N . ASP A 1 384 ? 2.945 3.973 -11.348 1.00 80.50 384 ASP A N 1
ATOM 3057 C CA . ASP A 1 384 ? 3.134 4.586 -12.666 1.00 80.50 384 ASP A CA 1
ATOM 3058 C C . ASP A 1 384 ? 4.189 5.703 -12.640 1.00 80.50 384 ASP A C 1
ATOM 3060 O O . ASP A 1 384 ? 5.053 5.756 -13.518 1.00 80.50 384 ASP A O 1
ATOM 3064 N N . ASP A 1 385 ? 4.179 6.567 -11.614 1.00 82.31 385 ASP A N 1
ATOM 3065 C CA . ASP A 1 385 ? 5.214 7.600 -11.430 1.00 82.31 385 ASP A CA 1
ATOM 3066 C C . ASP A 1 385 ? 6.601 6.985 -11.182 1.00 82.31 385 ASP A C 1
ATOM 3068 O O . ASP A 1 385 ? 7.591 7.356 -11.823 1.00 82.31 385 ASP A O 1
ATOM 3072 N N . LEU A 1 386 ? 6.687 5.994 -10.287 1.00 84.56 386 LEU A N 1
ATOM 3073 C CA . LEU A 1 386 ? 7.939 5.283 -10.030 1.00 84.56 386 LEU A CA 1
ATOM 3074 C C . LEU A 1 386 ? 8.440 4.570 -11.283 1.00 84.56 386 LEU A C 1
ATOM 3076 O O . LEU A 1 386 ? 9.631 4.638 -11.584 1.00 84.56 386 LEU A O 1
ATOM 3080 N N . ALA A 1 387 ? 7.548 3.915 -12.022 1.00 85.56 387 ALA A N 1
ATOM 3081 C CA . ALA A 1 387 ? 7.877 3.185 -13.229 1.00 85.56 387 ALA A CA 1
ATOM 3082 C C . ALA A 1 387 ? 8.420 4.127 -14.302 1.00 85.56 387 ALA A C 1
ATOM 3084 O O . ALA A 1 387 ? 9.496 3.865 -14.843 1.00 85.56 387 ALA A O 1
ATOM 3085 N N . HIS A 1 388 ? 7.758 5.265 -14.529 1.00 86.69 388 HIS A N 1
ATOM 3086 C CA . HIS A 1 388 ? 8.260 6.307 -15.419 1.00 86.69 388 HIS A CA 1
ATOM 3087 C C . HIS A 1 388 ? 9.672 6.744 -15.018 1.00 86.69 388 HIS A C 1
ATOM 3089 O O . HIS A 1 388 ? 10.590 6.710 -15.837 1.00 86.69 388 HIS A O 1
ATOM 3095 N N . ARG A 1 389 ? 9.890 7.095 -13.744 1.00 89.31 389 ARG A N 1
ATOM 3096 C CA . ARG A 1 389 ? 11.204 7.556 -13.269 1.00 89.31 389 ARG A CA 1
ATOM 3097 C C . ARG A 1 389 ? 12.284 6.482 -13.401 1.00 89.31 389 ARG A C 1
ATOM 3099 O O . ARG A 1 389 ? 13.402 6.803 -13.800 1.00 89.31 389 ARG A O 1
ATOM 3106 N N . ILE A 1 390 ? 11.968 5.224 -13.094 1.00 89.88 390 ILE A N 1
ATOM 3107 C CA . ILE A 1 390 ? 12.892 4.092 -13.244 1.00 89.88 390 ILE A CA 1
ATOM 3108 C C . ILE A 1 390 ? 13.287 3.921 -14.711 1.00 89.88 390 ILE A C 1
ATOM 3110 O O . ILE A 1 390 ? 14.479 3.832 -15.017 1.00 89.88 390 ILE A O 1
ATOM 3114 N N . VAL A 1 391 ? 12.314 3.912 -15.623 1.00 90.12 391 VAL A N 1
ATOM 3115 C CA . VAL A 1 391 ? 12.551 3.756 -17.065 1.00 90.12 391 VAL A CA 1
ATOM 3116 C C . VAL A 1 391 ? 13.365 4.929 -17.606 1.00 90.12 391 VAL A C 1
ATOM 3118 O O . VAL A 1 391 ? 14.409 4.707 -18.222 1.00 90.12 391 VAL A O 1
ATOM 3121 N N . HIS A 1 392 ? 12.963 6.162 -17.297 1.00 91.69 392 HIS A N 1
ATOM 3122 C CA . HIS A 1 392 ? 13.647 7.380 -17.722 1.00 91.69 392 HIS A CA 1
ATOM 3123 C C . HIS A 1 392 ? 15.119 7.404 -17.279 1.00 91.69 392 HIS A C 1
ATOM 3125 O O . HIS A 1 392 ? 16.029 7.559 -18.097 1.00 91.69 392 HIS A O 1
ATOM 3131 N N . GLN A 1 393 ? 15.387 7.168 -15.990 1.00 92.69 393 GLN A N 1
ATOM 3132 C CA . GLN A 1 393 ? 16.759 7.165 -15.469 1.00 92.69 393 GLN A CA 1
ATOM 3133 C C . GLN A 1 393 ? 17.596 6.012 -16.033 1.00 92.69 393 GLN A C 1
ATOM 3135 O O . GLN A 1 393 ? 18.795 6.166 -16.277 1.00 92.69 393 GLN A O 1
ATOM 3140 N N . THR A 1 394 ? 16.970 4.871 -16.321 1.00 92.31 394 THR A N 1
ATOM 3141 C CA . THR A 1 394 ? 17.640 3.755 -17.000 1.00 92.31 394 THR A CA 1
ATOM 3142 C C . THR A 1 394 ? 18.047 4.143 -18.419 1.00 92.31 394 THR A C 1
ATOM 3144 O O . THR A 1 394 ? 19.185 3.888 -18.811 1.00 92.31 394 THR A O 1
ATOM 3147 N N . ILE A 1 395 ? 17.173 4.812 -19.178 1.00 91.31 395 ILE A N 1
ATOM 3148 C CA . ILE A 1 395 ? 17.481 5.318 -20.525 1.00 91.31 395 ILE A CA 1
ATOM 3149 C C . ILE A 1 395 ? 18.671 6.287 -20.474 1.00 91.31 395 ILE A C 1
ATOM 3151 O O . ILE A 1 395 ? 19.630 6.120 -21.234 1.00 91.31 395 ILE A O 1
ATOM 3155 N N . LEU A 1 396 ? 18.664 7.258 -19.554 1.00 93.50 396 LEU A N 1
ATOM 3156 C CA . LEU A 1 396 ? 19.777 8.200 -19.383 1.00 93.50 396 LEU A CA 1
ATOM 3157 C C . LEU A 1 396 ? 21.092 7.484 -19.044 1.00 93.50 396 LEU A C 1
ATOM 3159 O O . LEU A 1 396 ? 22.133 7.774 -19.642 1.00 93.50 396 LEU A O 1
ATOM 3163 N N . SER A 1 397 ? 21.040 6.506 -18.139 1.00 93.44 397 SER A N 1
ATOM 3164 C CA . SER A 1 397 ? 22.193 5.685 -17.764 1.00 93.44 397 SER A CA 1
ATOM 3165 C C . SER A 1 397 ? 22.758 4.900 -18.957 1.00 93.44 397 SER A C 1
ATOM 3167 O O . SER A 1 397 ? 23.974 4.868 -19.167 1.00 93.44 397 SER A O 1
ATOM 3169 N N . LEU A 1 398 ? 21.887 4.326 -19.795 1.00 92.31 398 LEU A N 1
ATOM 3170 C CA . LEU A 1 398 ? 22.284 3.621 -21.017 1.00 92.31 398 LEU A CA 1
ATOM 3171 C C . LEU A 1 398 ? 22.948 4.564 -22.031 1.00 92.31 398 LEU A C 1
ATOM 3173 O O . LEU A 1 398 ? 23.974 4.205 -22.611 1.00 92.31 398 LEU A O 1
ATOM 3177 N N . HIS A 1 399 ? 22.432 5.782 -22.215 1.00 92.56 399 HIS A N 1
ATOM 3178 C CA . HIS A 1 399 ? 23.056 6.793 -23.080 1.00 92.56 399 HIS A CA 1
ATOM 3179 C C . HIS A 1 399 ? 24.435 7.237 -22.571 1.00 92.56 399 HIS A C 1
ATOM 3181 O O . HIS A 1 399 ? 25.382 7.366 -23.358 1.00 92.56 399 HIS A O 1
ATOM 3187 N N . ALA A 1 400 ? 24.584 7.421 -21.257 1.00 91.62 400 ALA A N 1
ATOM 3188 C CA . ALA A 1 400 ? 25.874 7.730 -20.650 1.00 91.62 400 ALA A CA 1
ATOM 3189 C C . ALA A 1 400 ? 26.887 6.592 -20.877 1.00 91.62 400 ALA A C 1
ATOM 3191 O O . ALA A 1 400 ? 28.032 6.848 -21.261 1.00 91.62 400 ALA A O 1
ATOM 3192 N N . ALA A 1 401 ? 26.458 5.336 -20.718 1.00 90.38 401 ALA A N 1
ATOM 3193 C CA . ALA A 1 401 ? 27.283 4.162 -20.996 1.00 90.38 401 ALA A CA 1
ATOM 3194 C C . ALA A 1 401 ? 27.681 4.079 -22.479 1.00 90.38 401 ALA A C 1
ATOM 3196 O O . ALA A 1 401 ? 28.853 3.882 -22.797 1.00 90.38 401 ALA A O 1
ATOM 3197 N N . ALA A 1 402 ? 26.741 4.314 -23.396 1.00 90.69 402 ALA A N 1
ATOM 3198 C CA . ALA A 1 402 ? 26.993 4.310 -24.835 1.00 90.69 402 ALA A CA 1
ATOM 3199 C C . ALA A 1 402 ? 28.018 5.370 -25.257 1.00 90.69 402 ALA A C 1
ATOM 3201 O O . ALA A 1 402 ? 28.912 5.091 -26.057 1.00 90.69 402 ALA A O 1
ATOM 3202 N N . THR A 1 403 ? 27.954 6.562 -24.660 1.00 91.44 403 THR A N 1
ATOM 3203 C CA . THR A 1 403 ? 28.950 7.620 -24.881 1.00 91.44 403 THR A CA 1
ATOM 3204 C C . THR A 1 403 ? 30.348 7.138 -24.481 1.00 91.44 403 THR A C 1
ATOM 3206 O O . THR A 1 403 ? 31.301 7.301 -25.241 1.00 91.44 403 THR A O 1
ATOM 3209 N N . GLN A 1 404 ? 30.481 6.450 -23.344 1.00 88.25 404 GLN A N 1
ATOM 3210 C CA . GLN A 1 404 ? 31.764 5.883 -22.915 1.00 88.25 404 GLN A CA 1
ATOM 3211 C C . GLN A 1 404 ? 32.234 4.723 -23.807 1.00 88.25 404 GLN A C 1
ATOM 3213 O O . GLN A 1 404 ? 33.430 4.614 -24.085 1.00 88.25 404 GLN A O 1
ATOM 3218 N N . ILE A 1 405 ? 31.315 3.886 -24.299 1.00 88.00 405 ILE A N 1
ATOM 3219 C CA . ILE A 1 405 ? 31.622 2.807 -25.252 1.00 88.00 405 ILE A CA 1
ATOM 3220 C C . ILE A 1 405 ? 32.123 3.386 -26.579 1.00 88.00 405 ILE A C 1
ATOM 3222 O O . ILE A 1 405 ? 33.116 2.888 -27.107 1.00 88.00 405 ILE A O 1
ATOM 3226 N N . SER A 1 406 ? 31.514 4.461 -27.091 1.00 89.12 406 SER A N 1
ATOM 3227 C CA . SER A 1 406 ? 31.951 5.096 -28.344 1.00 89.12 406 SER A CA 1
ATOM 3228 C C . SER A 1 406 ? 33.388 5.620 -28.274 1.00 89.12 406 SER A C 1
ATOM 3230 O O . SER A 1 406 ? 34.110 5.546 -29.264 1.00 89.12 406 SER A O 1
ATOM 3232 N N . ALA A 1 407 ? 33.826 6.073 -27.093 1.00 87.50 407 ALA A N 1
ATOM 3233 C CA . ALA A 1 407 ? 35.188 6.542 -26.860 1.00 87.50 407 ALA A CA 1
ATOM 3234 C C . ALA A 1 407 ? 36.215 5.398 -26.757 1.00 87.50 407 ALA A C 1
ATOM 3236 O O . ALA A 1 407 ? 37.396 5.613 -27.021 1.00 87.50 407 ALA A O 1
ATOM 3237 N N . ARG A 1 408 ? 35.788 4.192 -26.352 1.00 83.62 408 ARG A N 1
ATOM 3238 C CA . ARG A 1 408 ? 36.672 3.033 -26.125 1.00 83.62 408 ARG A CA 1
ATOM 3239 C C . ARG A 1 408 ? 36.709 2.032 -27.281 1.00 83.62 408 ARG A C 1
ATOM 3241 O O . ARG A 1 408 ? 37.747 1.416 -27.496 1.00 83.62 408 ARG A O 1
ATOM 3248 N N . ALA A 1 409 ? 35.591 1.837 -27.978 1.00 83.19 409 ALA A N 1
ATOM 3249 C CA . ALA A 1 409 ? 35.423 0.812 -29.006 1.00 83.19 409 ALA A CA 1
ATOM 3250 C C . ALA A 1 409 ? 35.115 1.437 -30.374 1.00 83.19 409 ALA A C 1
ATOM 3252 O O . ALA A 1 409 ? 36.024 1.686 -31.163 1.00 83.19 409 ALA A O 1
ATOM 3253 N N . SER A 1 410 ? 33.839 1.683 -30.674 1.00 86.94 410 SER A N 1
ATOM 3254 C CA . SER A 1 410 ? 33.410 2.346 -31.904 1.00 86.94 410 SER A CA 1
ATOM 3255 C C . SER A 1 410 ? 32.015 2.952 -31.751 1.00 86.94 410 SER A C 1
ATOM 3257 O O . SER A 1 410 ? 31.237 2.539 -30.887 1.00 86.94 410 SER A O 1
ATOM 3259 N N . LEU A 1 411 ? 31.671 3.905 -32.624 1.00 89.06 411 LEU A N 1
ATOM 3260 C CA . LEU A 1 411 ? 30.321 4.475 -32.691 1.00 89.06 411 LEU A CA 1
ATOM 3261 C C . LEU A 1 411 ? 29.263 3.399 -32.996 1.00 89.06 411 LEU A C 1
ATOM 3263 O O . LEU A 1 411 ? 28.204 3.384 -32.377 1.00 89.06 411 LEU A O 1
ATOM 3267 N N . THR A 1 412 ? 29.578 2.458 -33.892 1.00 87.62 412 THR A N 1
ATOM 3268 C CA . THR A 1 412 ? 28.703 1.325 -34.227 1.00 87.62 412 THR A CA 1
ATOM 3269 C C . THR A 1 412 ? 28.428 0.443 -33.008 1.00 87.62 412 THR A C 1
ATOM 3271 O O . THR A 1 412 ? 27.283 0.071 -32.770 1.00 87.62 412 THR A O 1
ATOM 3274 N N . ASP A 1 413 ? 29.455 0.136 -32.210 1.00 87.38 413 ASP A N 1
ATOM 3275 C CA . ASP A 1 413 ? 29.304 -0.687 -31.003 1.00 87.38 413 ASP A CA 1
ATOM 3276 C C . ASP A 1 413 ? 28.462 0.024 -29.929 1.00 87.38 413 ASP A C 1
ATOM 3278 O O . ASP A 1 413 ? 27.684 -0.623 -29.231 1.00 87.38 413 ASP A O 1
ATOM 3282 N N . ALA A 1 414 ? 28.569 1.353 -29.824 1.00 89.44 414 ALA A N 1
ATOM 3283 C CA . ALA A 1 414 ? 27.749 2.159 -28.920 1.00 89.44 414 ALA A CA 1
ATOM 3284 C C . ALA A 1 414 ? 26.268 2.200 -29.338 1.00 89.44 414 ALA A C 1
ATOM 3286 O O . ALA A 1 414 ? 25.384 2.021 -28.499 1.00 89.44 414 ALA A O 1
ATOM 3287 N N . GLN A 1 415 ? 25.987 2.386 -30.631 1.00 89.69 415 GLN A N 1
ATOM 3288 C CA . GLN A 1 415 ? 24.619 2.385 -31.162 1.00 89.69 415 GLN A CA 1
ATOM 3289 C C . GLN A 1 415 ? 23.964 1.002 -31.038 1.00 89.69 415 GLN A C 1
ATOM 3291 O O . GLN A 1 415 ? 22.825 0.901 -30.592 1.00 89.69 415 GLN A O 1
ATOM 3296 N N . LEU A 1 416 ? 24.689 -0.079 -31.350 1.00 88.50 416 LEU A N 1
ATOM 3297 C CA . LEU A 1 416 ? 24.183 -1.447 -31.186 1.00 88.50 416 LEU A CA 1
ATOM 3298 C C . LEU A 1 416 ? 23.986 -1.830 -29.718 1.00 88.50 416 LEU A C 1
ATOM 3300 O O . LEU A 1 416 ? 23.029 -2.535 -29.395 1.00 88.50 416 LEU A O 1
ATOM 3304 N N . PHE A 1 417 ? 24.848 -1.342 -28.821 1.00 90.25 417 PHE A N 1
ATOM 3305 C CA . PHE A 1 417 ? 24.634 -1.460 -27.381 1.00 90.25 417 PHE A CA 1
ATOM 3306 C C . PHE A 1 417 ? 23.301 -0.819 -26.971 1.00 90.25 417 PHE A C 1
ATOM 3308 O O . PHE A 1 417 ? 22.506 -1.481 -26.304 1.00 90.25 417 PHE A O 1
ATOM 3315 N N . LEU A 1 418 ? 23.026 0.417 -27.403 1.00 90.31 418 LEU A N 1
ATOM 3316 C CA . LEU A 1 418 ? 21.762 1.098 -27.103 1.00 90.31 418 LEU A CA 1
ATOM 3317 C C . LEU A 1 418 ? 20.558 0.361 -27.685 1.00 90.31 418 LEU A C 1
ATOM 3319 O O . LEU A 1 418 ? 19.624 0.076 -26.944 1.00 90.31 418 LEU A O 1
ATOM 3323 N N . ILE A 1 419 ? 20.591 0.004 -28.973 1.00 87.06 419 ILE A N 1
ATOM 3324 C CA . ILE A 1 419 ? 19.489 -0.713 -29.633 1.00 87.06 419 ILE A CA 1
ATOM 3325 C C . ILE A 1 419 ? 19.176 -2.007 -28.879 1.00 87.06 419 ILE A C 1
ATOM 3327 O O . ILE A 1 419 ? 18.022 -2.239 -28.529 1.00 87.06 419 ILE A O 1
ATOM 3331 N N . LYS A 1 420 ? 20.197 -2.811 -28.547 1.00 85.31 420 LYS A N 1
ATOM 3332 C CA . LYS A 1 420 ? 20.015 -4.051 -27.782 1.00 85.31 420 LYS A CA 1
ATOM 3333 C C . LYS A 1 420 ? 19.317 -3.794 -26.443 1.00 85.31 420 LYS A C 1
ATOM 3335 O O . LYS A 1 420 ? 18.321 -4.439 -26.135 1.00 85.31 420 LYS A O 1
ATOM 3340 N N . HIS A 1 421 ? 19.835 -2.865 -25.641 1.00 86.94 421 HIS A N 1
ATOM 3341 C CA . HIS A 1 421 ? 19.347 -2.655 -24.276 1.00 86.94 421 HIS A CA 1
ATOM 3342 C C . HIS A 1 421 ? 17.983 -1.955 -24.230 1.00 86.94 421 HIS A C 1
ATOM 3344 O O . HIS A 1 421 ? 17.169 -2.293 -23.374 1.00 86.94 421 HIS A O 1
ATOM 3350 N N . LEU A 1 422 ? 17.697 -1.041 -25.162 1.00 88.00 422 LEU A N 1
ATOM 3351 C CA . LEU A 1 422 ? 16.386 -0.396 -25.278 1.00 88.00 422 LEU A CA 1
ATOM 3352 C C . LEU A 1 422 ? 15.313 -1.371 -25.785 1.00 88.00 422 LEU A C 1
ATOM 3354 O O . LEU A 1 422 ? 14.187 -1.326 -25.298 1.00 88.00 422 LEU A O 1
ATOM 3358 N N . LEU A 1 423 ? 15.651 -2.287 -26.702 1.00 82.88 423 LEU A N 1
ATOM 3359 C CA . LEU A 1 423 ? 14.733 -3.355 -27.123 1.00 82.88 423 LEU A CA 1
ATOM 3360 C C . LEU A 1 423 ? 14.387 -4.294 -25.965 1.00 82.88 423 LEU A C 1
ATOM 3362 O O . LEU A 1 423 ? 13.220 -4.629 -25.781 1.00 82.88 423 LEU A O 1
ATOM 3366 N N . ILE A 1 424 ? 15.382 -4.671 -25.158 1.00 79.12 424 ILE A N 1
ATOM 3367 C CA . ILE A 1 424 ? 15.165 -5.509 -23.973 1.00 79.12 424 ILE A CA 1
ATOM 3368 C C . ILE A 1 424 ? 14.301 -4.766 -22.953 1.00 79.12 424 ILE A C 1
ATOM 3370 O O . ILE A 1 424 ? 13.314 -5.320 -22.479 1.00 79.12 424 ILE A O 1
ATOM 3374 N N . LEU A 1 425 ? 14.610 -3.499 -22.659 1.00 83.38 425 LEU A N 1
ATOM 3375 C CA . LEU A 1 425 ? 13.795 -2.673 -21.766 1.00 83.38 425 LEU A CA 1
ATOM 3376 C C . LEU A 1 425 ? 12.343 -2.579 -22.259 1.00 83.38 425 LEU A C 1
ATOM 3378 O O . LEU A 1 425 ? 11.417 -2.750 -21.470 1.00 83.38 425 LEU A O 1
ATOM 3382 N N . LYS A 1 426 ? 12.140 -2.397 -23.570 1.00 82.25 426 LYS A N 1
ATOM 3383 C CA . LYS A 1 426 ? 10.811 -2.350 -24.191 1.00 82.25 426 LYS A CA 1
ATOM 3384 C C . LYS A 1 426 ? 10.060 -3.663 -24.017 1.00 82.25 426 LYS A C 1
ATOM 3386 O O . LYS A 1 426 ? 8.896 -3.641 -23.634 1.00 82.25 426 LYS A O 1
ATOM 3391 N N . GLN A 1 427 ? 10.714 -4.791 -24.280 1.00 76.62 427 GLN A N 1
ATOM 3392 C CA . GLN A 1 427 ? 10.105 -6.110 -24.123 1.00 76.62 427 GLN A CA 1
ATOM 3393 C C . GLN A 1 427 ? 9.653 -6.350 -22.678 1.00 76.62 427 GLN A C 1
ATOM 3395 O O . GLN A 1 427 ? 8.550 -6.840 -22.464 1.00 76.62 427 GLN A O 1
ATOM 3400 N N . GLN A 1 428 ? 10.475 -5.965 -21.701 1.00 73.38 428 GLN A N 1
ATOM 3401 C CA . GLN A 1 428 ? 10.161 -6.147 -20.283 1.00 73.38 428 GLN A CA 1
ATOM 3402 C C . GLN A 1 428 ? 9.018 -5.230 -19.828 1.00 73.38 428 GLN A C 1
ATOM 3404 O O . GLN A 1 428 ? 8.093 -5.700 -19.178 1.00 73.38 428 GLN A O 1
ATOM 3409 N N . ILE A 1 429 ? 9.011 -3.952 -20.231 1.00 72.50 429 ILE A N 1
ATOM 3410 C CA . ILE A 1 429 ? 7.905 -3.022 -19.925 1.00 72.50 429 ILE A CA 1
ATOM 3411 C C . ILE A 1 429 ? 6.584 -3.512 -20.523 1.00 72.50 429 ILE A C 1
ATOM 3413 O O . ILE A 1 429 ? 5.557 -3.475 -19.855 1.00 72.50 429 ILE A O 1
ATOM 3417 N N . VAL A 1 430 ? 6.609 -4.000 -21.766 1.00 67.94 430 VAL A N 1
ATOM 3418 C CA . VAL A 1 430 ? 5.414 -4.547 -22.421 1.00 67.94 430 VAL A CA 1
ATOM 3419 C C . VAL A 1 430 ? 4.934 -5.831 -21.737 1.00 67.94 430 VAL A C 1
ATOM 3421 O O . VAL A 1 430 ? 3.729 -6.034 -21.638 1.00 67.94 430 VAL A O 1
ATOM 3424 N N . ALA A 1 431 ? 5.835 -6.680 -21.233 1.00 60.50 431 ALA A N 1
ATOM 3425 C CA . ALA A 1 431 ? 5.452 -7.872 -20.475 1.00 60.50 431 ALA A CA 1
ATOM 3426 C C . ALA A 1 431 ? 4.712 -7.517 -19.169 1.00 60.50 431 ALA A C 1
ATOM 3428 O O . ALA A 1 431 ? 3.682 -8.121 -18.881 1.00 60.50 431 ALA A O 1
ATOM 3429 N N . PHE A 1 432 ? 5.162 -6.484 -18.441 1.00 60.38 432 PHE A N 1
ATOM 3430 C CA . PHE A 1 432 ? 4.458 -5.981 -17.250 1.00 60.38 432 PHE A CA 1
ATOM 3431 C C . PHE A 1 432 ? 3.052 -5.427 -17.565 1.00 60.38 432 PHE A C 1
ATOM 3433 O O . PHE A 1 432 ? 2.164 -5.512 -16.723 1.00 60.38 432 PHE A O 1
ATOM 3440 N N . ASP A 1 433 ? 2.851 -4.892 -18.773 1.00 56.44 433 ASP A N 1
ATOM 3441 C CA . ASP A 1 433 ? 1.592 -4.301 -19.260 1.00 56.44 433 ASP A CA 1
ATOM 3442 C C . ASP A 1 433 ? 0.614 -5.357 -19.836 1.00 56.44 433 ASP A C 1
ATOM 3444 O O . ASP A 1 433 ? -0.597 -5.187 -19.774 1.00 56.44 433 ASP A O 1
ATOM 3448 N N . ILE A 1 434 ? 1.098 -6.481 -20.389 1.00 39.47 434 ILE A N 1
ATOM 3449 C CA . ILE A 1 434 ? 0.237 -7.497 -21.039 1.00 39.47 434 ILE A CA 1
ATOM 3450 C C . ILE A 1 434 ? -0.143 -8.659 -20.109 1.00 39.47 434 ILE A C 1
ATOM 3452 O O . ILE A 1 434 ? -1.261 -9.162 -20.211 1.00 39.47 434 ILE A O 1
ATOM 3456 N N . GLU A 1 435 ? 0.734 -9.110 -19.209 1.00 38.97 435 GLU A N 1
ATOM 3457 C CA . GLU A 1 435 ? 0.446 -10.304 -18.392 1.00 38.97 435 GLU A CA 1
ATOM 3458 C C . GLU A 1 435 ? -0.444 -10.033 -17.166 1.00 38.97 435 GLU A C 1
ATOM 3460 O O . GLU A 1 435 ? -0.934 -10.985 -16.562 1.00 38.97 435 GLU A O 1
ATOM 3465 N N . PHE A 1 436 ? -0.706 -8.772 -16.794 1.00 47.19 436 PHE A N 1
ATOM 3466 C CA . PHE A 1 436 ? -1.298 -8.482 -15.478 1.00 47.19 436 PHE A CA 1
ATOM 3467 C C . PHE A 1 436 ? -2.310 -7.321 -15.405 1.00 47.19 436 PHE A C 1
ATOM 3469 O O . PHE A 1 436 ? -2.721 -6.944 -14.305 1.00 47.19 436 PHE A O 1
ATOM 3476 N N . VAL A 1 437 ? -2.779 -6.789 -16.539 1.00 34.44 437 VAL A N 1
ATOM 3477 C CA . VAL A 1 437 ? -3.874 -5.802 -16.566 1.00 34.44 437 VAL A CA 1
ATOM 3478 C C . VAL A 1 437 ? -5.219 -6.498 -16.329 1.00 34.44 437 VAL A C 1
ATOM 3480 O O . VAL A 1 437 ? -5.870 -6.979 -17.255 1.00 34.44 437 VAL A O 1
ATOM 3483 N N . THR A 1 438 ? -5.667 -6.522 -15.074 1.00 30.06 438 THR A N 1
ATOM 3484 C CA . THR A 1 438 ? -7.099 -6.406 -14.769 1.00 30.06 438 THR A CA 1
ATOM 3485 C C . THR A 1 438 ? -7.443 -4.916 -14.739 1.00 30.06 438 THR A C 1
ATOM 3487 O O . THR A 1 438 ? -6.712 -4.145 -14.115 1.00 30.06 438 THR A O 1
ATOM 3490 N N . PRO A 1 439 ? -8.504 -4.461 -15.424 1.00 34.91 439 PRO A N 1
ATOM 3491 C CA . PRO A 1 439 ? -8.855 -3.051 -15.436 1.00 34.91 439 PRO A CA 1
ATOM 3492 C C . PRO A 1 439 ? -9.488 -2.674 -14.093 1.00 34.91 439 PRO A C 1
ATOM 3494 O O . PRO A 1 439 ? -10.679 -2.891 -13.889 1.00 34.91 439 PRO A O 1
ATOM 3497 N N . GLU A 1 440 ? -8.711 -2.093 -13.183 1.00 33.88 440 GLU A N 1
ATOM 3498 C CA . GLU A 1 440 ? -9.265 -1.394 -12.024 1.00 33.88 440 GLU A CA 1
ATOM 3499 C C . GLU A 1 440 ? -9.409 0.098 -12.339 1.00 33.88 440 GLU A C 1
ATOM 3501 O O . GLU A 1 440 ? -8.456 0.796 -12.685 1.00 33.88 440 GLU A O 1
ATOM 3506 N N . ILE A 1 441 ? -10.642 0.591 -12.238 1.00 33.44 441 ILE A N 1
ATOM 3507 C CA . ILE A 1 441 ? -10.979 2.009 -12.351 1.00 33.44 441 ILE A CA 1
ATOM 3508 C C . ILE A 1 441 ? -10.553 2.674 -11.037 1.00 33.44 441 ILE A C 1
ATOM 3510 O O . ILE A 1 441 ? -11.285 2.637 -10.051 1.00 33.44 441 ILE A O 1
ATOM 3514 N N . SER A 1 442 ? -9.359 3.264 -10.995 1.00 35.50 442 SER A N 1
ATOM 3515 C CA . SER A 1 442 ? -8.871 3.953 -9.795 1.00 35.50 442 SER A CA 1
ATOM 3516 C C . SER A 1 442 ? -9.451 5.368 -9.668 1.00 35.50 442 SER A C 1
ATOM 3518 O O . SER A 1 442 ? -9.333 6.174 -10.595 1.00 35.50 442 SER A O 1
ATOM 3520 N N . PHE A 1 443 ? -10.005 5.699 -8.498 1.00 29.58 443 PHE A N 1
ATOM 3521 C CA . PHE A 1 443 ? -10.293 7.076 -8.078 1.00 29.58 443 PHE A CA 1
ATOM 3522 C C . PHE A 1 443 ? -9.084 7.692 -7.346 1.00 29.58 443 PHE A C 1
ATOM 3524 O O . PHE A 1 443 ? -8.398 7.020 -6.577 1.00 29.58 443 PHE A O 1
ATOM 3531 N N . ASP A 1 444 ? -8.827 8.977 -7.604 1.00 30.78 444 ASP A N 1
ATOM 3532 C CA . ASP A 1 444 ? -7.669 9.748 -7.131 1.00 30.78 444 ASP A CA 1
ATOM 3533 C C . ASP A 1 444 ? -7.857 10.275 -5.691 1.00 30.78 444 ASP A C 1
ATOM 3535 O O . ASP A 1 444 ? -8.805 11.010 -5.410 1.00 30.78 444 ASP A O 1
ATOM 3539 N N . PHE A 1 445 ? -6.922 9.936 -4.792 1.00 35.28 445 PHE A N 1
ATOM 3540 C CA . PHE A 1 445 ? -6.838 10.451 -3.414 1.00 35.28 445 PHE A CA 1
ATOM 3541 C C . PHE A 1 445 ? -5.471 11.090 -3.091 1.00 35.28 445 PHE A C 1
ATOM 3543 O O . PHE A 1 445 ? -5.072 11.201 -1.927 1.00 35.28 445 PHE A O 1
ATOM 3550 N N . SER A 1 446 ? -4.763 11.602 -4.106 1.00 40.66 446 SER A N 1
ATOM 3551 C CA . SER A 1 446 ? -3.465 12.288 -3.971 1.00 40.66 446 SER A CA 1
ATOM 3552 C C . SER A 1 446 ? -3.489 13.559 -3.092 1.00 40.66 446 SER A C 1
ATOM 3554 O O . SER A 1 446 ? -2.432 14.142 -2.838 1.00 40.66 446 SER A O 1
ATOM 3556 N N . SER A 1 447 ? -4.644 14.019 -2.598 1.00 39.72 447 SER A N 1
ATOM 3557 C CA . SER A 1 447 ? -4.735 15.202 -1.731 1.00 39.72 447 SER A CA 1
ATOM 3558 C C . SER A 1 447 ? -4.748 14.912 -0.221 1.00 39.72 447 SER A C 1
ATOM 3560 O O . SER A 1 447 ? -4.867 15.863 0.547 1.00 39.72 447 SER A O 1
ATOM 3562 N N . MET A 1 448 ? -4.644 13.655 0.238 1.00 37.88 448 MET A N 1
ATOM 3563 C CA . MET A 1 448 ? -4.803 13.323 1.672 1.00 37.88 448 MET A CA 1
ATOM 3564 C C . MET A 1 448 ? -3.500 13.030 2.437 1.00 37.88 448 MET A C 1
ATOM 3566 O O . MET A 1 448 ? -3.455 13.206 3.655 1.00 37.88 448 MET A O 1
ATOM 3570 N N . THR A 1 449 ? -2.406 12.671 1.763 1.00 38.47 449 THR A N 1
ATOM 3571 C CA . THR A 1 449 ? -1.191 12.172 2.441 1.00 38.47 449 THR A CA 1
ATOM 3572 C C . THR A 1 449 ? -0.327 13.274 3.069 1.00 38.47 449 THR A C 1
ATOM 3574 O O . THR A 1 449 ? 0.208 13.084 4.162 1.00 38.47 449 THR A O 1
ATOM 3577 N N . ASN A 1 450 ? -0.267 14.474 2.475 1.00 41.28 450 ASN A N 1
ATOM 3578 C CA . ASN A 1 450 ? 0.451 15.615 3.074 1.00 41.28 450 ASN A CA 1
ATOM 3579 C C . ASN A 1 450 ? -0.319 16.289 4.224 1.00 41.28 450 ASN A C 1
ATOM 3581 O O . ASN A 1 450 ? 0.276 16.966 5.057 1.00 41.28 450 ASN A O 1
ATOM 3585 N N . THR A 1 451 ? -1.635 16.091 4.306 1.00 38.78 451 THR A N 1
ATOM 3586 C CA . THR A 1 451 ? -2.485 16.704 5.339 1.00 38.78 451 THR A CA 1
ATOM 3587 C C . THR A 1 451 ? -2.552 15.834 6.602 1.00 38.78 451 THR A C 1
ATOM 3589 O O . THR A 1 451 ? -2.695 16.357 7.704 1.00 38.78 451 THR A O 1
ATOM 3592 N N . PHE A 1 452 ? -2.346 14.518 6.482 1.00 34.78 452 PHE A N 1
ATOM 3593 C CA . PHE A 1 452 ? -2.376 13.582 7.613 1.00 34.78 452 PHE A CA 1
ATOM 3594 C C . PHE A 1 452 ? -1.161 13.710 8.552 1.00 34.78 452 PHE A C 1
ATOM 3596 O O . PHE A 1 452 ? -1.316 13.680 9.777 1.00 34.78 452 PHE A O 1
ATOM 3603 N N . TYR A 1 453 ? 0.040 13.928 8.001 1.00 38.19 453 TYR A N 1
ATOM 3604 C CA . TYR A 1 453 ? 1.256 14.141 8.799 1.00 38.19 453 TYR A CA 1
ATOM 3605 C C . TYR A 1 453 ? 1.235 15.484 9.556 1.00 38.19 453 TYR A C 1
ATOM 3607 O O . TYR A 1 453 ? 1.595 15.517 10.733 1.00 38.19 453 TYR A O 1
ATOM 3615 N N . GLU A 1 454 ? 0.728 16.565 8.947 1.00 41.12 454 GLU A N 1
ATOM 3616 C CA . GLU A 1 454 ? 0.623 17.887 9.598 1.00 41.12 454 GLU A CA 1
ATOM 3617 C C . GLU A 1 454 ? -0.475 17.963 10.681 1.00 41.12 454 GLU A C 1
ATOM 3619 O O . GLU A 1 454 ? -0.338 18.719 11.648 1.00 41.12 454 GLU A O 1
ATOM 3624 N N . LEU A 1 455 ? -1.559 17.182 10.566 1.00 37.56 455 LEU A N 1
ATOM 3625 C CA . LEU A 1 455 ? -2.656 17.179 11.548 1.00 37.56 455 LEU A CA 1
ATOM 3626 C C . LEU A 1 455 ? -2.421 16.250 12.748 1.00 37.56 455 LEU A C 1
ATOM 3628 O O . LEU A 1 455 ? -2.944 16.533 13.831 1.00 37.56 455 LEU A O 1
ATOM 3632 N N . ARG A 1 456 ? -1.601 15.198 12.603 1.00 41.00 456 ARG A N 1
ATOM 3633 C CA . ARG A 1 456 ? -1.225 14.303 13.713 1.00 41.00 456 ARG A CA 1
ATOM 3634 C C . ARG A 1 456 ? -0.249 14.960 14.693 1.00 41.00 456 ARG A C 1
ATOM 3636 O O . ARG A 1 456 ? -0.369 14.748 15.896 1.00 41.00 456 ARG A O 1
ATOM 3643 N N . GLU A 1 457 ? 0.667 15.805 14.216 1.00 43.62 457 GLU A N 1
ATOM 3644 C CA . GLU A 1 457 ? 1.646 16.488 15.080 1.00 43.62 457 GLU A CA 1
ATOM 3645 C C . GLU A 1 457 ? 1.056 17.632 15.928 1.00 43.62 457 GLU A C 1
ATOM 3647 O O . GLU A 1 457 ? 1.679 18.049 16.904 1.00 43.62 457 GLU A O 1
ATOM 3652 N N . ARG A 1 458 ? -0.147 18.143 15.613 1.00 40.69 458 ARG A N 1
ATOM 3653 C CA . ARG A 1 458 ? -0.719 19.337 16.276 1.00 40.69 458 ARG A CA 1
ATOM 3654 C C . ARG A 1 458 ? -1.950 19.122 17.168 1.00 40.69 458 ARG A C 1
ATOM 3656 O O . ARG A 1 458 ? -2.456 20.102 17.709 1.00 40.69 458 ARG A O 1
ATOM 3663 N N . GLY A 1 459 ? -2.404 17.886 17.396 1.00 37.22 459 GLY A N 1
ATOM 3664 C CA . GLY A 1 459 ? -3.323 17.552 18.503 1.00 37.22 459 GLY A CA 1
ATOM 3665 C C . GLY A 1 459 ? -4.657 18.324 18.548 1.00 37.22 459 GLY A C 1
ATOM 3666 O O . GLY A 1 459 ? -5.089 18.741 19.621 1.00 37.22 459 GLY A O 1
ATOM 3667 N N . GLY A 1 460 ? -5.314 18.537 17.401 1.00 37.78 460 GLY A N 1
ATOM 3668 C CA . GLY A 1 460 ? -6.478 19.433 17.272 1.00 37.78 460 GLY A CA 1
ATOM 3669 C C . GLY A 1 460 ? -7.768 18.818 16.708 1.00 37.78 460 GLY A C 1
ATOM 3670 O O . GLY A 1 460 ? -8.542 19.544 16.088 1.00 37.78 460 GLY A O 1
ATOM 3671 N N . LEU A 1 461 ? -8.019 17.518 16.900 1.00 39.34 461 LEU A N 1
ATOM 3672 C CA . LEU A 1 461 ? -9.126 16.774 16.262 1.00 39.34 461 LEU A CA 1
ATOM 3673 C C . LEU A 1 461 ? -10.557 17.121 16.742 1.00 39.34 461 LEU A C 1
ATOM 3675 O O . LEU A 1 461 ? -11.518 16.609 16.184 1.00 39.34 461 LEU A O 1
ATOM 3679 N N . PHE A 1 462 ? -10.742 18.020 17.715 1.00 39.75 462 PHE A N 1
ATOM 3680 C CA . PHE A 1 462 ? -12.063 18.292 18.317 1.00 39.75 462 PHE A CA 1
ATOM 3681 C C . PHE A 1 462 ? -12.643 19.693 18.038 1.00 39.75 462 PHE A C 1
ATOM 3683 O O . PHE A 1 462 ? -13.489 20.165 18.797 1.00 39.75 462 PHE A O 1
ATOM 3690 N N . ASN A 1 463 ? -12.223 20.388 16.968 1.00 34.59 463 ASN A N 1
ATOM 3691 C CA . ASN A 1 463 ? -12.757 21.721 16.644 1.00 34.59 463 ASN A CA 1
ATOM 3692 C C . ASN A 1 463 ? -13.543 21.762 15.309 1.00 34.59 463 ASN A C 1
ATOM 3694 O O . ASN A 1 463 ? -12.931 21.794 14.237 1.00 34.59 463 ASN A O 1
ATOM 3698 N N . PRO A 1 464 ? -14.891 21.840 15.338 1.00 39.00 464 PRO A N 1
ATOM 3699 C CA . PRO A 1 464 ? -15.752 21.747 14.149 1.00 39.00 464 PRO A CA 1
ATOM 3700 C C . PRO A 1 464 ? -15.638 22.932 13.172 1.00 39.00 464 PRO A C 1
ATOM 3702 O O . PRO A 1 464 ? -16.152 22.872 12.058 1.00 39.00 464 PRO A O 1
ATOM 3705 N N . ARG A 1 465 ? -14.926 24.010 13.530 1.00 37.44 465 ARG A N 1
ATOM 3706 C CA . ARG A 1 465 ? -14.670 25.142 12.619 1.00 37.44 465 ARG A CA 1
ATOM 3707 C C . ARG A 1 465 ? -13.620 24.857 11.538 1.00 37.44 465 ARG A C 1
ATOM 3709 O O . ARG A 1 465 ? -13.655 25.518 10.504 1.00 37.44 465 ARG A O 1
ATOM 3716 N N . ASN A 1 466 ? -12.730 23.882 11.738 1.00 38.59 466 ASN A N 1
ATOM 3717 C CA . ASN A 1 466 ? -11.712 23.524 10.738 1.00 38.59 466 ASN A CA 1
ATOM 3718 C C . ASN A 1 466 ? -12.270 22.609 9.632 1.00 38.59 466 ASN A C 1
ATOM 3720 O O . ASN A 1 466 ? -11.799 22.669 8.499 1.00 38.59 466 ASN A O 1
ATOM 3724 N N . LEU A 1 467 ? -13.324 21.843 9.936 1.00 37.75 467 LEU A N 1
ATOM 3725 C CA . LEU A 1 467 ? -14.016 20.949 9.002 1.00 37.75 467 LEU A CA 1
ATOM 3726 C C . LEU A 1 467 ? -14.762 21.723 7.896 1.00 37.75 467 LEU A C 1
ATOM 3728 O O . LEU A 1 467 ? -14.788 21.308 6.742 1.00 37.75 467 LEU A O 1
ATOM 3732 N N . MET A 1 468 ? -15.293 22.911 8.211 1.00 36.06 468 MET A N 1
ATOM 3733 C CA . MET A 1 468 ? -16.074 23.723 7.264 1.00 36.06 468 MET A CA 1
ATOM 3734 C C . MET A 1 468 ? -15.228 24.342 6.132 1.00 36.06 468 MET A C 1
ATOM 3736 O O . MET A 1 468 ? -15.768 24.744 5.104 1.00 36.06 468 MET A O 1
ATOM 3740 N N . ARG A 1 469 ? -13.894 24.397 6.276 1.00 39.62 469 ARG A N 1
ATOM 3741 C CA . ARG A 1 469 ? -12.988 24.871 5.211 1.00 39.62 469 ARG A CA 1
ATOM 3742 C C . ARG A 1 469 ? -12.710 23.799 4.143 1.00 39.62 469 ARG A C 1
ATOM 3744 O O . ARG A 1 469 ? -12.192 24.141 3.087 1.00 39.62 469 ARG A O 1
ATOM 3751 N N . LEU A 1 470 ? -13.069 22.537 4.405 1.00 37.12 470 LEU A N 1
ATOM 3752 C CA . LEU A 1 470 ? -12.830 21.388 3.522 1.00 37.12 470 LEU A CA 1
ATOM 3753 C C . LEU A 1 470 ? -13.897 21.242 2.418 1.00 37.12 470 LEU A C 1
ATOM 3755 O O . LEU A 1 470 ? -13.629 20.655 1.380 1.00 37.12 470 LEU A O 1
ATOM 3759 N N . VAL A 1 471 ? -15.092 21.809 2.617 1.00 34.47 471 VAL A N 1
ATOM 3760 C CA . VAL A 1 471 ? -16.249 21.615 1.716 1.00 34.47 471 VAL A CA 1
ATOM 3761 C C . VAL A 1 471 ? -16.423 22.770 0.710 1.00 34.47 471 VAL A C 1
ATOM 3763 O O . VAL A 1 471 ? -17.112 22.628 -0.294 1.00 34.47 471 VAL A O 1
ATOM 3766 N N . GLY A 1 472 ? -15.786 23.925 0.941 1.00 30.64 472 GLY A N 1
ATOM 3767 C CA . GLY A 1 472 ? -16.046 25.162 0.186 1.00 30.64 472 GLY A CA 1
ATOM 3768 C C . GLY A 1 472 ? -15.066 25.526 -0.939 1.00 30.64 472 GLY A C 1
ATOM 3769 O O . GLY A 1 472 ? -15.271 26.549 -1.588 1.00 30.64 472 GLY A O 1
ATOM 3770 N N . GLY A 1 473 ? -13.996 24.760 -1.171 1.00 28.44 473 GLY A N 1
ATOM 3771 C CA . GLY A 1 473 ? -12.956 25.102 -2.152 1.00 28.44 473 GLY A CA 1
ATOM 3772 C C . GLY A 1 473 ? -12.682 23.947 -3.107 1.00 28.44 473 GLY A C 1
ATOM 3773 O O . GLY A 1 473 ? -12.038 22.982 -2.718 1.00 28.44 473 GLY A O 1
ATOM 3774 N N . GLY A 1 474 ? -13.202 24.052 -4.332 1.00 33.94 474 GLY A N 1
ATOM 3775 C CA . GLY A 1 474 ? -13.271 22.975 -5.319 1.00 33.94 474 GLY A CA 1
ATOM 3776 C C . GLY A 1 474 ? -11.951 22.267 -5.642 1.00 33.94 474 GLY A C 1
ATOM 3777 O O . GLY A 1 474 ? -10.934 22.900 -5.917 1.00 33.94 474 GLY A O 1
ATOM 3778 N N . LEU A 1 475 ? -12.029 20.938 -5.689 1.00 34.62 475 LEU A N 1
ATOM 3779 C CA . LEU A 1 475 ? -11.015 20.030 -6.213 1.00 34.62 475 LEU A CA 1
ATOM 3780 C C . LEU A 1 475 ? -11.732 19.026 -7.126 1.00 34.62 475 LEU A C 1
ATOM 3782 O O . LEU A 1 475 ? -12.371 18.091 -6.657 1.00 34.62 475 LEU A O 1
ATOM 3786 N N . MET A 1 476 ? -11.682 19.278 -8.436 1.00 29.08 476 MET A N 1
ATOM 3787 C CA . MET A 1 476 ? -12.056 18.298 -9.461 1.00 29.08 476 MET A CA 1
ATOM 3788 C C . MET A 1 476 ? -10.832 17.403 -9.725 1.00 29.08 476 MET A C 1
ATOM 3790 O O . MET A 1 476 ? -9.754 17.960 -9.963 1.00 29.08 476 MET A O 1
ATOM 3794 N N . PRO A 1 477 ? -10.959 16.065 -9.683 1.00 30.08 477 PRO A N 1
ATOM 3795 C CA . PRO A 1 477 ? -9.830 15.148 -9.850 1.00 30.08 477 PRO A CA 1
ATOM 3796 C C . PRO A 1 477 ? -9.298 15.149 -11.293 1.00 30.08 477 PRO A C 1
ATOM 3798 O O . PRO A 1 477 ? -10.066 15.279 -12.251 1.00 30.08 477 PRO A O 1
ATOM 3801 N N . ARG A 1 478 ? -7.970 15.029 -11.446 1.00 34.25 478 ARG A N 1
ATOM 3802 C CA . ARG A 1 478 ? -7.269 14.934 -12.738 1.00 34.25 478 ARG A CA 1
ATOM 3803 C C . ARG A 1 478 ? -6.916 13.474 -13.026 1.00 34.25 478 ARG A C 1
ATOM 3805 O O . ARG A 1 478 ? -6.404 12.781 -12.161 1.00 34.25 478 ARG A O 1
ATOM 3812 N N . VAL A 1 479 ? -7.160 13.035 -14.257 1.00 35.97 479 VAL A N 1
ATOM 3813 C CA . VAL A 1 479 ? -6.770 11.713 -14.770 1.00 35.97 479 VAL A CA 1
ATOM 3814 C C . VAL A 1 479 ? -5.245 11.673 -14.943 1.00 35.97 479 VAL A C 1
ATOM 3816 O O . VAL A 1 479 ? -4.679 12.598 -15.527 1.00 35.97 479 VAL A O 1
ATOM 3819 N N . VAL A 1 480 ? -4.581 10.642 -14.415 1.00 41.34 480 VAL A N 1
ATOM 3820 C CA . VAL A 1 480 ? -3.122 10.451 -14.500 1.00 41.34 480 VAL A CA 1
ATOM 3821 C C . VAL A 1 480 ? -2.803 9.495 -15.659 1.00 41.34 480 VAL A C 1
ATOM 3823 O O . VAL A 1 480 ? -3.236 8.350 -15.650 1.00 41.34 480 VAL A O 1
ATOM 3826 N N . GLU A 1 481 ? -2.051 9.976 -16.656 1.00 48.78 481 GLU A N 1
ATOM 3827 C CA . GLU A 1 481 ? -1.661 9.285 -17.905 1.00 48.78 481 GLU A CA 1
ATOM 3828 C C . GLU A 1 481 ? -0.150 8.906 -17.925 1.00 48.78 481 GLU A C 1
ATOM 3830 O O . GLU A 1 481 ? 0.510 8.994 -18.958 1.00 48.78 481 GLU A O 1
ATOM 3835 N N . ASN A 1 482 ? 0.463 8.527 -16.795 1.00 54.16 482 ASN A N 1
ATOM 3836 C CA . ASN A 1 482 ? 1.936 8.554 -16.662 1.00 54.16 482 ASN A CA 1
ATOM 3837 C C . ASN A 1 482 ? 2.702 7.343 -17.250 1.00 54.16 482 ASN A C 1
ATOM 3839 O O . ASN A 1 482 ? 3.810 7.519 -17.765 1.00 54.16 482 ASN A O 1
ATOM 3843 N N . MET A 1 483 ? 2.155 6.119 -17.227 1.00 55.25 483 MET A N 1
ATOM 3844 C CA . MET A 1 483 ? 2.855 4.939 -17.781 1.00 55.25 483 MET A CA 1
ATOM 3845 C C . MET A 1 483 ? 2.882 4.930 -19.322 1.00 55.25 483 MET A C 1
ATOM 3847 O O . MET A 1 483 ? 3.845 4.449 -19.928 1.00 55.25 483 MET A O 1
ATOM 3851 N N . LEU A 1 484 ? 1.876 5.534 -19.971 1.00 59.75 484 LEU A N 1
ATOM 3852 C CA . LEU A 1 484 ? 1.856 5.734 -21.426 1.00 59.75 484 LEU A CA 1
ATOM 3853 C C . LEU A 1 484 ? 3.035 6.602 -21.897 1.00 59.75 484 LEU A C 1
ATOM 3855 O O . LEU A 1 484 ? 3.608 6.334 -22.955 1.00 59.75 484 LEU A O 1
ATOM 3859 N N . ASP A 1 485 ? 3.442 7.585 -21.090 1.00 68.00 485 ASP A N 1
ATOM 3860 C CA . ASP A 1 485 ? 4.552 8.487 -21.406 1.00 68.00 485 ASP A CA 1
ATOM 3861 C C . ASP A 1 485 ? 5.912 7.768 -21.381 1.00 68.00 485 ASP A C 1
ATOM 3863 O O . ASP A 1 485 ? 6.714 7.915 -22.298 1.00 68.00 485 ASP A O 1
ATOM 3867 N N . ALA A 1 486 ? 6.151 6.874 -20.414 1.00 75.88 486 ALA A N 1
ATOM 3868 C CA . ALA A 1 486 ? 7.409 6.118 -20.336 1.00 75.88 486 ALA A CA 1
ATOM 3869 C C . ALA A 1 486 ? 7.639 5.222 -21.570 1.00 75.88 486 ALA A C 1
ATOM 3871 O O . ALA A 1 486 ? 8.757 5.093 -22.080 1.00 75.88 486 ALA A O 1
ATOM 3872 N N . LYS A 1 487 ? 6.562 4.616 -22.084 1.00 77.00 487 LYS A N 1
ATOM 3873 C CA . LYS A 1 487 ? 6.583 3.818 -23.317 1.00 77.00 487 LYS A CA 1
ATOM 3874 C C . LYS A 1 487 ? 6.809 4.693 -24.546 1.00 77.00 487 LYS A C 1
ATOM 3876 O O . LYS A 1 487 ? 7.611 4.330 -25.407 1.00 77.00 487 LYS A O 1
ATOM 3881 N N . ALA A 1 488 ? 6.131 5.838 -24.618 1.00 83.75 488 ALA A N 1
ATOM 3882 C CA . ALA A 1 488 ? 6.303 6.798 -25.702 1.00 83.75 488 ALA A CA 1
ATOM 3883 C C . ALA A 1 488 ? 7.731 7.365 -25.737 1.00 83.75 488 ALA A C 1
ATOM 3885 O O . ALA A 1 488 ? 8.332 7.434 -26.813 1.00 83.75 488 ALA A O 1
ATOM 3886 N N . GLU A 1 489 ? 8.310 7.695 -24.578 1.00 85.56 489 GLU A N 1
ATOM 3887 C CA . GLU A 1 489 ? 9.706 8.107 -24.459 1.00 85.56 489 GLU A CA 1
ATOM 3888 C C . GLU A 1 489 ? 10.636 7.005 -24.970 1.00 85.56 489 GLU A C 1
ATOM 3890 O O . GLU A 1 489 ? 11.478 7.261 -25.835 1.00 85.56 489 GLU A O 1
ATOM 3895 N N . LEU A 1 490 ? 10.476 5.772 -24.480 1.00 85.81 490 LEU A N 1
ATOM 3896 C CA . LEU A 1 490 ? 11.313 4.648 -24.889 1.00 85.81 490 LEU A CA 1
ATOM 3897 C C . LEU A 1 490 ? 11.244 4.397 -26.400 1.00 85.81 490 LEU A C 1
ATOM 3899 O O . LEU A 1 490 ? 12.283 4.245 -27.047 1.00 85.81 490 LEU A O 1
ATOM 3903 N N . ASP A 1 491 ? 10.043 4.398 -26.977 1.00 83.38 491 ASP A N 1
ATOM 3904 C CA . ASP A 1 491 ? 9.839 4.220 -28.415 1.00 83.38 491 ASP A CA 1
ATOM 3905 C C . ASP A 1 491 ? 10.424 5.379 -29.231 1.00 83.38 491 ASP A C 1
ATOM 3907 O O . ASP A 1 491 ? 11.041 5.153 -30.278 1.00 83.38 491 ASP A O 1
ATOM 3911 N N . GLY A 1 492 ? 10.295 6.616 -28.745 1.00 87.12 492 GLY A N 1
ATOM 3912 C CA . GLY A 1 492 ? 10.908 7.794 -29.355 1.00 87.12 492 GLY A CA 1
ATOM 3913 C C . GLY A 1 492 ? 12.438 7.723 -29.352 1.00 87.12 492 GLY A C 1
ATOM 3914 O O . GLY A 1 492 ? 13.084 7.981 -30.375 1.00 87.12 492 GLY A O 1
ATOM 3915 N N . ARG A 1 493 ? 13.034 7.309 -28.228 1.00 89.19 493 ARG A N 1
ATOM 3916 C CA . ARG A 1 493 ? 14.488 7.137 -28.082 1.00 89.19 493 ARG A CA 1
ATOM 3917 C C . ARG A 1 493 ? 15.005 6.001 -28.953 1.00 89.19 493 ARG A C 1
ATOM 3919 O O . ARG A 1 493 ? 15.971 6.200 -29.686 1.00 89.19 493 ARG A O 1
ATOM 3926 N N . LEU A 1 494 ? 14.334 4.850 -28.949 1.00 85.19 494 LEU A N 1
ATOM 3927 C CA . LEU A 1 494 ? 14.692 3.710 -29.790 1.00 85.19 494 LEU A CA 1
ATOM 3928 C C . LEU A 1 494 ? 14.648 4.079 -31.280 1.00 85.19 494 LEU A C 1
ATOM 3930 O O . LEU A 1 494 ? 15.606 3.807 -32.001 1.00 85.19 494 LEU A O 1
ATOM 3934 N N . ARG A 1 495 ? 13.586 4.760 -31.733 1.00 86.25 495 ARG A N 1
ATOM 3935 C CA . ARG A 1 495 ? 13.478 5.255 -33.116 1.00 86.25 495 ARG A CA 1
ATOM 3936 C C . ARG A 1 495 ? 14.627 6.196 -33.473 1.00 86.25 495 ARG A C 1
ATOM 3938 O O . ARG A 1 495 ? 15.199 6.072 -34.551 1.00 86.25 495 ARG A O 1
ATOM 3945 N N . THR A 1 496 ? 14.984 7.107 -32.569 1.00 90.69 496 THR A N 1
ATOM 3946 C CA . THR A 1 496 ? 16.098 8.045 -32.774 1.00 90.69 496 THR A CA 1
ATOM 3947 C C . THR A 1 496 ? 17.419 7.299 -32.965 1.00 90.69 496 THR A C 1
ATOM 3949 O O . THR A 1 496 ? 18.105 7.530 -33.957 1.00 90.69 496 THR A O 1
ATOM 3952 N N . VAL A 1 497 ? 17.739 6.343 -32.085 1.00 89.56 497 VAL A N 1
ATOM 3953 C CA . VAL A 1 497 ? 18.986 5.562 -32.174 1.00 89.56 497 VAL A CA 1
ATOM 3954 C C . VAL A 1 497 ? 19.020 4.692 -33.438 1.00 89.56 497 VAL A C 1
ATOM 3956 O O . VAL A 1 497 ? 20.062 4.602 -34.084 1.00 89.56 497 VAL A O 1
ATOM 3959 N N . ILE A 1 498 ? 17.895 4.078 -33.829 1.00 85.69 498 ILE A N 1
ATOM 3960 C CA . ILE A 1 498 ? 17.797 3.304 -35.080 1.00 85.69 498 ILE A CA 1
ATOM 3961 C C . ILE A 1 498 ? 18.036 4.207 -36.295 1.00 85.69 498 ILE A C 1
ATOM 3963 O O . ILE A 1 498 ? 18.795 3.837 -37.191 1.00 85.69 498 ILE A O 1
ATOM 3967 N N . ASN A 1 499 ? 17.446 5.404 -36.320 1.00 88.56 499 ASN A N 1
ATOM 3968 C CA . ASN A 1 499 ? 17.649 6.359 -37.407 1.00 88.56 499 ASN A CA 1
ATOM 3969 C C . ASN A 1 499 ? 19.104 6.843 -37.467 1.00 88.56 499 ASN A C 1
ATOM 3971 O O . ASN A 1 499 ? 19.689 6.873 -38.544 1.00 88.56 499 ASN A O 1
ATOM 3975 N N . GLU A 1 500 ? 19.726 7.175 -36.334 1.00 90.81 500 GLU A N 1
ATOM 3976 C CA . GLU A 1 500 ? 21.147 7.551 -36.271 1.00 90.81 500 GLU A CA 1
ATOM 3977 C C . GLU A 1 500 ? 22.076 6.421 -36.733 1.00 90.81 500 GLU A C 1
ATOM 3979 O O . GLU A 1 500 ? 23.058 6.673 -37.432 1.00 90.81 500 GLU A O 1
ATOM 3984 N N . PHE A 1 501 ? 21.770 5.176 -36.360 1.00 90.75 501 PHE A N 1
ATOM 3985 C CA . PHE A 1 501 ? 22.502 3.993 -36.808 1.00 90.75 501 PHE A CA 1
ATOM 3986 C C . PHE A 1 501 ? 22.390 3.813 -38.323 1.00 90.75 501 PHE A C 1
ATOM 3988 O O . PHE A 1 501 ? 23.403 3.672 -39.009 1.00 90.75 501 PHE A O 1
ATOM 3995 N N . THR A 1 502 ? 21.166 3.880 -38.848 1.00 89.50 502 THR A N 1
ATOM 3996 C CA . THR A 1 502 ? 20.887 3.726 -40.280 1.00 89.50 502 THR A CA 1
ATOM 3997 C C . THR A 1 502 ? 21.586 4.829 -41.075 1.00 89.50 502 THR A C 1
ATOM 3999 O O . THR A 1 502 ? 22.399 4.535 -41.949 1.00 89.50 502 THR A O 1
ATOM 4002 N N . ASN A 1 503 ? 21.417 6.089 -40.657 1.00 89.88 503 ASN A N 1
ATOM 4003 C CA . ASN A 1 503 ? 22.085 7.255 -41.235 1.00 89.88 503 ASN A CA 1
ATOM 4004 C C . ASN A 1 503 ? 23.612 7.123 -41.241 1.00 89.88 503 ASN A C 1
ATOM 4006 O O . ASN A 1 503 ? 24.256 7.509 -42.219 1.00 89.88 503 ASN A O 1
ATOM 4010 N N . ALA A 1 504 ? 24.217 6.591 -40.173 1.00 89.44 504 ALA A N 1
ATOM 4011 C CA . ALA A 1 504 ? 25.664 6.416 -40.094 1.00 89.44 504 ALA A CA 1
ATOM 4012 C C . ALA A 1 504 ? 26.178 5.415 -41.141 1.00 89.44 504 ALA A C 1
ATOM 4014 O O . ALA A 1 504 ? 27.204 5.666 -41.777 1.00 89.44 504 ALA A O 1
ATOM 4015 N N . PHE A 1 505 ? 25.471 4.302 -41.362 1.00 89.25 505 PHE A N 1
ATOM 4016 C CA . PHE A 1 505 ? 25.827 3.339 -42.409 1.00 89.25 505 PHE A CA 1
ATOM 4017 C C . PHE A 1 505 ? 25.542 3.874 -43.810 1.00 89.25 505 PHE A C 1
ATOM 4019 O O . PHE A 1 505 ? 26.427 3.794 -44.664 1.00 89.25 505 PHE A O 1
ATOM 4026 N N . THR A 1 506 ? 24.382 4.497 -44.018 1.00 88.69 506 THR A N 1
ATOM 4027 C CA . THR A 1 506 ? 24.025 5.155 -45.278 1.00 88.69 506 THR A CA 1
ATOM 4028 C C . THR A 1 506 ? 25.090 6.176 -45.660 1.00 88.69 506 THR A C 1
ATOM 4030 O O . THR A 1 506 ? 25.664 6.081 -46.738 1.00 88.69 506 THR A O 1
ATOM 4033 N N . THR A 1 507 ? 25.469 7.073 -44.744 1.00 88.38 507 THR A N 1
ATOM 4034 C CA . THR A 1 507 ? 26.505 8.093 -44.984 1.00 88.38 507 THR A CA 1
ATOM 4035 C C . THR A 1 507 ? 27.860 7.469 -45.315 1.00 88.38 507 THR A C 1
ATOM 4037 O O . THR A 1 507 ? 28.568 7.966 -46.184 1.00 88.38 507 THR A O 1
ATOM 4040 N N . ARG A 1 508 ? 28.251 6.362 -44.671 1.00 86.75 508 ARG A N 1
ATOM 4041 C CA . ARG A 1 508 ? 29.514 5.670 -44.995 1.00 86.75 508 ARG A CA 1
ATOM 4042 C C . ARG A 1 508 ? 29.504 5.075 -46.404 1.00 86.75 508 ARG A C 1
ATOM 4044 O O . ARG A 1 508 ? 30.549 5.065 -47.049 1.00 86.75 508 ARG A O 1
ATOM 4051 N N . MET A 1 509 ? 28.346 4.621 -46.879 1.00 85.56 509 MET A N 1
ATOM 4052 C CA . MET A 1 509 ? 28.174 4.057 -48.220 1.00 85.56 509 MET A CA 1
ATOM 4053 C C . MET A 1 509 ? 27.994 5.138 -49.301 1.00 85.56 509 MET A C 1
ATOM 4055 O O . MET A 1 509 ? 28.457 4.954 -50.423 1.00 85.56 509 MET A O 1
ATOM 4059 N N . THR A 1 510 ? 27.375 6.279 -48.976 1.00 84.75 510 THR A N 1
ATOM 4060 C CA . THR A 1 510 ? 27.011 7.341 -49.937 1.00 84.75 510 THR A CA 1
ATOM 4061 C C . THR A 1 510 ? 27.866 8.610 -49.841 1.00 84.75 510 THR A C 1
ATOM 4063 O O . THR A 1 510 ? 27.737 9.495 -50.686 1.00 84.75 510 THR A O 1
ATOM 4066 N N . SER A 1 511 ? 28.797 8.698 -48.881 1.00 78.81 511 SER A N 1
ATOM 4067 C CA . SER A 1 511 ? 29.764 9.804 -48.727 1.00 78.81 511 SER A CA 1
ATOM 4068 C C . SER A 1 511 ? 30.445 10.237 -50.040 1.00 78.81 511 SER A C 1
ATOM 4070 O O . SER A 1 511 ? 30.536 11.447 -50.280 1.00 78.81 511 SER A O 1
ATOM 4072 N N . PRO A 1 512 ? 30.843 9.317 -50.948 1.00 69.62 512 PRO A N 1
ATOM 4073 C CA . PRO A 1 512 ? 31.410 9.699 -52.240 1.00 69.62 512 PRO A CA 1
ATOM 4074 C C . PRO A 1 512 ? 30.480 10.569 -53.099 1.00 69.62 512 PRO A C 1
ATOM 4076 O O . PRO A 1 512 ? 30.961 11.464 -53.785 1.00 69.62 512 PRO A O 1
ATOM 4079 N N . ILE A 1 513 ? 29.160 10.372 -53.025 1.00 69.88 513 ILE A N 1
ATOM 4080 C CA . ILE A 1 513 ? 28.161 11.172 -53.755 1.00 69.88 513 ILE A CA 1
ATOM 4081 C C . ILE A 1 513 ? 28.069 12.580 -53.178 1.00 69.88 513 ILE A C 1
ATOM 4083 O O . ILE A 1 513 ? 28.076 13.560 -53.921 1.00 69.88 513 ILE A O 1
ATOM 4087 N N . ALA A 1 514 ? 27.998 12.686 -51.848 1.00 64.50 514 ALA A N 1
ATOM 4088 C CA . ALA A 1 514 ? 27.897 13.966 -51.158 1.00 64.50 514 ALA A CA 1
ATOM 4089 C C . ALA A 1 514 ? 29.128 14.840 -51.444 1.00 64.50 514 ALA A C 1
ATOM 4091 O O . ALA A 1 514 ? 28.988 16.011 -51.790 1.00 64.50 514 ALA A O 1
ATOM 4092 N N . ALA A 1 515 ? 30.327 14.250 -51.393 1.00 60.72 515 ALA A N 1
ATOM 4093 C CA . ALA A 1 515 ? 31.575 14.935 -51.720 1.00 60.72 515 ALA A CA 1
ATOM 4094 C C . ALA A 1 515 ? 31.676 15.309 -53.208 1.00 60.72 515 ALA A C 1
ATOM 4096 O O . ALA A 1 515 ? 32.133 16.401 -53.545 1.00 60.72 515 ALA A O 1
ATOM 4097 N N . ALA A 1 516 ? 31.239 14.422 -54.104 1.00 57.47 516 ALA A N 1
ATOM 4098 C CA . ALA A 1 516 ? 31.368 14.636 -55.537 1.00 57.47 516 ALA A CA 1
ATOM 4099 C C . ALA A 1 516 ? 30.317 15.629 -56.083 1.00 57.47 516 ALA A C 1
ATOM 4101 O O . ALA A 1 516 ? 30.652 16.429 -56.952 1.00 57.47 516 ALA A O 1
ATOM 4102 N N . SER A 1 517 ? 29.115 15.707 -55.499 1.00 56.06 517 SER A N 1
ATOM 4103 C CA . SER A 1 517 ? 28.095 16.719 -55.846 1.00 56.06 517 SER A CA 1
ATOM 4104 C C . SER A 1 517 ? 28.528 18.179 -55.604 1.00 56.06 517 SER A C 1
ATOM 4106 O O . SER A 1 517 ? 27.922 19.100 -56.144 1.00 56.06 517 SER A O 1
ATOM 4108 N N . ALA A 1 518 ? 29.592 18.405 -54.823 1.00 56.59 518 ALA A N 1
ATOM 4109 C CA . ALA A 1 518 ? 30.161 19.728 -54.554 1.00 56.59 518 ALA A CA 1
ATOM 4110 C C . ALA A 1 518 ? 31.310 20.122 -55.512 1.00 56.59 518 ALA A C 1
ATOM 4112 O O . ALA A 1 518 ? 31.804 21.252 -55.451 1.00 56.59 518 ALA A O 1
ATOM 4113 N N . ALA A 1 519 ? 31.770 19.211 -56.379 1.00 59.88 519 ALA A N 1
ATOM 4114 C CA . ALA A 1 519 ? 32.899 19.432 -57.282 1.00 59.88 519 ALA A CA 1
ATOM 4115 C C . ALA A 1 519 ? 32.453 19.982 -58.653 1.00 59.88 519 ALA A C 1
ATOM 4117 O O . ALA A 1 519 ? 31.445 19.559 -59.208 1.00 59.88 519 ALA A O 1
ATOM 4118 N N . LYS A 1 520 ? 33.238 20.907 -59.233 1.00 54.19 520 LYS A N 1
ATOM 4119 C CA . LYS A 1 520 ? 32.960 21.521 -60.553 1.00 54.19 520 LYS A CA 1
ATOM 4120 C C . LYS A 1 520 ? 33.060 20.544 -61.736 1.00 54.19 520 LYS A C 1
ATOM 4122 O O . LYS A 1 520 ? 32.365 20.750 -62.724 1.00 54.19 520 LYS A O 1
ATOM 4127 N N . ASP A 1 521 ? 33.888 19.506 -61.619 1.00 58.06 521 ASP A N 1
ATOM 4128 C CA . ASP A 1 521 ? 34.045 18.429 -62.604 1.00 58.06 521 ASP A CA 1
ATOM 4129 C C . ASP A 1 521 ? 33.503 17.126 -62.000 1.00 58.06 521 ASP A C 1
ATOM 4131 O O . ASP A 1 521 ? 34.242 16.317 -61.438 1.00 58.06 521 ASP A O 1
ATOM 4135 N N . PHE A 1 522 ? 32.180 16.966 -62.036 1.00 65.31 522 PHE A N 1
ATOM 4136 C CA . PHE A 1 522 ? 31.494 15.826 -61.433 1.00 65.31 522 PHE A CA 1
ATOM 4137 C C . PHE A 1 522 ? 31.417 14.622 -62.392 1.00 65.31 522 PHE A C 1
ATOM 4139 O O . PHE A 1 522 ? 30.762 14.694 -63.436 1.00 65.31 522 PHE A O 1
ATO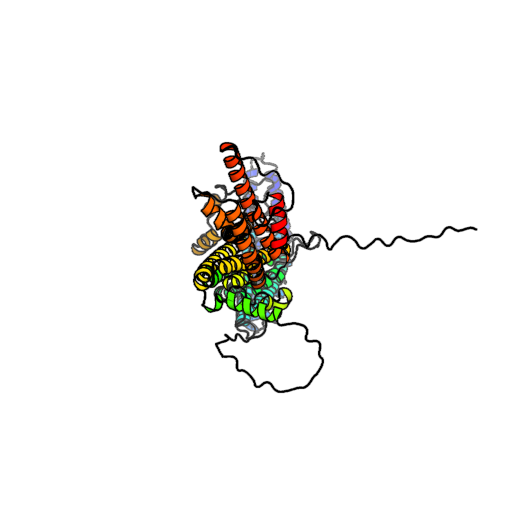M 4146 N N . ASP A 1 523 ? 32.050 13.501 -62.022 1.00 71.94 523 ASP A N 1
ATOM 4147 C CA . ASP A 1 523 ? 31.935 12.215 -62.724 1.00 71.94 523 ASP A CA 1
ATOM 4148 C C . ASP A 1 523 ? 30.929 11.286 -62.018 1.00 71.94 523 ASP A C 1
ATOM 4150 O O . ASP A 1 523 ? 31.230 10.624 -61.019 1.00 71.94 523 ASP A O 1
ATOM 4154 N N . ALA A 1 524 ? 29.715 11.224 -62.571 1.00 68.56 524 ALA A N 1
ATOM 4155 C CA . ALA A 1 524 ? 28.611 10.414 -62.058 1.00 68.56 524 ALA A CA 1
ATOM 4156 C C . ALA A 1 524 ? 28.875 8.897 -62.117 1.00 68.56 524 ALA A C 1
ATOM 4158 O O . ALA A 1 524 ? 28.347 8.144 -61.292 1.00 68.56 524 ALA A O 1
ATOM 4159 N N . ASN A 1 525 ? 29.706 8.438 -63.057 1.00 73.25 525 ASN A N 1
ATOM 4160 C CA . ASN A 1 525 ? 30.046 7.022 -63.189 1.00 73.25 525 ASN A CA 1
ATOM 4161 C C . ASN A 1 525 ? 31.056 6.615 -62.109 1.00 73.25 525 ASN A C 1
ATOM 4163 O O . ASN A 1 525 ? 30.882 5.589 -61.448 1.00 73.25 525 ASN A O 1
ATOM 4167 N N . ALA A 1 526 ? 32.059 7.461 -61.851 1.00 74.31 526 ALA A N 1
ATOM 4168 C CA . ALA A 1 526 ? 32.998 7.264 -60.746 1.00 74.31 526 ALA A CA 1
ATOM 4169 C C . ALA A 1 526 ? 32.295 7.316 -59.375 1.00 74.31 526 ALA A C 1
ATOM 4171 O O . ALA A 1 526 ? 32.579 6.496 -58.495 1.00 74.31 526 ALA A O 1
ATOM 4172 N N . ALA A 1 527 ? 31.325 8.221 -59.201 1.00 73.56 527 ALA A N 1
ATOM 4173 C CA . ALA A 1 527 ? 30.487 8.269 -58.002 1.00 73.56 527 ALA A CA 1
ATOM 4174 C C . ALA A 1 527 ? 29.657 6.980 -57.836 1.00 73.56 527 ALA A C 1
ATOM 4176 O O . ALA A 1 527 ? 29.663 6.379 -56.767 1.00 73.56 527 ALA A O 1
ATOM 4177 N N . THR A 1 528 ? 29.025 6.485 -58.906 1.00 76.38 528 THR A N 1
ATOM 4178 C CA . THR A 1 528 ? 28.247 5.230 -58.866 1.00 76.38 528 THR A CA 1
ATOM 4179 C C . THR A 1 528 ? 29.119 4.027 -58.496 1.00 76.38 528 THR A C 1
ATOM 4181 O O . THR A 1 528 ? 28.735 3.204 -57.665 1.00 76.38 528 THR A O 1
ATOM 4184 N N . ARG A 1 529 ? 30.332 3.940 -59.049 1.00 77.44 529 ARG A N 1
ATOM 4185 C CA . ARG A 1 529 ? 31.279 2.862 -58.743 1.00 77.44 529 ARG A CA 1
ATOM 4186 C C . ARG A 1 529 ? 31.756 2.881 -57.290 1.00 77.44 529 ARG A C 1
ATOM 4188 O O . ARG A 1 529 ? 31.794 1.838 -56.644 1.00 77.44 529 ARG A O 1
ATOM 4195 N N . THR A 1 530 ? 32.081 4.056 -56.761 1.00 80.75 530 THR A N 1
ATOM 4196 C CA . THR A 1 530 ? 32.581 4.194 -55.383 1.00 80.75 530 THR A CA 1
ATOM 4197 C C . THR A 1 530 ? 31.524 3.859 -54.329 1.00 80.75 530 THR A C 1
ATOM 4199 O O . THR A 1 530 ? 31.867 3.247 -53.320 1.00 80.75 530 THR A O 1
ATOM 4202 N N . ILE A 1 531 ? 30.241 4.157 -54.576 1.00 83.38 531 ILE A N 1
ATOM 4203 C CA . ILE A 1 531 ? 29.135 3.687 -53.717 1.00 83.38 531 ILE A CA 1
ATOM 4204 C C . ILE A 1 531 ? 29.066 2.164 -53.721 1.00 83.38 531 ILE A C 1
ATOM 4206 O O . ILE A 1 531 ? 28.895 1.550 -52.671 1.00 83.38 531 ILE A O 1
ATOM 4210 N N . ARG A 1 532 ? 29.189 1.544 -54.902 1.00 83.19 532 ARG A N 1
ATOM 4211 C CA . ARG A 1 532 ? 29.094 0.089 -55.043 1.00 83.19 532 ARG A CA 1
ATOM 4212 C C . ARG A 1 532 ? 30.201 -0.621 -54.276 1.00 83.19 532 ARG A C 1
ATOM 4214 O O . ARG A 1 532 ? 29.913 -1.506 -53.475 1.00 83.19 532 ARG A O 1
ATOM 4221 N N . GLU A 1 533 ? 31.437 -0.161 -54.446 1.00 84.38 533 GLU A N 1
ATOM 4222 C CA . GLU A 1 533 ? 32.600 -0.665 -53.709 1.00 84.38 533 GLU A CA 1
ATOM 4223 C C . GLU A 1 533 ? 32.458 -0.437 -52.189 1.00 84.38 533 GLU A C 1
ATOM 4225 O O . GLU A 1 533 ? 32.801 -1.312 -51.388 1.00 84.38 533 GLU A O 1
ATOM 4230 N N . ALA A 1 534 ? 31.909 0.711 -51.767 1.00 85.38 534 ALA A N 1
ATOM 4231 C CA . ALA A 1 534 ? 31.650 0.996 -50.357 1.00 85.38 534 ALA A CA 1
ATOM 4232 C C . ALA A 1 534 ? 30.560 0.083 -49.771 1.00 85.38 534 ALA A C 1
ATOM 4234 O O . ALA A 1 534 ? 30.758 -0.496 -48.705 1.00 85.38 534 ALA A O 1
ATOM 4235 N N . ALA A 1 535 ? 29.438 -0.109 -50.465 1.00 86.00 535 ALA A N 1
ATOM 4236 C CA . ALA A 1 535 ? 28.348 -0.972 -50.016 1.00 86.00 535 ALA A CA 1
ATOM 4237 C C . ALA A 1 535 ? 28.761 -2.454 -49.960 1.00 86.00 535 ALA A C 1
ATOM 4239 O O . ALA A 1 535 ? 28.497 -3.117 -48.959 1.00 86.00 535 ALA A O 1
ATOM 4240 N N . GLU A 1 536 ? 29.482 -2.967 -50.964 1.00 87.12 536 GLU A N 1
ATOM 4241 C CA . GLU A 1 536 ? 29.991 -4.350 -50.971 1.00 87.12 536 GLU A CA 1
ATOM 4242 C C . GLU A 1 536 ? 30.942 -4.635 -49.794 1.00 87.12 536 GLU A C 1
ATOM 4244 O O . GLU A 1 536 ? 31.000 -5.759 -49.293 1.00 87.12 536 GLU A O 1
ATOM 4249 N N . LYS A 1 537 ? 31.652 -3.613 -49.300 1.00 88.62 537 LYS A N 1
ATOM 4250 C CA . LYS A 1 537 ? 32.519 -3.711 -48.118 1.00 88.62 537 LYS A CA 1
ATOM 4251 C C . LYS A 1 537 ? 31.761 -3.540 -46.799 1.00 88.62 537 LYS A C 1
ATOM 4253 O O . LYS A 1 537 ? 32.048 -4.241 -45.826 1.00 88.62 537 LYS A O 1
ATOM 4258 N N . GLU A 1 538 ? 30.832 -2.592 -46.739 1.00 88.25 538 GLU A N 1
ATOM 4259 C CA . GLU A 1 538 ? 30.143 -2.210 -45.505 1.00 88.25 538 GLU A CA 1
ATOM 4260 C C . GLU A 1 538 ? 28.999 -3.157 -45.132 1.00 88.25 538 GLU A C 1
ATOM 4262 O O . GLU A 1 538 ? 28.755 -3.370 -43.945 1.00 88.25 538 GLU A O 1
ATOM 4267 N N . VAL A 1 539 ? 28.339 -3.794 -46.104 1.00 89.38 539 VAL A N 1
ATOM 4268 C CA . VAL A 1 539 ? 27.241 -4.741 -45.846 1.00 89.38 539 VAL A CA 1
ATOM 4269 C C . VAL A 1 539 ? 27.697 -5.988 -45.068 1.00 89.38 539 VAL A C 1
ATOM 4271 O O . VAL A 1 539 ? 27.066 -6.315 -44.056 1.00 89.38 539 VAL A O 1
ATOM 4274 N N . PRO A 1 540 ? 28.802 -6.679 -45.428 1.00 89.69 540 PRO A N 1
ATOM 4275 C CA . PRO A 1 540 ? 29.318 -7.787 -44.620 1.00 89.69 540 PRO A CA 1
ATOM 4276 C C . PRO A 1 540 ? 29.715 -7.355 -43.203 1.00 89.69 540 PRO A C 1
ATOM 4278 O O . PRO A 1 540 ? 29.521 -8.105 -42.243 1.00 89.69 540 PRO A O 1
ATOM 4281 N N . TYR A 1 541 ? 30.254 -6.139 -43.056 1.00 89.88 541 TYR A N 1
ATOM 4282 C CA . TYR A 1 541 ? 30.602 -5.572 -41.754 1.00 89.88 541 TYR A CA 1
ATOM 4283 C C . TYR A 1 541 ? 29.353 -5.298 -40.901 1.00 89.88 541 TYR A C 1
ATOM 4285 O O . TYR A 1 541 ? 29.318 -5.710 -39.739 1.00 89.88 541 TYR A O 1
ATOM 4293 N N . LEU A 1 542 ? 28.315 -4.690 -41.487 1.00 88.94 542 LEU A N 1
ATOM 4294 C CA . LEU A 1 542 ? 27.009 -4.455 -40.865 1.00 88.94 542 LEU A CA 1
ATOM 4295 C C . LEU A 1 542 ? 26.395 -5.767 -40.362 1.00 88.94 542 LEU A C 1
ATOM 4297 O O . LEU A 1 542 ? 26.093 -5.890 -39.175 1.00 88.94 542 LEU A O 1
ATOM 4301 N N . ARG A 1 543 ? 26.278 -6.775 -41.235 1.00 89.19 543 ARG A N 1
ATOM 4302 C CA . ARG A 1 543 ? 25.690 -8.080 -40.888 1.00 89.19 543 ARG A CA 1
ATOM 4303 C C . ARG A 1 543 ? 26.468 -8.788 -39.780 1.00 89.19 543 ARG A C 1
ATOM 4305 O O . ARG A 1 543 ? 25.866 -9.320 -38.848 1.00 89.19 543 ARG A O 1
ATOM 4312 N N . LYS A 1 544 ? 27.804 -8.742 -39.826 1.00 89.31 544 LYS A N 1
ATOM 4313 C CA . LYS A 1 544 ? 28.651 -9.292 -38.760 1.00 89.31 544 LYS A CA 1
ATOM 4314 C C . LYS A 1 544 ? 28.397 -8.600 -37.420 1.00 89.31 544 LYS A C 1
ATOM 4316 O O . LYS A 1 544 ? 28.232 -9.280 -36.413 1.00 89.31 544 LYS A O 1
ATOM 4321 N N . LYS A 1 545 ? 28.365 -7.265 -37.402 1.00 86.69 545 LYS A N 1
ATOM 4322 C CA . LYS A 1 545 ? 28.155 -6.482 -36.177 1.00 86.69 545 LYS A CA 1
ATOM 4323 C C . LYS A 1 545 ? 26.760 -6.677 -35.587 1.00 86.69 545 LYS A C 1
ATOM 4325 O O . LYS A 1 545 ? 26.640 -6.852 -34.377 1.00 86.69 545 LYS A O 1
ATOM 4330 N N . LEU A 1 546 ? 25.731 -6.742 -36.429 1.00 86.06 546 LEU A N 1
ATOM 4331 C CA . LEU A 1 546 ? 24.373 -7.085 -36.009 1.00 86.06 546 LEU A CA 1
ATOM 4332 C C . LEU A 1 546 ? 24.316 -8.475 -35.360 1.00 86.06 546 LEU A C 1
ATOM 4334 O O . LEU A 1 546 ? 23.729 -8.615 -34.292 1.00 86.06 546 LEU A O 1
ATOM 4338 N N . GLY A 1 547 ? 24.991 -9.472 -35.943 1.00 83.00 547 GLY A N 1
ATOM 4339 C CA . GLY A 1 547 ? 25.078 -10.823 -35.378 1.00 83.00 547 GLY A CA 1
ATOM 4340 C C . GLY A 1 547 ? 25.872 -10.930 -34.070 1.00 83.00 547 GLY A C 1
ATOM 4341 O O . GLY A 1 547 ? 25.658 -11.876 -33.320 1.00 83.00 547 GLY A O 1
ATOM 4342 N N . GLU A 1 548 ? 26.763 -9.977 -33.773 1.00 83.81 548 GLU A N 1
ATOM 4343 C CA . GLU A 1 548 ? 27.481 -9.927 -32.493 1.00 83.81 548 GLU A CA 1
ATOM 4344 C C . GLU A 1 548 ? 26.583 -9.419 -31.348 1.00 83.81 548 GLU A C 1
ATOM 4346 O O . GLU A 1 548 ? 26.772 -9.815 -30.201 1.00 83.81 548 GLU A O 1
ATOM 4351 N N . TYR A 1 549 ? 25.613 -8.543 -31.626 1.00 80.62 549 TYR A N 1
ATOM 4352 C CA . TYR A 1 549 ? 24.827 -7.858 -30.589 1.00 80.62 549 TYR A CA 1
ATOM 4353 C C . TYR A 1 549 ? 23.383 -8.343 -30.461 1.00 80.62 549 TYR A C 1
ATOM 4355 O O . TYR A 1 549 ? 22.864 -8.357 -29.342 1.00 80.62 549 TYR A O 1
ATOM 4363 N N . LEU A 1 550 ? 22.744 -8.718 -31.570 1.00 79.56 550 LEU A N 1
ATOM 4364 C CA . LEU A 1 550 ? 21.324 -9.048 -31.631 1.00 79.56 550 LEU A CA 1
ATOM 4365 C C . LEU A 1 550 ? 21.122 -10.539 -31.909 1.00 79.56 550 LEU A C 1
ATOM 4367 O O . LEU A 1 550 ? 21.676 -11.090 -32.863 1.00 79.56 550 LEU A O 1
ATOM 4371 N N . ASP A 1 551 ? 20.287 -11.173 -31.089 1.00 74.19 551 ASP A N 1
ATOM 4372 C CA . ASP A 1 551 ? 19.950 -12.590 -31.235 1.00 74.19 551 ASP A CA 1
ATOM 4373 C C . ASP A 1 551 ? 18.784 -12.823 -32.204 1.00 74.19 551 ASP A C 1
ATOM 4375 O O . ASP A 1 551 ? 18.810 -13.799 -32.953 1.00 74.19 551 ASP A O 1
ATOM 4379 N N . ASP A 1 552 ? 17.804 -11.914 -32.237 1.00 74.56 552 ASP A N 1
ATOM 4380 C CA . ASP A 1 552 ? 16.616 -12.028 -33.088 1.00 74.56 552 ASP A CA 1
ATOM 4381 C C . ASP A 1 552 ? 16.928 -11.770 -34.574 1.00 74.56 552 ASP A C 1
ATOM 4383 O O . ASP A 1 552 ? 17.373 -10.685 -34.961 1.00 74.56 552 ASP A O 1
ATOM 4387 N N . GLU A 1 553 ? 16.661 -12.768 -35.423 1.00 77.25 553 GLU A N 1
ATOM 4388 C CA . GLU A 1 553 ? 16.904 -12.700 -36.869 1.00 77.25 553 GLU A CA 1
ATOM 4389 C C . GLU A 1 553 ? 16.023 -11.656 -37.553 1.00 77.25 553 GLU A C 1
ATOM 4391 O O . GLU A 1 553 ? 16.494 -10.910 -38.411 1.00 77.25 553 GLU A O 1
ATOM 4396 N N . ARG A 1 554 ? 14.763 -11.533 -37.122 1.00 75.19 554 ARG A N 1
ATOM 4397 C CA . ARG A 1 554 ? 13.817 -10.587 -37.719 1.00 75.19 554 ARG A CA 1
ATOM 4398 C C . ARG A 1 554 ? 14.265 -9.143 -37.509 1.00 75.19 554 ARG A C 1
ATOM 4400 O O . ARG A 1 554 ? 14.231 -8.347 -38.450 1.00 75.19 554 ARG A O 1
ATOM 4407 N N . THR A 1 555 ? 14.709 -8.801 -36.302 1.00 76.50 555 THR A N 1
ATOM 4408 C CA . THR A 1 555 ? 15.237 -7.468 -35.986 1.00 76.50 555 THR A CA 1
ATOM 4409 C C . THR A 1 555 ? 16.486 -7.157 -36.811 1.00 76.50 555 THR A C 1
ATOM 4411 O O . THR A 1 555 ? 16.607 -6.050 -37.337 1.00 76.50 555 THR A O 1
ATOM 4414 N N . LYS A 1 556 ? 17.394 -8.129 -36.990 1.00 81.69 556 LYS A N 1
ATOM 4415 C CA . LYS A 1 556 ? 18.586 -7.949 -37.834 1.00 81.69 556 LYS A CA 1
ATOM 4416 C C . LYS A 1 556 ? 18.210 -7.656 -39.284 1.00 81.69 556 LYS A C 1
ATOM 4418 O O . LYS A 1 556 ? 18.689 -6.666 -39.827 1.00 81.69 556 LYS A O 1
ATOM 4423 N N . GLU A 1 557 ? 17.331 -8.457 -39.884 1.00 81.00 557 GLU A N 1
ATOM 4424 C CA . GLU A 1 557 ? 16.898 -8.236 -41.270 1.00 81.00 557 GLU A CA 1
ATOM 4425 C C . GLU A 1 557 ? 16.147 -6.912 -41.437 1.00 81.00 557 GLU A C 1
ATOM 4427 O O . GLU A 1 557 ? 16.365 -6.212 -42.420 1.00 81.00 557 GLU A O 1
ATOM 4432 N N . THR A 1 558 ? 15.342 -6.510 -40.450 1.00 80.12 558 THR A N 1
ATOM 4433 C CA . THR A 1 558 ? 14.643 -5.213 -40.472 1.00 80.12 558 THR A CA 1
ATOM 4434 C C . THR A 1 558 ? 15.630 -4.042 -40.476 1.00 80.12 558 THR A C 1
ATOM 4436 O O . THR A 1 558 ? 15.459 -3.096 -41.241 1.00 80.12 558 THR A O 1
ATOM 4439 N N . LEU A 1 559 ? 16.694 -4.104 -39.667 1.00 79.88 559 LEU A N 1
ATOM 4440 C CA . LEU A 1 559 ? 17.733 -3.067 -39.649 1.00 79.88 559 LEU A CA 1
ATOM 4441 C C . LEU A 1 559 ? 18.549 -3.046 -40.948 1.00 79.88 559 LEU A C 1
ATOM 4443 O O . LEU A 1 559 ? 18.895 -1.971 -41.430 1.00 79.88 559 LEU A O 1
ATOM 4447 N N . VAL A 1 560 ? 18.846 -4.209 -41.537 1.00 85.50 560 VAL A N 1
ATOM 4448 C CA . VAL A 1 560 ? 19.536 -4.282 -42.838 1.00 85.50 560 VAL A CA 1
ATOM 4449 C C . VAL A 1 560 ? 18.655 -3.718 -43.956 1.00 85.50 560 VAL A C 1
ATOM 4451 O O . VAL A 1 560 ? 19.156 -2.960 -44.785 1.00 85.50 560 VAL A O 1
ATOM 4454 N N . ALA A 1 561 ? 17.360 -4.041 -43.957 1.00 79.06 561 ALA A N 1
ATOM 4455 C CA . ALA A 1 561 ? 16.384 -3.502 -44.900 1.00 79.06 561 ALA A CA 1
ATOM 4456 C C . ALA A 1 561 ? 16.265 -1.977 -44.787 1.00 79.06 561 ALA A C 1
ATOM 4458 O O . ALA A 1 561 ? 16.332 -1.297 -45.803 1.00 79.06 561 ALA A O 1
ATOM 4459 N N . ALA A 1 562 ? 16.206 -1.433 -43.567 1.00 81.75 562 ALA A N 1
ATOM 4460 C CA . ALA A 1 562 ? 16.162 0.014 -43.350 1.00 81.75 562 ALA A CA 1
ATOM 4461 C C . ALA A 1 562 ? 17.396 0.735 -43.928 1.00 81.75 562 ALA A C 1
ATOM 4463 O O . ALA A 1 562 ? 17.264 1.786 -44.550 1.00 81.75 562 ALA A O 1
ATOM 4464 N N . VAL A 1 563 ? 18.601 0.162 -43.778 1.00 87.50 563 VAL A N 1
ATOM 4465 C CA . VAL A 1 563 ? 19.818 0.727 -44.396 1.00 87.50 563 VAL A CA 1
ATOM 4466 C C . VAL A 1 563 ? 19.751 0.624 -45.920 1.00 87.50 563 VAL A C 1
ATOM 4468 O O . VAL A 1 563 ? 20.134 1.564 -46.609 1.00 87.50 563 VAL A O 1
ATOM 4471 N N . GLN A 1 564 ? 19.269 -0.498 -46.458 1.00 88.00 564 GLN A N 1
ATOM 4472 C CA . GLN A 1 564 ? 19.145 -0.700 -47.902 1.00 88.00 564 GLN A CA 1
ATOM 4473 C C . GLN A 1 564 ? 18.172 0.297 -48.540 1.00 88.00 564 GLN A C 1
ATOM 4475 O O . GLN A 1 564 ? 18.522 0.917 -49.544 1.00 88.00 564 GLN A O 1
ATOM 4480 N N . GLU A 1 565 ? 16.990 0.468 -47.948 1.00 86.00 565 GLU A N 1
ATOM 4481 C CA . GLU A 1 565 ? 15.970 1.421 -48.391 1.00 86.00 565 GLU A CA 1
ATOM 4482 C C . GLU A 1 565 ? 16.524 2.848 -48.379 1.00 86.00 565 GLU A C 1
ATOM 4484 O O . GLU A 1 565 ? 16.445 3.550 -49.384 1.00 86.00 565 GLU A O 1
ATOM 4489 N N . GLN A 1 566 ? 17.212 3.238 -47.304 1.00 85.94 566 GLN A N 1
ATOM 4490 C CA . GLN A 1 566 ? 17.778 4.578 -47.205 1.00 85.94 566 GLN A CA 1
ATOM 4491 C C . GLN A 1 566 ? 18.942 4.824 -48.184 1.00 85.94 566 GLN A C 1
ATOM 4493 O O . GLN A 1 566 ? 19.097 5.922 -48.718 1.00 85.94 566 GLN A O 1
ATOM 4498 N N . VAL A 1 567 ? 19.774 3.814 -48.457 1.00 87.44 567 VAL A N 1
ATOM 4499 C CA . VAL A 1 567 ? 20.823 3.904 -49.489 1.00 87.44 567 VAL A CA 1
ATOM 4500 C C . VAL A 1 567 ? 20.211 4.032 -50.885 1.00 87.44 567 VAL A C 1
ATOM 4502 O O . VAL A 1 567 ? 20.733 4.791 -51.705 1.00 87.44 567 VAL A O 1
ATOM 4505 N N . ALA A 1 568 ? 19.117 3.316 -51.158 1.00 86.75 568 ALA A N 1
ATOM 4506 C CA . ALA A 1 568 ? 18.387 3.424 -52.416 1.00 86.75 568 ALA A CA 1
ATOM 4507 C C . ALA A 1 568 ? 17.760 4.817 -52.587 1.00 86.75 568 ALA A C 1
ATOM 4509 O O . ALA A 1 568 ? 17.950 5.426 -53.637 1.00 86.75 568 ALA A O 1
ATOM 4510 N N . GLU A 1 569 ? 17.124 5.356 -51.543 1.00 87.44 569 GLU A N 1
ATOM 4511 C CA . GLU A 1 569 ? 16.529 6.700 -51.535 1.00 87.44 569 GLU A CA 1
ATOM 4512 C C . GLU A 1 569 ? 17.583 7.791 -51.799 1.00 87.44 569 GLU A C 1
ATOM 4514 O O . GLU A 1 569 ? 17.415 8.631 -52.684 1.00 87.44 569 GLU A O 1
ATOM 4519 N N . VAL A 1 570 ? 18.737 7.738 -51.120 1.00 85.75 570 VAL A N 1
ATOM 4520 C CA . VAL A 1 570 ? 19.831 8.703 -51.347 1.00 85.75 570 VAL A CA 1
ATOM 4521 C C . VAL A 1 570 ? 20.379 8.621 -52.777 1.00 85.75 570 VAL A C 1
ATOM 4523 O O . VAL A 1 570 ? 20.752 9.645 -53.360 1.00 85.75 570 VAL A O 1
ATOM 4526 N N . TYR A 1 571 ? 20.443 7.422 -53.361 1.00 84.94 571 TYR A N 1
ATOM 4527 C CA . TYR A 1 571 ? 20.857 7.256 -54.754 1.00 84.94 571 TYR A CA 1
ATOM 4528 C C . TYR A 1 571 ? 19.813 7.787 -55.740 1.00 84.94 571 TYR A C 1
ATOM 4530 O O . TYR A 1 571 ? 20.178 8.422 -56.730 1.00 84.94 571 TYR A O 1
ATOM 4538 N N . GLU A 1 572 ? 18.529 7.558 -55.475 1.00 86.00 572 GLU A N 1
ATOM 4539 C CA . GLU A 1 572 ? 17.429 8.068 -56.289 1.00 86.00 572 GLU A CA 1
ATOM 4540 C C . GLU A 1 572 ? 17.415 9.601 -56.299 1.00 86.00 572 GLU A C 1
ATOM 4542 O O . GLU A 1 572 ? 17.412 10.207 -57.373 1.00 86.00 572 GLU A O 1
ATOM 4547 N N . GLU A 1 573 ? 17.541 10.241 -55.132 1.00 85.00 573 GLU A N 1
ATOM 4548 C CA . GLU A 1 573 ? 17.677 11.698 -55.043 1.00 85.00 573 GLU A CA 1
ATOM 4549 C C . GLU A 1 573 ? 18.880 12.217 -55.838 1.00 85.00 573 GLU A C 1
ATOM 4551 O O . GLU A 1 573 ? 18.808 13.247 -56.518 1.00 85.00 573 GLU A O 1
ATOM 4556 N N . PHE A 1 574 ? 20.011 11.519 -55.744 1.00 82.75 574 PHE A N 1
ATOM 4557 C CA . PHE A 1 574 ? 21.206 11.845 -56.505 1.00 82.75 574 PHE A CA 1
ATOM 4558 C C . PHE A 1 574 ? 20.959 11.751 -58.019 1.00 82.75 574 PHE A C 1
ATOM 4560 O O . PHE A 1 574 ? 21.290 12.683 -58.760 1.00 82.75 574 PHE A O 1
ATOM 4567 N N . PHE A 1 575 ? 20.341 10.660 -58.472 1.00 80.75 575 PHE A N 1
ATOM 4568 C CA . PHE A 1 575 ? 20.006 10.434 -59.872 1.00 80.75 575 PHE A CA 1
ATOM 4569 C C . PHE A 1 575 ? 19.045 11.508 -60.398 1.00 80.75 575 PHE A C 1
ATOM 4571 O O . PHE A 1 575 ? 19.259 12.046 -61.486 1.00 80.75 575 PHE A O 1
ATOM 4578 N N . GLU A 1 576 ? 18.029 11.889 -59.618 1.00 82.94 576 GLU A N 1
ATOM 4579 C CA . GLU A 1 576 ? 17.115 12.974 -59.976 1.00 82.94 576 GLU A CA 1
ATOM 4580 C C . GLU A 1 576 ? 17.824 14.321 -60.140 1.00 82.94 576 GLU A C 1
ATOM 4582 O O . GLU A 1 576 ? 17.548 15.055 -61.095 1.00 82.94 576 GLU A O 1
ATOM 4587 N N . ARG A 1 577 ? 18.720 14.674 -59.208 1.00 77.88 577 ARG A N 1
ATOM 4588 C CA . ARG A 1 577 ? 19.496 15.923 -59.288 1.00 77.88 577 ARG A CA 1
ATOM 4589 C C . ARG A 1 577 ? 20.368 15.930 -60.540 1.00 77.88 577 ARG A C 1
ATOM 4591 O O . ARG A 1 577 ? 20.314 16.887 -61.311 1.00 77.88 577 ARG A O 1
ATOM 4598 N N . TYR A 1 578 ? 21.076 14.832 -60.799 1.00 74.81 578 TYR A N 1
ATOM 4599 C CA . TYR A 1 578 ? 21.883 14.674 -62.006 1.00 74.81 578 TYR A CA 1
ATOM 4600 C C . TYR A 1 578 ? 21.038 14.763 -63.290 1.00 74.81 578 TYR A C 1
ATOM 4602 O O . TYR A 1 578 ? 21.431 15.419 -64.257 1.00 74.81 578 TYR A O 1
ATOM 4610 N N . ALA A 1 579 ? 19.843 14.165 -63.302 1.00 74.00 579 ALA A N 1
ATOM 4611 C CA . ALA A 1 579 ? 18.925 14.230 -64.436 1.00 74.00 579 ALA A CA 1
ATOM 4612 C C . ALA A 1 579 ? 18.424 15.663 -64.707 1.00 74.00 579 ALA A C 1
ATOM 4614 O O . ALA A 1 579 ? 18.349 16.075 -65.869 1.00 74.00 579 ALA A O 1
ATOM 4615 N N . LYS A 1 580 ? 18.126 16.439 -63.654 1.00 74.75 580 LYS A N 1
ATOM 4616 C CA . LYS A 1 580 ? 17.712 17.853 -63.748 1.00 74.75 580 LYS A CA 1
ATOM 4617 C C . LYS A 1 580 ? 18.845 18.743 -64.285 1.00 74.75 580 LYS A C 1
ATOM 4619 O O . LYS A 1 580 ? 18.612 19.554 -65.181 1.00 74.75 580 LYS A O 1
ATOM 4624 N N . GLU A 1 581 ? 20.079 18.551 -63.819 1.00 69.25 581 GLU A N 1
ATOM 4625 C CA . GLU A 1 581 ? 21.264 19.270 -64.324 1.00 69.25 581 GLU A CA 1
ATOM 4626 C C . GLU A 1 581 ? 21.618 18.892 -65.771 1.00 69.25 581 GLU A C 1
ATOM 4628 O O . GLU A 1 581 ? 21.995 19.746 -66.578 1.00 69.25 581 GLU A O 1
ATOM 4633 N N . GLY A 1 582 ? 21.454 17.617 -66.133 1.00 66.06 582 GLY A N 1
ATOM 4634 C CA . GLY A 1 582 ? 21.632 17.129 -67.499 1.00 66.06 582 GLY A CA 1
ATOM 4635 C C . GLY A 1 582 ? 20.646 17.760 -68.486 1.00 66.06 582 GLY A C 1
ATOM 4636 O O . GLY A 1 582 ? 21.053 18.152 -69.582 1.00 66.06 582 GLY A O 1
ATOM 4637 N N . GLN A 1 583 ? 19.381 17.934 -68.082 1.00 61.53 583 GLN A N 1
ATOM 4638 C CA . GLN A 1 583 ? 18.366 18.637 -68.876 1.00 61.53 583 GLN A CA 1
ATOM 4639 C C . GLN A 1 583 ? 18.681 20.129 -69.044 1.00 61.53 583 GLN A C 1
ATOM 4641 O O . GLN A 1 583 ? 18.554 20.648 -70.153 1.00 61.53 583 GLN A O 1
ATOM 4646 N N . ALA A 1 584 ? 19.141 20.807 -67.986 1.00 59.62 584 ALA A N 1
ATOM 4647 C CA . ALA A 1 584 ? 19.536 22.217 -68.048 1.00 59.62 584 ALA A CA 1
ATOM 4648 C C . ALA A 1 584 ? 20.747 22.460 -68.974 1.00 59.62 584 ALA A C 1
ATOM 4650 O O . ALA A 1 584 ? 20.824 23.495 -69.633 1.00 59.62 584 ALA A O 1
ATOM 4651 N N . ASN A 1 585 ? 21.655 21.483 -69.074 1.00 59.19 585 ASN A N 1
ATOM 4652 C CA . ASN A 1 585 ? 22.866 21.543 -69.900 1.00 59.19 585 ASN A CA 1
ATOM 4653 C C . ASN A 1 585 ? 22.723 20.869 -71.284 1.00 59.19 585 ASN A C 1
ATOM 4655 O O . ASN A 1 585 ? 23.723 20.677 -71.977 1.00 59.19 585 ASN A O 1
ATOM 4659 N N . GLY A 1 586 ? 21.509 20.480 -71.700 1.00 51.28 586 GLY A N 1
ATOM 4660 C CA . GLY A 1 586 ? 21.246 19.888 -73.021 1.00 51.28 586 GLY A CA 1
ATOM 4661 C C . GLY A 1 586 ? 21.859 18.497 -73.256 1.00 51.28 586 GLY A C 1
ATOM 4662 O O . GLY A 1 586 ? 21.964 18.061 -74.404 1.00 51.28 586 GLY A O 1
ATOM 4663 N N . ARG A 1 587 ? 22.271 17.783 -72.198 1.00 58.16 587 ARG A N 1
ATOM 4664 C CA . ARG A 1 587 ? 22.776 16.403 -72.289 1.00 58.16 587 ARG A CA 1
ATOM 4665 C C . ARG A 1 587 ? 21.599 15.432 -72.427 1.00 58.16 587 ARG A C 1
ATOM 4667 O O . ARG A 1 587 ? 20.630 15.501 -71.675 1.00 58.16 587 ARG A O 1
ATOM 4674 N N . ALA A 1 588 ? 21.678 14.519 -73.397 1.00 47.06 588 ALA A N 1
ATOM 4675 C CA . ALA A 1 588 ? 20.645 13.511 -73.625 1.00 47.06 588 ALA A CA 1
ATOM 4676 C C . ALA A 1 588 ? 20.478 12.603 -72.391 1.00 47.06 588 ALA A C 1
ATOM 4678 O O . ALA A 1 588 ? 21.458 12.077 -71.867 1.00 47.06 588 ALA A O 1
ATOM 4679 N N . MET A 1 589 ? 19.232 12.412 -71.948 1.00 51.53 589 MET A N 1
ATOM 4680 C CA . MET A 1 589 ? 18.882 11.494 -70.859 1.00 51.53 589 MET A CA 1
ATOM 4681 C C . MET A 1 589 ? 19.361 10.072 -71.186 1.00 51.53 589 MET A C 1
ATOM 4683 O O . MET A 1 589 ? 19.048 9.546 -72.259 1.00 51.53 589 MET A O 1
ATOM 4687 N N . VAL A 1 590 ? 20.040 9.418 -70.241 1.00 53.69 590 VAL A N 1
ATOM 4688 C CA . VAL A 1 590 ? 20.323 7.978 -70.305 1.00 53.69 590 VAL A CA 1
ATOM 4689 C C . VAL A 1 590 ? 19.001 7.227 -70.108 1.00 53.69 590 VAL A C 1
ATOM 4691 O O . VAL A 1 590 ? 18.618 6.873 -69.002 1.00 53.69 590 VAL A O 1
ATOM 4694 N N . LYS A 1 591 ? 18.245 7.028 -71.192 1.00 46.22 591 LYS A N 1
ATOM 4695 C CA . LYS A 1 591 ? 17.098 6.113 -71.234 1.00 46.22 591 LYS A CA 1
ATOM 4696 C C . LYS A 1 591 ? 17.572 4.777 -71.784 1.00 46.22 591 LYS A C 1
ATOM 4698 O O . LYS A 1 591 ? 17.426 4.509 -72.976 1.00 46.22 591 LYS A O 1
ATOM 4703 N N . LYS A 1 592 ? 18.148 3.933 -70.934 1.00 46.25 592 LYS A N 1
ATOM 4704 C CA . LYS A 1 592 ? 18.388 2.536 -71.297 1.00 46.25 592 LYS A CA 1
ATOM 4705 C C . LYS A 1 592 ? 17.984 1.641 -70.135 1.00 46.25 592 LYS A C 1
ATOM 4707 O O . LYS A 1 592 ? 18.693 1.539 -69.151 1.00 46.25 592 LYS A O 1
ATOM 4712 N N . LYS A 1 593 ? 16.810 1.022 -70.271 1.00 41.59 593 LYS A N 1
ATOM 4713 C CA . LYS A 1 593 ? 16.300 0.007 -69.349 1.00 41.59 593 LYS A CA 1
ATOM 4714 C C . LYS A 1 593 ? 16.999 -1.317 -69.676 1.00 41.59 593 LYS A C 1
ATOM 4716 O O . LYS A 1 593 ? 16.818 -1.843 -70.775 1.00 41.59 593 LYS A O 1
ATOM 4721 N N . GLY A 1 594 ? 17.836 -1.811 -68.769 1.00 51.03 594 GLY A N 1
ATOM 4722 C CA . GLY A 1 594 ? 18.557 -3.084 -68.901 1.00 51.03 594 GLY A CA 1
ATOM 4723 C C . GLY A 1 594 ? 19.960 -3.031 -68.296 1.00 51.03 594 GLY A C 1
ATOM 4724 O O . GLY A 1 594 ? 20.525 -1.950 -68.213 1.00 51.03 594 GLY A O 1
ATOM 4725 N N . LYS A 1 595 ? 20.506 -4.204 -67.908 1.00 45.22 595 LYS A N 1
ATOM 4726 C CA . LYS A 1 595 ? 21.840 -4.416 -67.293 1.00 45.22 595 LYS A CA 1
ATOM 4727 C C . LYS A 1 595 ? 22.891 -3.433 -67.835 1.00 45.22 595 LYS A C 1
ATOM 4729 O O . LYS A 1 595 ? 23.525 -3.706 -68.857 1.00 45.22 595 LYS A O 1
ATOM 4734 N N . GLY A 1 596 ? 23.046 -2.300 -67.151 1.00 48.06 596 GLY A N 1
ATOM 4735 C CA . GLY A 1 596 ? 24.077 -1.312 -67.436 1.00 48.06 596 GLY A CA 1
ATOM 4736 C C . GLY A 1 596 ? 25.447 -1.935 -67.211 1.00 48.06 596 GLY A C 1
ATOM 4737 O O . GLY A 1 596 ? 25.613 -2.817 -66.361 1.00 48.06 596 GLY A O 1
ATOM 4738 N N . ARG A 1 597 ? 26.433 -1.520 -68.004 1.00 54.66 597 ARG A N 1
ATOM 4739 C CA . ARG A 1 597 ? 27.821 -1.962 -67.821 1.00 54.66 597 ARG A CA 1
ATOM 4740 C C . ARG A 1 597 ? 28.301 -1.530 -66.425 1.00 54.66 597 ARG A C 1
ATOM 4742 O O . ARG A 1 597 ? 27.771 -0.581 -65.854 1.00 54.66 597 ARG A O 1
ATOM 4749 N N . GLU A 1 598 ? 29.298 -2.216 -65.863 1.00 47.94 598 GLU A N 1
ATOM 4750 C CA . GLU A 1 598 ? 29.779 -1.960 -64.489 1.00 47.94 598 GLU A CA 1
ATOM 4751 C C . GLU A 1 598 ? 30.280 -0.520 -64.252 1.00 47.94 598 GLU A C 1
ATOM 4753 O O . GLU A 1 598 ? 30.374 -0.107 -63.098 1.00 47.94 598 GLU A O 1
ATOM 4758 N N . ASP A 1 599 ? 30.527 0.232 -65.331 1.00 49.28 599 ASP A N 1
ATOM 4759 C CA . ASP A 1 599 ? 31.040 1.604 -65.352 1.00 49.28 599 ASP A CA 1
ATOM 4760 C C . ASP A 1 599 ? 29.992 2.663 -65.787 1.00 49.28 599 ASP A C 1
ATOM 4762 O O . ASP A 1 599 ? 30.361 3.791 -66.105 1.00 49.28 599 ASP A O 1
ATOM 4766 N N . GLU A 1 600 ? 28.697 2.321 -65.858 1.00 66.19 600 GLU A N 1
ATOM 4767 C CA . GLU A 1 600 ? 27.618 3.238 -66.277 1.00 66.19 600 GLU A CA 1
ATOM 4768 C C . GLU A 1 600 ? 26.734 3.681 -65.094 1.00 66.19 600 GLU A C 1
ATOM 4770 O O . GLU A 1 600 ? 26.504 2.915 -64.160 1.00 66.19 600 GLU A O 1
ATOM 4775 N N . LEU A 1 601 ? 26.207 4.910 -65.147 1.00 70.38 601 LEU A N 1
ATOM 4776 C CA . LEU A 1 601 ? 25.159 5.402 -64.249 1.00 70.38 601 LEU A CA 1
ATOM 4777 C C . LEU A 1 601 ? 23.909 4.525 -64.394 1.00 70.38 601 LEU A C 1
ATOM 4779 O O . LEU A 1 601 ? 23.372 4.383 -65.496 1.00 70.38 601 LEU A O 1
ATOM 4783 N N . TRP A 1 602 ? 23.450 3.949 -63.287 1.00 76.25 602 TRP A N 1
ATOM 4784 C CA . TRP A 1 602 ? 22.278 3.082 -63.266 1.00 76.25 602 TRP A CA 1
ATOM 4785 C C . TRP A 1 602 ? 21.014 3.889 -62.997 1.00 76.25 602 TRP A C 1
ATOM 4787 O O . TRP A 1 602 ? 21.023 4.871 -62.259 1.00 76.25 602 TRP A O 1
ATOM 4797 N N . ASP A 1 603 ? 19.911 3.474 -63.609 1.00 79.69 603 ASP A N 1
ATOM 4798 C CA . ASP A 1 603 ? 18.598 3.970 -63.229 1.00 79.69 603 ASP A CA 1
ATOM 4799 C C . ASP A 1 603 ? 18.220 3.468 -61.818 1.00 79.69 603 ASP A C 1
ATOM 4801 O O . ASP A 1 603 ? 18.701 2.407 -61.396 1.00 79.69 603 ASP A O 1
ATOM 4805 N N . PRO A 1 604 ? 17.359 4.198 -61.081 1.00 81.50 604 PRO A N 1
ATOM 4806 C CA . PRO A 1 604 ? 16.974 3.833 -59.717 1.00 81.50 604 PRO A CA 1
ATOM 4807 C C . PRO A 1 604 ? 16.421 2.405 -59.584 1.00 81.50 604 PRO A C 1
ATOM 4809 O O . PRO A 1 604 ? 16.741 1.733 -58.607 1.00 81.50 604 PRO A O 1
ATOM 4812 N N . GLU A 1 605 ? 15.680 1.892 -60.581 1.00 81.62 605 GLU A N 1
ATOM 4813 C CA . GLU A 1 605 ? 15.175 0.506 -60.579 1.00 81.62 605 GLU A CA 1
ATOM 4814 C C . GLU A 1 605 ? 16.332 -0.513 -60.606 1.00 81.62 605 GLU A C 1
ATOM 4816 O O . GLU A 1 605 ? 16.386 -1.423 -59.776 1.00 81.62 605 GLU A O 1
ATOM 4821 N N . THR A 1 606 ? 17.302 -0.338 -61.513 1.00 83.00 606 THR A N 1
ATOM 4822 C CA . THR A 1 606 ? 18.489 -1.209 -61.610 1.00 83.00 606 THR A CA 1
ATOM 4823 C C . THR A 1 606 ? 19.359 -1.138 -60.348 1.00 83.00 606 THR A C 1
ATOM 4825 O O . THR A 1 606 ? 19.886 -2.159 -59.892 1.00 83.00 606 THR A O 1
ATOM 4828 N N . PHE A 1 607 ? 19.506 0.050 -59.755 1.00 82.25 607 PHE A N 1
ATOM 4829 C CA . PHE A 1 607 ? 20.258 0.226 -58.511 1.00 82.25 607 PHE A CA 1
ATOM 4830 C C . PHE A 1 607 ? 19.548 -0.402 -57.304 1.00 82.25 607 PHE A C 1
ATOM 4832 O O . PHE A 1 607 ? 20.196 -1.067 -56.492 1.00 82.25 607 PHE A O 1
ATOM 4839 N N . ALA A 1 608 ? 18.222 -0.281 -57.208 1.00 82.00 608 ALA A N 1
ATOM 4840 C CA . ALA A 1 608 ? 17.421 -0.930 -56.172 1.00 82.00 608 ALA A CA 1
ATOM 4841 C C . ALA A 1 608 ? 17.498 -2.469 -56.260 1.00 82.00 608 ALA A C 1
ATOM 4843 O O . ALA A 1 608 ? 17.709 -3.138 -55.248 1.00 82.00 608 ALA A O 1
ATOM 4844 N N . GLU A 1 609 ? 17.436 -3.049 -57.465 1.00 83.62 609 GLU A N 1
ATOM 4845 C CA . GLU A 1 609 ? 17.576 -4.503 -57.661 1.00 83.62 609 GLU A CA 1
ATOM 4846 C C . GLU A 1 609 ? 18.980 -5.012 -57.276 1.00 83.62 609 GLU A C 1
ATOM 4848 O O . GLU A 1 609 ? 19.153 -6.122 -56.757 1.00 83.62 609 GLU A O 1
ATOM 4853 N N . TRP A 1 610 ? 20.020 -4.216 -57.534 1.00 86.62 610 TRP A N 1
ATOM 4854 C CA . TRP A 1 610 ? 21.377 -4.554 -57.112 1.00 86.62 610 TRP A CA 1
ATOM 4855 C C . TRP A 1 610 ? 21.571 -4.405 -55.597 1.00 86.62 610 TRP A C 1
ATOM 4857 O O . TRP A 1 610 ? 22.117 -5.326 -54.985 1.00 86.62 610 TRP A O 1
ATOM 4867 N N . THR A 1 611 ? 21.092 -3.322 -54.972 1.00 84.50 611 THR A N 1
ATOM 4868 C CA . THR A 1 611 ? 21.187 -3.158 -53.509 1.00 84.50 611 THR A CA 1
ATOM 4869 C C . THR A 1 611 ? 20.429 -4.266 -52.780 1.00 84.50 611 THR A C 1
ATOM 4871 O O . THR A 1 611 ? 20.979 -4.835 -51.842 1.00 84.50 611 THR A O 1
ATOM 4874 N N . GLY A 1 612 ? 19.250 -4.682 -53.258 1.00 81.25 612 GLY A N 1
ATOM 4875 C CA . GLY A 1 612 ? 18.526 -5.836 -52.709 1.00 81.25 612 GLY A CA 1
ATOM 4876 C C . GLY A 1 612 ? 19.360 -7.126 -52.711 1.00 81.25 612 GLY A C 1
ATOM 4877 O O . GLY A 1 612 ? 19.435 -7.829 -51.701 1.00 81.25 612 GLY A O 1
ATOM 4878 N N . ARG A 1 613 ? 20.088 -7.402 -53.805 1.00 83.88 613 ARG A N 1
ATOM 4879 C CA . ARG A 1 613 ? 20.989 -8.567 -53.909 1.00 83.88 613 ARG A CA 1
ATOM 4880 C C . ARG A 1 613 ? 22.219 -8.466 -53.010 1.00 83.88 613 ARG A C 1
ATOM 4882 O O . ARG A 1 613 ? 22.590 -9.460 -52.395 1.00 83.88 613 ARG A O 1
ATOM 4889 N N . VAL A 1 614 ? 22.853 -7.296 -52.934 1.00 85.00 614 VAL A N 1
ATOM 4890 C CA . VAL A 1 614 ? 24.063 -7.088 -52.118 1.00 85.00 614 VAL A CA 1
ATOM 4891 C C . VAL A 1 614 ? 23.738 -7.134 -50.630 1.00 85.00 614 VAL A C 1
ATOM 4893 O O . VAL A 1 614 ? 24.444 -7.790 -49.869 1.00 85.00 614 VAL A O 1
ATOM 4896 N N . PHE A 1 615 ? 22.649 -6.486 -50.219 1.00 85.06 615 PHE A N 1
ATOM 4897 C CA . PHE A 1 615 ? 22.186 -6.499 -48.837 1.00 85.06 615 PHE A CA 1
ATOM 4898 C C . PHE A 1 615 ? 21.563 -7.838 -48.446 1.00 85.06 615 PHE A C 1
ATOM 4900 O O . PHE A 1 615 ? 21.541 -8.149 -47.259 1.00 85.06 615 PHE A O 1
ATOM 4907 N N . GLY A 1 616 ? 21.108 -8.651 -49.405 1.00 76.94 616 GLY A N 1
ATOM 4908 C CA . GLY A 1 616 ? 20.475 -9.947 -49.149 1.00 76.94 616 GLY A CA 1
ATOM 4909 C C . GLY A 1 616 ? 19.046 -9.832 -48.610 1.00 76.94 616 GLY A C 1
ATOM 4910 O O . GLY A 1 616 ? 18.556 -10.762 -47.976 1.00 76.94 616 GLY A O 1
ATOM 4911 N N . VAL A 1 617 ? 18.387 -8.693 -48.836 1.00 66.31 617 VAL A N 1
ATOM 4912 C CA . VAL A 1 617 ? 17.017 -8.409 -48.389 1.00 66.31 617 VAL A CA 1
ATOM 4913 C C . VAL A 1 617 ? 16.071 -8.835 -49.515 1.00 66.31 617 VAL A C 1
ATOM 4915 O O . VAL A 1 617 ? 16.142 -8.297 -50.616 1.00 66.31 617 VAL A O 1
ATOM 4918 N N . GLY A 1 618 ? 15.238 -9.855 -49.275 1.00 50.12 618 GLY A N 1
ATOM 4919 C CA . GLY A 1 618 ? 14.305 -10.406 -50.278 1.00 50.12 618 GLY A CA 1
ATOM 4920 C C . GLY A 1 618 ? 14.256 -11.936 -50.386 1.00 50.12 618 GLY A C 1
ATOM 4921 O O . GLY A 1 618 ? 13.397 -12.468 -51.079 1.00 50.12 618 GLY A O 1
ATOM 4922 N N . GLY A 1 619 ? 15.124 -12.667 -49.677 1.00 43.00 619 GLY A N 1
ATOM 4923 C CA . GLY A 1 619 ? 15.128 -14.141 -49.679 1.00 43.00 619 GLY A CA 1
ATOM 4924 C C . GLY A 1 619 ? 14.166 -14.818 -48.690 1.00 43.00 619 GLY A C 1
ATOM 4925 O O . GLY A 1 619 ? 14.010 -16.032 -48.744 1.00 43.00 619 GLY A O 1
ATOM 4926 N N . VAL A 1 620 ? 13.529 -14.069 -47.780 1.00 38.78 620 VAL A N 1
ATOM 4927 C CA . VAL A 1 620 ? 12.754 -14.644 -46.655 1.00 38.78 620 VAL A CA 1
ATOM 4928 C C . VAL A 1 620 ? 11.233 -14.582 -46.868 1.00 38.78 620 VAL A C 1
ATOM 4930 O O . VAL A 1 620 ? 10.488 -15.234 -46.148 1.00 38.78 620 VAL A O 1
ATOM 4933 N N . SER A 1 621 ? 10.742 -13.892 -47.903 1.00 32.78 621 SER A N 1
ATOM 4934 C CA . SER A 1 621 ? 9.296 -13.837 -48.203 1.00 32.78 621 SER A CA 1
ATOM 4935 C C . SER A 1 621 ? 8.793 -14.965 -49.125 1.00 32.78 621 SER A C 1
ATOM 4937 O O . SER A 1 621 ? 7.655 -14.904 -49.575 1.00 32.78 621 SER A O 1
ATOM 4939 N N . GLY A 1 622 ? 9.617 -15.975 -49.433 1.00 30.53 622 GLY A N 1
ATOM 4940 C CA . GLY A 1 622 ? 9.311 -17.008 -50.438 1.00 30.53 622 GLY A CA 1
ATOM 4941 C C . GLY A 1 622 ? 9.463 -18.464 -49.980 1.00 30.53 622 GLY A C 1
ATOM 4942 O O . GLY A 1 622 ? 9.609 -19.335 -50.826 1.00 30.53 622 GLY A O 1
ATOM 4943 N N . MET A 1 623 ? 9.474 -18.750 -48.673 1.00 31.47 623 MET A N 1
ATOM 4944 C CA . MET A 1 623 ? 9.506 -20.133 -48.149 1.00 31.47 623 MET A CA 1
ATOM 4945 C C . MET A 1 623 ? 8.309 -20.465 -47.248 1.00 31.47 623 MET A C 1
ATOM 4947 O O . MET A 1 623 ? 8.429 -21.207 -46.276 1.00 31.47 623 MET A O 1
ATOM 4951 N N . ALA A 1 624 ? 7.139 -19.918 -47.567 1.00 32.69 624 ALA A N 1
ATOM 4952 C CA . ALA A 1 624 ? 5.892 -20.308 -46.921 1.00 32.69 624 ALA A CA 1
ATOM 4953 C C . ALA A 1 624 ? 4.704 -20.173 -47.879 1.00 32.69 624 ALA A C 1
ATOM 4955 O O . ALA A 1 624 ? 3.719 -19.554 -47.523 1.00 32.69 624 ALA A O 1
ATOM 4956 N N . GLU A 1 625 ? 4.818 -20.700 -49.096 1.00 34.22 625 GLU A N 1
ATOM 4957 C CA . GLU A 1 625 ? 3.687 -21.011 -49.978 1.00 34.22 625 GLU A CA 1
ATOM 4958 C C . GLU A 1 625 ? 4.233 -21.854 -51.147 1.00 34.22 625 GLU A C 1
ATOM 4960 O O . GLU A 1 625 ? 5.289 -21.539 -51.686 1.00 34.22 625 GLU A O 1
ATOM 4965 N N . ASP A 1 626 ? 3.530 -22.942 -51.472 1.00 28.86 626 ASP A N 1
ATOM 4966 C CA . ASP A 1 626 ? 3.787 -23.942 -52.528 1.00 28.86 626 ASP A CA 1
ATOM 4967 C C . ASP A 1 626 ? 4.635 -25.184 -52.186 1.00 28.86 626 ASP A C 1
ATOM 4969 O O . ASP A 1 626 ? 5.751 -25.363 -52.663 1.00 28.86 626 ASP A O 1
ATOM 4973 N N . GLU A 1 627 ? 4.021 -26.135 -51.471 1.00 31.23 627 GLU A N 1
ATOM 4974 C CA . GLU A 1 627 ? 3.992 -27.541 -51.919 1.00 31.23 627 GLU A CA 1
ATOM 4975 C C . GLU A 1 627 ? 2.809 -28.297 -51.270 1.00 31.23 627 GLU A C 1
ATOM 4977 O O . GLU A 1 627 ? 2.975 -29.182 -50.437 1.00 31.23 627 GLU A O 1
ATOM 4982 N N . ASP A 1 628 ? 1.573 -27.957 -51.657 1.00 31.61 628 ASP A N 1
ATOM 4983 C CA . ASP A 1 628 ? 0.460 -28.914 -51.571 1.00 31.61 628 ASP A CA 1
ATOM 4984 C C . ASP A 1 628 ? -0.361 -28.872 -52.865 1.00 31.61 628 ASP A C 1
ATOM 4986 O O . ASP A 1 628 ? -1.298 -28.098 -53.053 1.00 31.61 628 ASP A O 1
ATOM 4990 N N . GLY A 1 629 ? 0.091 -29.674 -53.827 1.00 28.88 629 GLY A N 1
ATOM 4991 C CA . GLY A 1 629 ? -0.443 -29.721 -55.183 1.00 28.88 629 GLY A CA 1
ATOM 4992 C C . GLY A 1 629 ? -0.260 -31.090 -55.826 1.00 28.88 629 GLY A C 1
ATOM 4993 O O . GLY A 1 629 ? 0.106 -31.173 -56.996 1.00 28.88 629 GLY A O 1
ATOM 4994 N N . SER A 1 630 ? -0.497 -32.182 -55.088 1.00 28.70 630 SER A N 1
ATOM 4995 C CA . SER A 1 630 ? -0.588 -33.517 -55.695 1.00 28.70 630 SER A CA 1
ATOM 4996 C C . SER A 1 630 ? -2.045 -33.859 -56.035 1.00 28.70 630 SER A C 1
ATOM 4998 O O . SER A 1 630 ? -2.861 -34.275 -55.217 1.00 28.70 630 SER A O 1
ATOM 5000 N N . VAL A 1 631 ? -2.378 -33.623 -57.304 1.00 33.09 631 VAL A N 1
ATOM 5001 C CA . VAL A 1 631 ? -3.675 -33.904 -57.922 1.00 33.09 631 VAL A CA 1
ATOM 5002 C C . VAL A 1 631 ? -3.996 -35.400 -57.862 1.00 33.09 631 VAL A C 1
ATOM 5004 O O . VAL A 1 631 ? -3.292 -36.243 -58.422 1.00 33.09 631 VAL A O 1
ATOM 5007 N N . GLY A 1 632 ? -5.127 -35.710 -57.225 1.00 28.66 632 GLY A N 1
ATOM 5008 C CA . GLY A 1 632 ? -5.753 -37.024 -57.212 1.00 28.66 632 GLY A CA 1
ATOM 5009 C C . GLY A 1 632 ? -6.138 -37.501 -58.614 1.00 28.66 632 GLY A C 1
ATOM 5010 O O . GLY A 1 632 ? -6.927 -36.883 -59.327 1.00 28.66 632 GLY A O 1
ATOM 5011 N N . ARG A 1 633 ? -5.606 -38.662 -58.992 1.00 27.69 633 ARG A N 1
ATOM 5012 C CA . ARG A 1 633 ? -5.944 -39.385 -60.219 1.00 27.69 633 ARG A CA 1
ATOM 5013 C C . ARG A 1 633 ? -7.139 -40.301 -59.928 1.00 27.69 633 ARG A C 1
ATOM 5015 O O . ARG A 1 633 ? -6.977 -41.328 -59.274 1.00 27.69 633 ARG A O 1
ATOM 5022 N N . ARG A 1 634 ? -8.341 -39.951 -60.407 1.00 29.02 634 ARG A N 1
ATOM 5023 C CA . ARG A 1 634 ? -9.494 -40.871 -60.459 1.00 29.02 634 ARG A CA 1
ATOM 5024 C C . ARG A 1 634 ? -9.717 -41.381 -61.879 1.00 29.02 634 ARG A C 1
ATOM 5026 O O . ARG A 1 634 ? -9.822 -40.620 -62.834 1.00 29.02 634 ARG A O 1
ATOM 5033 N N . SER A 1 635 ? -9.789 -42.701 -61.962 1.00 28.56 635 SER A N 1
ATOM 5034 C CA . SER A 1 635 ? -10.162 -43.525 -63.105 1.00 28.56 635 SER A CA 1
ATOM 5035 C C . SER A 1 635 ? -11.567 -43.229 -63.634 1.00 28.56 635 SER A C 1
ATOM 5037 O O . SER A 1 635 ? -12.504 -43.126 -62.843 1.00 28.56 635 SER A O 1
ATOM 5039 N N . THR A 1 636 ? -11.740 -43.280 -64.954 1.00 30.23 636 THR A N 1
ATOM 5040 C CA . THR A 1 636 ? -12.976 -43.751 -65.607 1.00 30.23 636 THR A CA 1
ATOM 5041 C C . THR A 1 636 ? -12.584 -44.625 -66.806 1.00 30.23 636 THR A C 1
ATOM 5043 O O . THR A 1 636 ? -11.550 -44.386 -67.426 1.00 30.23 636 THR A O 1
ATOM 5046 N N . GLY A 1 637 ? -13.317 -45.722 -67.024 1.00 27.98 637 GLY A N 1
ATOM 5047 C CA . GLY A 1 637 ? -12.876 -46.868 -67.828 1.00 27.98 637 GLY A CA 1
ATOM 5048 C C . GLY A 1 637 ? -13.431 -46.981 -69.253 1.00 27.98 637 GLY A C 1
ATOM 5049 O O . GLY A 1 637 ? -13.922 -46.016 -69.829 1.00 27.98 637 GLY A O 1
ATOM 5050 N N . SER A 1 638 ? -13.393 -48.232 -69.734 1.00 31.92 638 SER A N 1
ATOM 5051 C CA . SER A 1 638 ? -14.004 -48.803 -70.950 1.00 31.92 638 SER A CA 1
ATOM 5052 C C . SER A 1 638 ? -13.294 -48.553 -72.286 1.00 31.92 638 SER A C 1
ATOM 5054 O O . SER A 1 638 ? -13.584 -47.581 -72.977 1.00 31.92 638 SER A O 1
ATOM 5056 N N . ARG A 1 639 ? -12.489 -49.523 -72.736 1.00 30.52 639 ARG A N 1
ATOM 5057 C CA . ARG A 1 639 ? -12.911 -50.565 -73.693 1.00 30.52 639 ARG A CA 1
ATOM 5058 C C . ARG A 1 639 ? -11.882 -51.685 -73.773 1.00 30.52 639 ARG A C 1
ATOM 5060 O O . ARG A 1 639 ? -10.688 -51.376 -73.572 1.00 30.52 639 ARG A O 1
#

Foldseek 3Di:
DVVLLPDDVNLVVLLDPVLVVVLVVLVVLLVVLVVCVVDPCSVVVNVVSVVVNVSSLVSLLVSLLVVLVVLLVVLVVCCVVPVDDLVVSVVSNLVSLLVCLQSNQVSLVSLVVQQDDPDPDDVPDGGPRVVSNVSSLCSNLVSSCVSLQVSLLVVLVVLCPDPQNVQQLQSSCVVSLVVLVVVLQSQLVSVVSNYVDCVCVVVSSLSSCVSVCVRNLVSLLPDLDLLSLLSNLCCLCVPQVPDDPDDDDPPCPRDDNCNVNCVVSLVSSLVSSLVNLVVCLVVQQQVDDDDPVLLCLLVVLVVVLCVVVVPDPPPDDDDDDDDDDDDDDDDDDDPDPDDDDPPVVCVPLPDVLVVVCVNARRLLSSLLVSLSSSPPSYDPLSSLVSNLSSLVSNLVRLLVSLVVSCVVPNNLLSLLSSLLSLVVSLVSLVCSVPPDDDDDPDDDPVPVPVVVVVVVVPPDPPDVVVVVVVPPDDDDDDDDPRNVVSNVVSVVVSVVSLVVSLVVLLCQLQVLLVVQVPDPDHDLLVSVLSSVVRLLVSLVVLLVSCSSRDDDPVVSLVSLVSSLVSNLVSLQVSVVVVQVVCVVVVHDDPPDPDDDDNRDRDHSVVSSVVSCVSNVRPPPVPDPDDDDDDDDDDDDDDD

Secondary structure (DSSP, 8-state):
-HHHHTSTTHHHHTTSHHHHHHHHHHHHHHHHHHHTTTSTTHHHHHHHHHHHHHHHHHHHHHHHHHHHHHHHHHHHHHHHHHT--HHHHHHHHHHHHHTTHHHHHHHHHHHHTTS-PPTTPPTTPPPTTHHHHHHHHHHHHHHHHHHHHHHHHHHHHHHHHSTTTSS-HHHHHHHHHHHHHHHHHHHHHHHHHH-SS-TTHHHHHHHHHHHHHHHHHHHHHH---HHHHHHHHHHHIIIIIS-SSSS--TT-TTS--HHHHHHHHHHHHHHHHHHHHHHHIIIIIIS----HHHHTHHHHHHHHHHHHHH-------------PPPPPPPP--------S-THHHHHHH---HHHHHTTS-HHHHHHHHHHHHHTTTS-HHHHHHHHHHHHHHHHHHHHHHHHHHHHHS-HHHHHHHHHHHHHHHHHHHHHHHHSS-----PPP-TTSHHHHHHHHTTT-TT-HHHHTTSSSS--PPPPP-HHHHHHHHHHHHHHHHHHHHHHHHHHHHHHHHHHHTTSSS--HHHHHHHHHHHHHHHHHHHHHHHHHH---HHHHHHHHHHHHHHHHHHHHHHHHHHHHHHHHTTPPP----S---TTSPPPHHHHHHHHHHHHTTTSSTTSSS--------------

InterPro domains:
  IPR007265 Conserved oligomeric Golgi complex, subunit 3 [PTHR13302] (2-584)
  IPR048320 Conserved oligomeric Golgi complex subunit 3, N-terminal [PF04136] (1-70)
  IPR048685 Conserved oligomeric Golgi complex subunit 3, C-terminal [PF20671] (90-448)

Radius of gyration: 41.01 Å; chains: 1; bounding box: 96×77×120 Å

Sequence (639 aa):
MTRKLNAPGAGNFVRGKEFSEMLSNLDRCLEYMQAHTSHREAPTYRSRYRLLLTRALTLIRVHFTNSLREIAADVSKRIADRQLNDTTMSALLYAKFRSGAAELKQVGLEIQKRAVLPAGAEPGAEAEYQSLMNELYQSYSATRGRLILPIVTKKMGAIAMAPSSSKDLVAFARSSISYMRGICYDEHDLWGEWFASEGGLYDFLEAICEPLYDYLRPRTIHETQILKLCELCTLIQTRYMEGEEDDSEPTESNRLDFSTLIHPALEDAQTRLVFLALAVLRDDIEHYKPRPEDLDYFTRNRRVSLARNGTRPALSGRKEPVNEPPIQTPKTPMVVDEEGGIDTLNAGWGFDTDAALEGLYPTLRKAIWLLSRIYRLVNSSIFDDLAHRIVHQTILSLHAAATQISARASLTDAQLFLIKHLLILKQQIVAFDIEFVTPEISFDFSSMTNTFYELRERGGLFNPRNLMRLVGGGLMPRVVENMLDAKAELDGRLRTVINEFTNAFTTRMTSPIAAASAAKDFDANAATRTIREAAEKEVPYLRKKLGEYLDDERTKETLVAAVQEQVAEVYEEFFERYAKEGQANGRAMVKKKGKGREDELWDPETFAEWTGRVFGVGGVSGMAEDEDGSVGRRSTGSR